Protein AF-A0A1G9J272-F1 (afdb_monomer)

Nearest PDB structures (foldseek):
  3wz3-assembly1_A  TM=6.194E-01  e=6.219E-02  Plasmid R64
  4l8p-assembly1_A  TM=5.052E-01  e=2.012E-02  Peptacetobacter hiranonis DSM 13275
  6baq-assembly4_D  TM=4.764E-01  e=3.633E-02  Mus musculus
  5i7l-assembly3_B  TM=3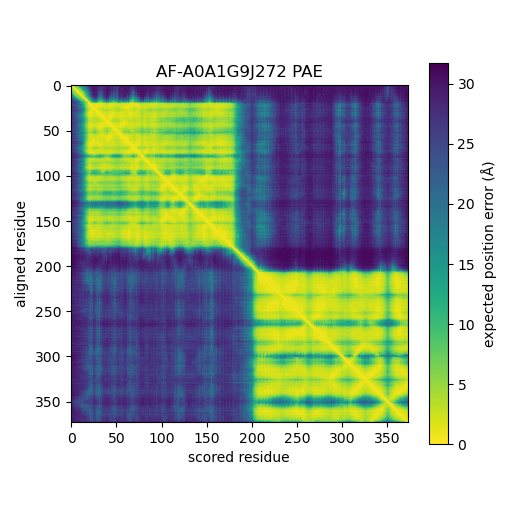.302E-01  e=2.494E-02  Homo sapiens
  4uv3-assembly1_A  TM=1.956E-01  e=2.405E+00  Escherichia coli str. K-12 substr. MC4100

Secondary structure (DSSP, 8-state):
--------------------EEEEETTS-EEEEEEEEE-SSEEEEEEGGGTTSPPEEEEGGGEEEEE-TTS-EEEE-TTS-EEESSSSHHHHHTT----SSEEEEETTS-EEEEEEEEE-SSEEEEEEE-TTS-EEEEEEEEGGGEEEEE-TTS-EEESS-HHHHHHHHHHHHHHHHHHSBTB--SS--------------------HHHHHHHHHHHHHHHHHHHHHHH-TTS-HHHHHHHHHHHHHTBS-TT-EEEEEETTEEEEEEEEEHHHHHHHHHHHHHHSSEEEEEEEEEEE-SPPEEPTTS-EEEEEEEEEEEEEEETTEEEEEEEEEEEEEEEEEEEEEEETTEEEEEEEEEEEEEEEEEEEE-

pLDDT: mean 75.76, std 19.32, range [20.94, 97.94]

Solvent-accessible surface area (backbone atoms only — not comparable to full-atom values): 20679 Å² total; per-residue (Å²): 141,82,84,86,75,85,83,81,83,79,82,78,79,83,73,80,84,70,45,63,19,36,39,30,33,70,88,60,49,77,44,60,26,46,61,76,41,78,55,99,63,31,39,32,28,22,46,63,97,37,70,89,54,69,79,43,75,46,51,42,87,50,30,34,32,36,36,24,30,16,31,16,40,39,28,44,40,92,88,76,51,76,42,54,49,25,66,38,73,67,41,36,59,68,45,47,66,30,32,96,38,22,38,37,32,30,72,87,56,43,78,48,42,20,45,76,76,48,72,56,98,56,31,39,31,23,40,30,40,39,77,80,70,46,78,68,46,80,47,75,45,51,48,90,46,33,26,33,37,39,31,34,56,18,47,69,49,68,72,47,56,62,67,62,39,35,56,38,50,60,73,31,43,68,58,50,33,61,59,28,94,65,21,55,60,92,77,89,85,92,87,87,88,85,86,88,85,90,83,87,86,80,100,78,72,85,49,66,63,61,53,48,48,48,46,50,51,53,52,51,51,39,52,52,27,54,40,48,30,20,36,80,91,51,52,75,65,58,26,50,50,29,48,55,55,44,45,66,45,32,74,43,72,78,26,34,34,46,45,65,42,64,92,42,77,84,55,70,46,78,33,38,44,60,60,45,50,54,51,46,30,52,48,24,73,74,26,80,40,49,48,65,48,78,43,76,77,38,80,75,50,74,75,44,75,47,98,86,73,36,35,34,34,35,36,34,33,37,37,36,43,37,34,19,49,94,88,37,84,75,44,40,36,41,33,35,33,40,33,32,30,36,43,44,76,47,78,46,74,57,95,91,42,80,40,86,44,71,50,65,21,36,48,42,30,42,64,77,50,63,40,64,108

Organism: NCBI:txid1075417

Radius of gyration: 24.6 Å; Cα contacts (8 Å, |Δi|>4): 749; chains: 1; bounding box: 69×80×48 Å

Mean predicted aligned error: 17.11 Å

Structure (mmCIF, N/CA/C/O backbone):
data_AF-A0A1G9J272-F1
#
_entry.id   AF-A0A1G9J272-F1
#
loop_
_atom_site.group_PDB
_atom_site.id
_atom_site.type_symbol
_atom_site.label_atom_id
_atom_site.label_alt_id
_atom_site.label_comp_id
_atom_site.label_asym_id
_atom_site.label_entity_id
_atom_site.label_seq_id
_atom_site.pdbx_PDB_ins_code
_atom_site.Cartn_x
_atom_site.Cartn_y
_atom_site.Cartn_z
_atom_site.occupancy
_atom_site.B_iso_or_equiv
_atom_site.auth_seq_id
_atom_site.auth_comp_id
_atom_site.auth_asym_id
_atom_site.auth_atom_id
_atom_site.pdbx_PDB_model_num
ATOM 1 N N . MET A 1 1 ? 11.160 59.708 -10.897 1.00 42.25 1 MET A N 1
ATOM 2 C CA . MET A 1 1 ? 10.625 58.518 -10.199 1.00 42.25 1 MET A CA 1
ATOM 3 C C . MET A 1 1 ? 11.067 57.266 -10.939 1.00 42.25 1 MET A C 1
ATOM 5 O O . MET A 1 1 ? 10.558 57.008 -12.018 1.00 42.25 1 MET A O 1
ATOM 9 N N . ARG A 1 2 ? 12.029 56.512 -10.404 1.00 34.97 2 ARG A N 1
ATOM 10 C CA . ARG A 1 2 ? 12.344 55.145 -10.849 1.00 34.97 2 ARG A CA 1
ATOM 11 C C . ARG A 1 2 ? 12.742 54.366 -9.599 1.00 34.97 2 ARG A C 1
ATOM 13 O O . ARG A 1 2 ? 13.794 54.623 -9.028 1.00 34.97 2 ARG A O 1
ATOM 20 N N . ARG A 1 3 ? 11.830 53.526 -9.107 1.00 42.97 3 ARG A N 1
ATOM 21 C CA . ARG A 1 3 ? 12.058 52.658 -7.948 1.00 42.97 3 ARG A CA 1
ATOM 22 C C . ARG A 1 3 ? 12.789 51.407 -8.433 1.00 42.97 3 ARG A C 1
ATOM 24 O O . ARG A 1 3 ? 12.273 50.706 -9.295 1.00 42.97 3 ARG A O 1
ATOM 31 N N . PHE A 1 4 ? 13.980 51.170 -7.894 1.00 41.66 4 PHE A N 1
ATOM 32 C CA . PHE A 1 4 ? 14.655 49.876 -7.949 1.00 41.66 4 PHE A CA 1
ATOM 33 C C . PHE A 1 4 ? 13.932 48.915 -6.998 1.00 41.66 4 PHE A C 1
ATOM 35 O O . PHE A 1 4 ? 13.705 49.260 -5.839 1.00 41.66 4 PHE A O 1
ATOM 42 N N . LEU A 1 5 ? 13.567 47.731 -7.488 1.00 37.28 5 LEU A N 1
ATOM 43 C CA . LEU A 1 5 ? 13.100 46.606 -6.680 1.00 37.28 5 LEU A CA 1
ATOM 44 C C . LEU A 1 5 ? 14.186 45.518 -6.754 1.00 37.28 5 LEU A C 1
ATOM 46 O O . LEU A 1 5 ? 14.571 45.163 -7.870 1.00 37.28 5 LEU A O 1
ATOM 50 N N . PRO A 1 6 ? 14.721 45.008 -5.632 1.00 44.25 6 PRO A N 1
ATOM 51 C CA . PRO A 1 6 ? 15.686 43.923 -5.674 1.00 44.25 6 PRO A CA 1
ATOM 52 C C . PRO A 1 6 ? 14.948 42.599 -5.909 1.00 44.25 6 PRO A C 1
ATOM 54 O O . PRO A 1 6 ? 13.992 42.262 -5.213 1.00 44.25 6 PRO A O 1
ATOM 57 N N . LEU A 1 7 ? 15.398 41.864 -6.922 1.00 38.25 7 LEU A N 1
ATOM 58 C CA . LEU A 1 7 ? 14.963 40.510 -7.237 1.00 38.25 7 LEU A CA 1
ATOM 59 C C . LEU A 1 7 ? 15.580 39.558 -6.198 1.00 38.25 7 LEU A C 1
ATOM 61 O O . LEU A 1 7 ? 16.771 39.257 -6.260 1.00 38.25 7 LEU A O 1
ATOM 65 N N . CYS A 1 8 ? 14.790 39.112 -5.220 1.00 34.69 8 CYS A N 1
ATOM 66 C CA . CYS A 1 8 ? 15.175 38.011 -4.339 1.00 34.69 8 CYS A CA 1
ATOM 67 C C . CYS A 1 8 ? 15.228 36.714 -5.154 1.00 34.69 8 CYS A C 1
ATOM 69 O O . CYS A 1 8 ? 14.200 36.161 -5.542 1.00 34.69 8 CYS A O 1
ATOM 71 N N . LEU A 1 9 ? 16.449 36.252 -5.409 1.00 37.66 9 LEU A N 1
ATOM 72 C CA . LEU A 1 9 ? 16.767 34.947 -5.969 1.00 37.66 9 LEU A CA 1
ATOM 73 C C . LEU A 1 9 ? 16.390 33.869 -4.935 1.00 37.66 9 LEU A C 1
ATOM 75 O O . LEU A 1 9 ? 17.129 33.627 -3.983 1.00 37.66 9 LEU A O 1
ATOM 79 N N . LEU A 1 10 ? 15.212 33.261 -5.080 1.00 32.44 10 LEU A N 1
ATOM 80 C CA . LEU A 1 10 ? 14.801 32.116 -4.269 1.00 32.44 10 LEU A CA 1
ATOM 81 C C . LEU A 1 10 ? 15.402 30.847 -4.896 1.00 32.44 10 LEU A C 1
ATOM 83 O O . LEU A 1 10 ? 14.823 30.256 -5.805 1.00 32.44 10 LEU A O 1
ATOM 87 N N . CYS A 1 11 ? 16.594 30.458 -4.444 1.00 34.94 11 CYS A N 1
ATOM 88 C CA . CYS A 1 11 ? 17.177 29.153 -4.752 1.00 34.94 11 CYS A CA 1
ATOM 89 C C . CYS A 1 11 ? 16.336 28.057 -4.081 1.00 34.94 11 CYS A C 1
ATOM 91 O O . CYS A 1 11 ? 16.507 27.777 -2.896 1.00 34.94 11 CYS A O 1
ATOM 93 N N . LEU A 1 12 ? 15.419 27.441 -4.828 1.00 33.41 12 LEU A N 1
ATOM 94 C CA . LEU A 1 12 ? 14.767 26.201 -4.415 1.00 33.41 12 LEU A CA 1
ATOM 95 C C . LEU A 1 12 ? 15.732 25.041 -4.676 1.00 33.41 12 LEU A C 1
ATOM 97 O O . LEU A 1 12 ? 15.893 24.586 -5.807 1.00 33.41 12 LEU A O 1
ATOM 101 N N . PHE A 1 13 ? 16.396 24.599 -3.609 1.00 30.41 13 PHE A N 1
ATOM 102 C CA . PHE A 1 13 ? 17.074 23.311 -3.543 1.00 30.41 13 PHE A CA 1
ATOM 103 C C . PHE A 1 13 ? 16.044 22.201 -3.804 1.00 30.41 13 PHE A C 1
ATOM 105 O O . PHE A 1 13 ? 15.184 21.942 -2.965 1.00 30.41 13 PHE A O 1
ATOM 112 N N . TYR A 1 14 ? 16.120 21.552 -4.965 1.00 34.06 14 TYR A N 1
ATOM 113 C CA . TYR A 1 14 ? 15.486 20.253 -5.179 1.00 34.06 14 TYR A CA 1
ATOM 114 C C . TYR A 1 14 ? 16.322 19.212 -4.429 1.00 34.06 14 TYR A C 1
ATOM 116 O O . TYR A 1 14 ? 17.398 18.830 -4.882 1.00 34.06 14 TYR A O 1
ATOM 124 N N . GLY A 1 15 ? 15.868 18.815 -3.241 1.00 28.39 15 GLY A N 1
ATOM 125 C CA . GLY A 1 15 ? 16.433 17.672 -2.530 1.00 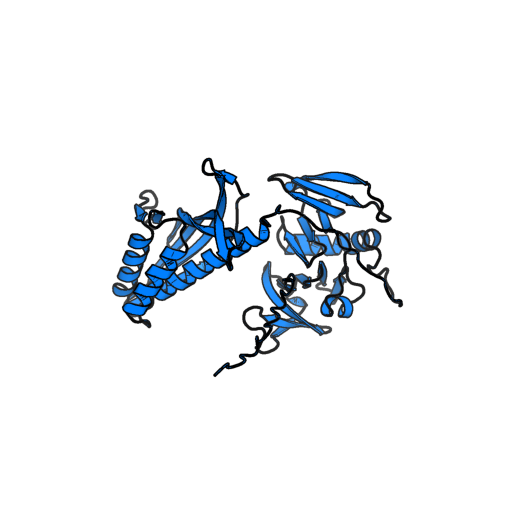28.39 15 GLY A CA 1
ATOM 126 C C . GLY A 1 15 ? 16.071 16.381 -3.261 1.00 28.39 15 GLY A C 1
ATOM 127 O O . GLY A 1 15 ? 14.913 16.185 -3.627 1.00 28.39 15 GLY A O 1
ATOM 128 N N . ALA A 1 16 ? 17.059 15.515 -3.483 1.00 33.53 16 ALA A N 1
ATOM 129 C CA . ALA A 1 16 ? 16.817 14.135 -3.875 1.00 33.53 16 ALA A CA 1
ATOM 130 C C . ALA A 1 16 ? 15.977 13.462 -2.778 1.00 33.53 16 ALA A C 1
ATOM 132 O O . ALA A 1 16 ? 16.314 13.550 -1.597 1.00 33.53 16 ALA A O 1
ATOM 133 N N . VAL A 1 17 ? 14.862 12.841 -3.157 1.00 36.00 17 VAL A N 1
ATOM 134 C CA . VAL A 1 17 ? 14.052 12.042 -2.236 1.00 36.00 17 VAL A CA 1
ATOM 135 C C . VAL A 1 17 ? 14.762 10.696 -2.085 1.00 36.00 17 VAL A C 1
ATOM 137 O O . VAL A 1 17 ? 14.632 9.831 -2.949 1.00 36.00 17 VAL A O 1
ATOM 140 N N . SER A 1 18 ? 15.579 10.557 -1.041 1.00 40.75 18 SER A N 1
ATOM 141 C CA . SER A 1 18 ? 16.167 9.275 -0.634 1.00 40.75 18 SER A CA 1
ATOM 142 C C . SER A 1 18 ? 15.067 8.276 -0.248 1.00 40.75 18 SER A C 1
ATOM 144 O O . SER A 1 18 ? 13.944 8.672 0.080 1.00 40.75 18 SER A O 1
ATOM 146 N N . ALA A 1 19 ? 15.372 6.972 -0.288 1.00 51.91 19 ALA A N 1
ATOM 147 C CA . ALA A 1 19 ? 14.542 5.971 0.383 1.00 51.91 19 ALA A CA 1
ATOM 148 C C . ALA A 1 19 ? 14.458 6.281 1.894 1.00 51.91 19 ALA A C 1
ATOM 150 O O . ALA A 1 19 ? 15.149 7.157 2.389 1.00 51.91 19 ALA A O 1
ATOM 151 N N . GLN A 1 20 ? 13.587 5.605 2.636 1.00 78.56 20 GLN A N 1
ATOM 152 C CA . GLN A 1 20 ? 13.444 5.810 4.080 1.00 78.56 20 GLN A CA 1
ATOM 153 C C . GLN A 1 20 ? 13.729 4.492 4.794 1.00 78.56 20 GLN A C 1
ATOM 155 O O . GLN A 1 20 ? 13.367 3.438 4.265 1.00 78.56 20 GLN A O 1
ATOM 160 N N . ASP A 1 21 ? 14.330 4.537 5.985 1.00 87.75 21 ASP A N 1
ATOM 161 C CA . ASP A 1 21 ? 14.604 3.320 6.750 1.00 87.75 21 ASP A CA 1
ATOM 162 C C . ASP A 1 21 ? 13.315 2.551 7.075 1.00 87.75 21 ASP A C 1
ATOM 164 O O . ASP A 1 21 ? 12.233 3.113 7.301 1.00 87.75 21 ASP A O 1
ATOM 168 N N . VAL A 1 22 ? 13.441 1.229 7.126 1.00 89.19 22 VAL A N 1
ATOM 169 C CA . VAL A 1 22 ? 12.327 0.315 7.366 1.00 89.19 22 VAL A CA 1
ATOM 170 C C . VAL A 1 22 ? 12.724 -0.724 8.397 1.00 89.19 22 VAL A C 1
ATOM 172 O O . VAL A 1 22 ? 13.762 -1.365 8.264 1.00 89.19 22 VAL A O 1
ATOM 175 N N . ILE A 1 23 ? 11.854 -0.960 9.373 1.00 91.88 23 ILE A N 1
ATOM 176 C CA . ILE A 1 23 ? 11.973 -2.055 10.340 1.00 91.88 23 ILE A CA 1
ATOM 177 C C . ILE A 1 23 ? 10.868 -3.085 10.076 1.00 91.88 23 ILE A C 1
ATOM 179 O O . ILE A 1 23 ? 9.723 -2.714 9.812 1.00 91.88 23 ILE A O 1
ATOM 183 N N . TYR A 1 24 ? 11.211 -4.371 10.163 1.00 89.12 24 TYR A N 1
ATOM 184 C CA . TYR A 1 24 ? 10.270 -5.491 10.167 1.00 89.12 24 TYR A CA 1
ATOM 185 C C . TYR A 1 24 ? 10.299 -6.194 11.527 1.00 89.12 24 TYR A C 1
ATOM 187 O O . TYR A 1 24 ? 11.361 -6.649 11.957 1.00 89.12 24 TYR A O 1
ATOM 195 N N . GLU A 1 25 ? 9.146 -6.303 12.188 1.00 88.81 25 GLU A N 1
ATOM 196 C CA . GLU A 1 25 ? 9.000 -7.012 13.468 1.00 88.81 25 GLU A CA 1
ATOM 197 C C . GLU A 1 25 ? 8.721 -8.514 13.266 1.00 88.81 25 GLU A C 1
ATOM 199 O O . GLU A 1 25 ? 8.384 -8.963 12.168 1.00 88.81 25 GLU A O 1
ATOM 204 N N . THR A 1 26 ? 8.864 -9.313 14.327 1.00 86.25 26 THR A N 1
ATOM 205 C CA . THR A 1 26 ? 8.652 -10.777 14.318 1.00 86.25 26 THR A CA 1
ATOM 206 C C . THR A 1 26 ? 7.222 -11.200 13.997 1.00 86.25 26 THR A C 1
ATOM 208 O O . THR A 1 26 ? 7.013 -12.321 13.536 1.00 86.25 26 THR A O 1
ATOM 211 N N . ASP A 1 27 ? 6.248 -10.308 14.170 1.00 78.25 27 ASP A N 1
ATOM 212 C CA . ASP A 1 27 ? 4.862 -10.505 13.733 1.00 78.25 27 ASP A CA 1
ATOM 213 C C . ASP A 1 27 ? 4.650 -10.219 12.230 1.00 78.25 27 ASP A C 1
ATOM 215 O O . ASP A 1 27 ? 3.547 -10.388 11.711 1.00 78.25 27 ASP A O 1
ATOM 219 N N . GLY A 1 28 ? 5.708 -9.814 11.519 1.00 73.25 28 GLY A N 1
ATOM 220 C CA . GLY A 1 28 ? 5.686 -9.460 10.102 1.00 73.25 28 GLY A CA 1
ATOM 221 C C . GLY A 1 28 ? 5.252 -8.020 9.822 1.00 73.25 28 GLY A C 1
ATOM 222 O O . GLY A 1 28 ? 5.224 -7.624 8.652 1.00 73.25 28 GLY A O 1
ATOM 223 N N . SER A 1 29 ? 4.932 -7.231 10.852 1.00 74.44 29 SER A N 1
ATOM 224 C CA . SER A 1 29 ? 4.589 -5.820 10.693 1.00 74.44 29 SER A CA 1
ATOM 225 C C . SER A 1 29 ? 5.784 -5.005 10.193 1.00 74.44 29 SER A C 1
ATOM 227 O O . SER A 1 29 ? 6.950 -5.347 10.402 1.00 74.44 29 SER A O 1
ATOM 229 N N . LYS A 1 30 ? 5.471 -3.924 9.476 1.00 84.38 30 LYS A N 1
ATOM 230 C CA . LYS A 1 30 ? 6.438 -3.027 8.843 1.00 84.38 30 LYS A CA 1
ATOM 231 C C . LYS A 1 30 ? 6.306 -1.635 9.446 1.00 84.38 30 LYS A C 1
ATOM 233 O O . LYS A 1 30 ? 5.214 -1.069 9.453 1.00 84.38 30 LYS A O 1
ATOM 238 N N . VAL A 1 31 ? 7.424 -1.055 9.863 1.00 82.06 31 VAL A N 1
ATOM 239 C CA . VAL A 1 31 ? 7.498 0.306 10.401 1.00 82.06 31 VAL A CA 1
ATOM 240 C C . VAL A 1 31 ? 8.385 1.151 9.495 1.00 82.06 31 VAL A C 1
ATOM 242 O O . VAL A 1 31 ? 9.544 0.815 9.269 1.00 82.06 31 VAL A O 1
ATOM 245 N N . LEU A 1 32 ? 7.835 2.249 8.969 1.00 81.38 32 LEU A N 1
ATOM 246 C CA . LEU A 1 32 ? 8.606 3.273 8.262 1.00 81.38 32 LEU A CA 1
ATOM 247 C C . LEU A 1 32 ? 9.176 4.263 9.277 1.00 81.38 32 LEU A C 1
ATOM 249 O O . LEU A 1 32 ? 8.436 4.829 10.093 1.00 81.38 32 LEU A O 1
ATOM 253 N N . CYS A 1 33 ? 10.485 4.473 9.243 1.00 83.94 33 CYS A N 1
ATOM 254 C CA . CYS A 1 33 ? 11.169 5.218 10.287 1.00 83.94 33 CYS A CA 1
ATOM 255 C C . CYS A 1 33 ? 12.465 5.875 9.815 1.00 83.94 33 CYS A C 1
ATOM 257 O O . CYS A 1 33 ? 12.941 5.654 8.713 1.00 83.94 33 CYS A O 1
ATOM 259 N N . GLN A 1 34 ? 13.056 6.676 10.689 1.00 86.62 34 GLN A N 1
ATOM 260 C CA . GLN A 1 34 ? 14.462 7.044 10.636 1.00 86.62 34 GLN A CA 1
ATOM 261 C C . GLN A 1 34 ? 15.167 6.350 11.800 1.00 86.62 34 GLN A C 1
ATOM 263 O O . GLN A 1 34 ? 14.854 6.632 12.961 1.00 86.62 34 GLN A O 1
ATOM 268 N N . ILE A 1 35 ? 16.086 5.437 11.515 1.00 88.50 35 ILE A N 1
ATOM 269 C CA . ILE A 1 35 ? 16.909 4.774 12.521 1.00 88.50 35 ILE A CA 1
ATOM 270 C C . ILE A 1 35 ? 17.969 5.777 12.973 1.00 88.50 35 ILE A C 1
ATOM 272 O O . ILE A 1 35 ? 18.717 6.329 12.178 1.00 88.50 35 ILE A O 1
ATOM 276 N N . VAL A 1 36 ? 18.008 6.051 14.275 1.00 86.44 36 VAL A N 1
ATOM 277 C CA . VAL A 1 36 ? 18.912 7.055 14.864 1.00 86.44 36 VAL A CA 1
ATOM 278 C C . VAL A 1 36 ? 20.006 6.426 15.723 1.00 86.44 36 VAL A C 1
ATOM 280 O O . VAL A 1 36 ? 20.920 7.122 16.160 1.00 86.44 36 VAL A O 1
ATOM 283 N N . GLY A 1 37 ? 19.920 5.122 15.993 1.00 82.38 37 GLY A N 1
ATOM 284 C CA . GLY A 1 37 ? 20.946 4.394 16.728 1.00 82.38 37 GLY A CA 1
ATOM 285 C C . GLY A 1 37 ? 20.651 2.905 16.855 1.00 82.38 37 GLY A C 1
ATOM 286 O O . GLY A 1 37 ? 19.494 2.493 16.929 1.00 82.38 37 GLY A O 1
ATOM 287 N N . MET A 1 38 ? 21.714 2.111 16.934 1.00 84.50 38 MET A N 1
ATOM 288 C CA . MET A 1 38 ? 21.669 0.703 17.320 1.00 84.50 38 MET A CA 1
ATOM 289 C C . MET A 1 38 ? 22.478 0.518 18.597 1.00 84.50 38 MET A C 1
ATOM 291 O O . MET A 1 38 ? 23.657 0.855 18.646 1.00 84.50 38 MET A O 1
ATOM 295 N N . GLU A 1 39 ? 21.834 -0.010 19.627 1.00 81.62 39 GLU A N 1
ATOM 296 C CA . GLU A 1 39 ? 22.464 -0.429 20.878 1.00 81.62 39 GLU A CA 1
ATOM 297 C C . GLU A 1 39 ? 22.489 -1.967 20.939 1.00 81.62 39 GLU A C 1
ATOM 299 O O . GLU A 1 39 ? 21.906 -2.611 20.060 1.00 81.62 39 GLU A O 1
ATOM 304 N N . PRO A 1 40 ? 23.175 -2.592 21.917 1.00 79.88 40 PRO A N 1
ATOM 305 C CA . PRO A 1 40 ? 23.304 -4.049 21.962 1.00 79.88 40 PRO A CA 1
ATOM 306 C C . PRO A 1 40 ? 21.958 -4.775 21.890 1.00 79.88 40 PRO A C 1
ATOM 308 O O . PRO A 1 40 ? 21.803 -5.657 21.050 1.00 79.88 40 PRO A O 1
ATOM 311 N N . ASP A 1 41 ? 20.973 -4.316 22.669 1.00 80.94 41 ASP A N 1
ATOM 312 C CA . ASP A 1 41 ? 19.687 -5.006 22.833 1.00 80.94 41 ASP A CA 1
ATOM 313 C C . ASP A 1 41 ? 18.514 -4.324 22.113 1.00 80.94 41 ASP A C 1
ATOM 315 O O . ASP A 1 41 ? 17.433 -4.903 22.005 1.00 80.94 41 ASP A O 1
ATOM 319 N N . PHE A 1 42 ? 18.683 -3.096 21.613 1.00 85.25 42 PHE A N 1
ATOM 320 C CA . PHE A 1 42 ? 17.583 -2.325 21.027 1.00 85.25 42 PHE A CA 1
ATOM 321 C C . PHE A 1 42 ? 18.004 -1.409 19.879 1.00 85.25 42 PHE A C 1
ATOM 323 O O . PHE A 1 42 ? 19.147 -0.966 19.776 1.00 85.25 42 PHE A O 1
ATOM 330 N N . ILE A 1 43 ? 17.031 -1.073 19.035 1.00 87.94 43 ILE A N 1
ATOM 331 C CA . ILE A 1 43 ? 17.149 -0.038 18.007 1.00 87.94 43 ILE A CA 1
ATOM 332 C C . ILE A 1 43 ? 16.393 1.195 18.464 1.00 87.94 43 ILE A C 1
ATOM 334 O O . ILE A 1 43 ? 15.246 1.103 18.906 1.00 87.94 43 ILE A O 1
ATOM 338 N N . LYS A 1 44 ? 17.025 2.357 18.308 1.00 86.56 44 LYS A N 1
ATOM 339 C CA . LYS A 1 44 ? 16.389 3.661 18.459 1.00 86.56 44 LYS A CA 1
ATOM 340 C C . LYS A 1 44 ? 15.996 4.204 17.094 1.00 86.56 44 LYS A C 1
ATOM 342 O O . LYS A 1 44 ? 16.823 4.270 16.185 1.00 86.56 44 LYS A O 1
ATOM 347 N N . PHE A 1 45 ? 14.753 4.646 16.964 1.00 87.62 45 PHE A N 1
ATOM 348 C CA . PHE A 1 45 ? 14.234 5.198 15.717 1.00 87.62 45 PHE A CA 1
ATOM 349 C C . PHE A 1 45 ? 13.205 6.303 15.961 1.00 87.62 45 PHE A C 1
ATOM 351 O O . PHE A 1 45 ? 12.650 6.443 17.050 1.00 87.62 45 PHE A O 1
ATOM 358 N N . LYS A 1 46 ? 12.919 7.081 14.923 1.00 78.12 46 LYS A N 1
ATOM 359 C CA . LYS A 1 46 ? 11.803 8.024 14.863 1.00 78.12 46 LYS A CA 1
ATOM 360 C C . LYS A 1 46 ? 10.806 7.558 13.821 1.00 78.12 46 LYS A C 1
ATOM 362 O O . LYS A 1 46 ? 11.211 7.107 12.756 1.00 78.12 46 LYS A O 1
ATOM 367 N N . LYS A 1 47 ? 9.511 7.652 14.105 1.00 72.75 47 LYS A N 1
ATOM 368 C CA . LYS A 1 47 ? 8.493 7.289 13.113 1.00 72.75 47 LYS A CA 1
ATOM 369 C C . LYS A 1 47 ? 8.476 8.311 11.982 1.00 72.75 47 LYS A C 1
ATOM 371 O O . LYS A 1 47 ? 8.627 9.504 12.240 1.00 72.75 47 LYS A O 1
ATOM 376 N N . LEU A 1 48 ? 8.279 7.846 10.750 1.00 74.69 48 LEU A N 1
ATOM 377 C CA . LEU A 1 48 ? 8.258 8.718 9.574 1.00 74.69 48 LEU A CA 1
ATOM 378 C C . LEU A 1 48 ? 7.164 9.796 9.662 1.00 74.69 48 LEU A C 1
ATOM 380 O O . LEU A 1 48 ? 7.389 10.943 9.289 1.00 74.69 48 LEU A O 1
ATOM 384 N N . ASP A 1 49 ? 6.005 9.445 10.216 1.00 62.47 49 ASP A N 1
ATOM 385 C CA . ASP A 1 49 ? 4.882 10.361 10.443 1.00 62.47 49 ASP A CA 1
ATOM 386 C C . ASP A 1 49 ? 5.125 11.365 11.590 1.00 62.47 49 ASP A C 1
ATOM 388 O O . ASP A 1 49 ? 4.320 12.273 11.800 1.00 62.47 49 ASP A O 1
ATOM 392 N N . ASN A 1 50 ? 6.235 11.233 12.329 1.00 76.06 50 ASN A N 1
ATOM 393 C CA . ASN A 1 50 ? 6.560 12.058 13.489 1.00 76.06 50 ASN A CA 1
ATOM 394 C C . ASN A 1 50 ? 8.082 12.215 13.710 1.00 76.06 50 ASN A C 1
ATOM 396 O O . ASN A 1 50 ? 8.605 11.949 14.796 1.00 76.06 50 ASN A O 1
ATOM 400 N N . LEU A 1 51 ? 8.814 12.677 12.689 1.00 72.06 51 LEU A N 1
ATOM 401 C CA . LEU A 1 51 ? 10.276 12.868 12.757 1.00 72.06 51 LEU A CA 1
ATOM 402 C C . LEU A 1 51 ? 10.726 13.956 13.759 1.00 72.06 51 LEU A C 1
ATOM 404 O O . LEU A 1 51 ? 11.873 13.966 14.216 1.00 72.06 51 LEU A O 1
ATOM 408 N N . SER A 1 52 ? 9.846 14.880 14.143 1.00 76.38 52 SER A N 1
ATOM 409 C CA . SER A 1 52 ? 10.110 15.860 15.210 1.00 76.38 52 SER A CA 1
ATOM 410 C C . SER A 1 52 ? 9.794 15.327 16.615 1.00 76.38 52 SER A C 1
ATOM 412 O O . SER A 1 52 ? 10.111 15.990 17.603 1.00 76.38 52 SER A O 1
ATOM 414 N N . GLY A 1 53 ? 9.200 14.136 16.709 1.00 68.81 53 GLY A N 1
ATOM 415 C CA . GLY A 1 53 ? 8.791 13.490 17.948 1.00 68.81 53 GLY A CA 1
ATOM 416 C C . GLY A 1 53 ? 9.926 12.830 18.743 1.00 68.81 53 GLY A C 1
ATOM 417 O O . GLY A 1 53 ? 11.110 12.969 18.409 1.00 68.81 53 GLY A O 1
ATOM 418 N N . PRO A 1 54 ? 9.572 12.112 19.828 1.00 70.19 54 PRO A N 1
ATOM 419 C CA . PRO A 1 54 ? 10.542 11.417 20.664 1.00 70.19 54 PRO A CA 1
ATOM 420 C C . PRO A 1 54 ? 11.214 10.268 19.904 1.00 70.19 54 PRO A C 1
ATOM 422 O O . PRO A 1 54 ? 10.658 9.711 18.958 1.00 70.19 54 PRO A O 1
ATOM 425 N N . ASN A 1 55 ? 12.397 9.869 20.371 1.00 77.00 55 ASN A N 1
ATOM 426 C CA . ASN A 1 55 ? 13.006 8.621 19.927 1.00 77.00 55 ASN A CA 1
ATOM 427 C C . ASN A 1 55 ? 12.232 7.449 20.538 1.00 77.00 55 ASN A C 1
ATOM 429 O O . ASN A 1 55 ? 12.086 7.359 21.758 1.00 77.00 55 ASN A O 1
ATOM 433 N N . TYR A 1 56 ? 11.765 6.550 19.685 1.00 80.69 56 TYR A N 1
ATOM 434 C CA . TYR A 1 56 ? 11.223 5.257 20.067 1.00 80.69 56 TYR A CA 1
ATOM 435 C C . TYR A 1 56 ? 12.368 4.255 20.198 1.00 80.69 56 TYR A C 1
ATOM 437 O O . TYR A 1 56 ? 13.397 4.393 19.536 1.00 80.69 56 TYR A O 1
ATOM 445 N N . ALA A 1 57 ? 12.187 3.254 21.054 1.00 85.44 57 ALA A N 1
ATOM 446 C CA . ALA A 1 57 ? 13.106 2.136 21.199 1.00 85.44 57 ALA A CA 1
ATOM 447 C C . ALA A 1 57 ? 12.330 0.824 21.061 1.00 85.44 57 ALA A C 1
ATOM 449 O O . ALA A 1 57 ? 11.231 0.696 21.605 1.00 85.44 57 ALA A O 1
ATOM 450 N N . VAL A 1 58 ? 12.901 -0.131 20.334 1.00 84.19 58 VAL A N 1
ATOM 451 C CA . VAL A 1 58 ? 12.359 -1.484 20.178 1.00 84.19 58 VAL A CA 1
ATOM 452 C C . VAL A 1 58 ? 13.474 -2.498 20.401 1.00 84.19 58 VAL A C 1
ATOM 454 O O . VAL A 1 58 ? 14.592 -2.310 19.924 1.00 84.19 58 VAL A O 1
ATOM 457 N N . GLU A 1 59 ? 13.182 -3.550 21.161 1.00 84.75 59 GLU A N 1
ATOM 458 C CA . GLU A 1 59 ? 14.131 -4.630 21.432 1.00 84.75 59 GLU A CA 1
ATOM 459 C C . GLU A 1 59 ? 14.438 -5.412 20.153 1.00 84.75 59 GLU A C 1
ATOM 461 O O . GLU A 1 59 ? 13.518 -5.774 19.420 1.00 84.75 59 GLU A O 1
ATOM 466 N N . LYS A 1 60 ? 15.713 -5.733 19.909 1.00 88.00 60 LYS A N 1
ATOM 467 C CA . LYS A 1 60 ? 16.134 -6.520 18.738 1.00 88.00 60 LYS A CA 1
ATOM 468 C C . LYS A 1 60 ? 15.490 -7.907 18.695 1.00 88.00 60 LYS A C 1
ATOM 470 O O . LYS A 1 60 ? 15.205 -8.403 17.615 1.00 88.00 60 LYS A O 1
ATOM 475 N N . SER A 1 61 ? 15.180 -8.491 19.855 1.00 85.44 61 SER A N 1
ATOM 476 C CA . SER A 1 61 ? 14.450 -9.765 19.992 1.00 85.44 61 SER A CA 1
ATOM 477 C C . SER A 1 61 ? 13.061 -9.752 19.336 1.00 85.44 61 SER A C 1
ATOM 479 O O . SER A 1 61 ? 12.518 -10.804 18.995 1.00 85.44 61 SER A O 1
ATOM 481 N N . ARG A 1 62 ? 12.475 -8.562 19.157 1.00 87.94 62 ARG A N 1
ATOM 482 C CA . ARG A 1 62 ? 11.182 -8.351 18.498 1.00 87.94 62 ARG A CA 1
ATOM 483 C C . ARG A 1 62 ? 11.307 -8.061 17.008 1.00 87.94 62 ARG A C 1
ATOM 485 O O . ARG A 1 62 ? 10.291 -7.866 16.347 1.00 87.94 62 ARG A O 1
ATOM 492 N N . LEU A 1 63 ? 12.522 -8.009 16.476 1.00 91.88 63 LEU A N 1
ATOM 493 C CA . LEU A 1 63 ? 12.783 -7.629 15.098 1.00 91.88 63 LEU A CA 1
ATOM 494 C C . LEU A 1 63 ? 13.216 -8.833 14.271 1.00 91.88 63 LEU A C 1
ATOM 496 O O . LEU A 1 63 ? 13.929 -9.707 14.748 1.00 91.88 63 LEU A O 1
ATOM 500 N N . LEU A 1 64 ? 12.801 -8.850 13.007 1.00 92.94 64 LEU A N 1
ATOM 501 C CA . LEU A 1 64 ? 13.353 -9.753 11.999 1.00 92.94 64 LEU A CA 1
ATOM 502 C C . LEU A 1 64 ? 14.558 -9.105 11.333 1.00 92.94 64 LEU A C 1
ATOM 504 O O . LEU A 1 64 ? 15.629 -9.697 11.252 1.00 92.94 64 LEU A O 1
ATOM 508 N N . MET A 1 65 ? 14.365 -7.888 10.826 1.00 94.31 65 MET A N 1
ATOM 509 C CA . MET A 1 65 ? 15.360 -7.189 10.025 1.00 94.31 65 MET A CA 1
ATOM 510 C C . MET A 1 65 ? 15.053 -5.698 9.910 1.00 94.31 65 MET A C 1
ATOM 512 O O . MET A 1 65 ? 13.919 -5.262 10.118 1.00 94.31 65 MET A O 1
ATOM 516 N N . ALA A 1 66 ? 16.063 -4.923 9.537 1.00 92.62 66 ALA A N 1
ATOM 517 C CA . ALA A 1 66 ? 15.959 -3.512 9.211 1.00 92.62 66 ALA A CA 1
ATOM 518 C C . ALA A 1 66 ? 16.689 -3.214 7.898 1.00 92.62 66 ALA A C 1
ATOM 520 O O . ALA A 1 66 ? 17.691 -3.855 7.593 1.00 92.62 66 ALA A O 1
ATOM 521 N N . PHE A 1 67 ? 16.198 -2.231 7.151 1.00 90.62 67 PHE A N 1
ATOM 522 C CA . PHE A 1 67 ? 16.813 -1.691 5.941 1.00 90.62 67 PHE A CA 1
ATOM 523 C C . PHE A 1 67 ? 17.056 -0.202 6.140 1.00 90.62 67 PHE A C 1
ATOM 525 O O . PHE A 1 67 ? 16.185 0.486 6.675 1.00 90.62 67 PHE A O 1
ATOM 532 N N . SER A 1 68 ? 18.219 0.283 5.723 1.00 87.25 68 SER A N 1
ATOM 533 C CA . SER A 1 68 ? 18.508 1.709 5.659 1.00 87.25 68 SER A CA 1
ATOM 534 C C . SER A 1 68 ? 18.076 2.285 4.313 1.00 87.25 68 SER A C 1
ATOM 536 O O . SER A 1 68 ? 17.993 1.577 3.303 1.00 87.25 68 SER A O 1
ATOM 538 N N . GLU A 1 69 ? 17.922 3.603 4.260 1.00 77.94 69 GLU A N 1
ATOM 539 C CA . GLU A 1 69 ? 17.753 4.354 3.013 1.00 77.94 69 GLU A CA 1
ATOM 540 C C . GLU A 1 69 ? 18.900 4.181 2.000 1.00 77.94 69 GLU A C 1
ATOM 542 O O . GLU A 1 69 ? 18.777 4.594 0.852 1.00 77.94 69 GLU A O 1
ATOM 547 N N . SER A 1 70 ? 20.022 3.581 2.407 1.00 75.50 70 SER A N 1
ATOM 548 C CA . SER A 1 70 ? 21.225 3.408 1.587 1.00 75.50 70 SER A CA 1
ATOM 549 C C . SER A 1 70 ? 21.391 2.002 0.996 1.00 75.50 70 SER A C 1
ATOM 551 O O . SER A 1 70 ? 22.405 1.709 0.364 1.00 75.50 70 SER A O 1
ATOM 553 N N . GLY A 1 71 ? 20.426 1.108 1.218 1.00 75.00 71 GLY A N 1
ATOM 554 C CA . GLY A 1 71 ? 20.449 -0.271 0.702 1.00 75.00 71 GLY A CA 1
ATOM 555 C C . GLY A 1 71 ? 21.187 -1.239 1.616 1.00 75.00 71 GLY A C 1
ATOM 556 O O . GLY A 1 71 ? 21.372 -2.413 1.277 1.00 75.00 71 GLY A O 1
ATOM 557 N N . SER A 1 72 ? 21.612 -0.761 2.784 1.00 86.44 72 SER A N 1
ATOM 558 C CA . SER A 1 72 ? 22.121 -1.613 3.844 1.00 86.44 72 SER A CA 1
ATOM 559 C C . SER A 1 72 ? 20.956 -2.318 4.526 1.00 86.44 72 SER A C 1
ATOM 561 O O . SER A 1 72 ? 19.871 -1.761 4.671 1.00 86.44 72 SER A O 1
ATOM 563 N N . TYR A 1 73 ? 21.177 -3.543 4.977 1.00 90.31 73 TYR A N 1
ATOM 564 C CA . TYR A 1 73 ? 20.235 -4.287 5.794 1.00 90.31 73 TYR A CA 1
ATOM 565 C C . TYR A 1 73 ? 20.941 -4.896 7.002 1.00 90.31 73 TYR A C 1
ATOM 567 O O . TYR A 1 73 ? 22.144 -5.162 6.975 1.00 90.31 73 TYR A O 1
ATOM 575 N N . VAL A 1 74 ? 20.177 -5.148 8.055 1.00 92.06 74 VAL A N 1
ATOM 576 C CA . VAL A 1 74 ? 20.559 -5.967 9.206 1.00 92.06 74 VAL A CA 1
ATOM 577 C C . VAL A 1 74 ? 19.452 -6.985 9.435 1.00 92.06 74 VAL A C 1
ATOM 579 O O . VAL A 1 74 ? 18.285 -6.616 9.448 1.00 92.06 74 VAL A O 1
ATOM 582 N N . VAL A 1 75 ? 19.807 -8.247 9.643 1.00 93.06 75 VAL A N 1
ATOM 583 C CA . VAL A 1 75 ? 18.930 -9.307 10.150 1.00 93.06 75 VAL A CA 1
ATOM 584 C C . VAL A 1 75 ? 19.296 -9.583 11.605 1.00 93.06 75 VAL A C 1
ATOM 586 O O . VAL A 1 75 ? 20.476 -9.773 11.909 1.00 93.06 75 VAL A O 1
ATOM 589 N N . PHE A 1 76 ? 18.290 -9.618 12.477 1.00 90.31 76 PHE A N 1
ATOM 590 C CA . PHE A 1 76 ? 18.437 -9.865 13.912 1.00 90.31 76 PHE A CA 1
ATOM 591 C C . PHE A 1 76 ? 18.143 -11.334 14.212 1.00 90.31 76 PHE A C 1
ATOM 593 O O . PHE A 1 76 ? 17.071 -11.845 13.889 1.00 90.31 76 PHE A O 1
ATOM 600 N N . ASP A 1 77 ? 19.108 -12.025 14.810 1.00 82.44 77 ASP A N 1
ATOM 601 C CA . ASP A 1 77 ? 18.971 -13.427 15.197 1.00 82.44 77 ASP A CA 1
ATOM 602 C C . ASP A 1 77 ? 18.579 -13.567 16.666 1.00 82.44 77 ASP A C 1
ATOM 604 O O . ASP A 1 77 ? 18.963 -12.754 17.510 1.00 82.44 77 ASP A O 1
ATOM 608 N N . GLN A 1 78 ? 17.879 -14.650 16.998 1.00 70.81 78 GLN A N 1
ATOM 609 C CA . GLN A 1 78 ? 17.460 -14.912 18.380 1.00 70.81 78 GLN A CA 1
ATOM 610 C C . GLN A 1 78 ? 18.637 -15.250 19.305 1.00 70.81 78 GLN A C 1
ATOM 612 O O . GLN A 1 78 ? 18.539 -15.062 20.514 1.00 70.81 78 GLN A O 1
ATOM 617 N N . ASP A 1 79 ? 19.768 -15.663 18.730 1.00 72.81 79 ASP A N 1
ATOM 618 C CA . ASP A 1 79 ? 21.021 -15.916 19.446 1.00 72.81 79 ASP A CA 1
ATOM 619 C C . ASP A 1 79 ? 21.851 -14.634 19.688 1.00 72.81 79 ASP A C 1
ATOM 621 O O . ASP A 1 79 ? 22.996 -14.706 20.137 1.00 72.81 79 ASP A O 1
ATOM 625 N N . GLY A 1 80 ? 21.306 -13.450 19.367 1.00 69.25 80 GLY A N 1
ATOM 626 C CA . GLY A 1 80 ? 21.966 -12.153 19.575 1.00 69.25 80 GLY A CA 1
ATOM 627 C C . GLY A 1 80 ? 23.055 -11.826 18.548 1.00 69.25 80 GLY A C 1
ATOM 628 O O . GLY A 1 80 ? 23.878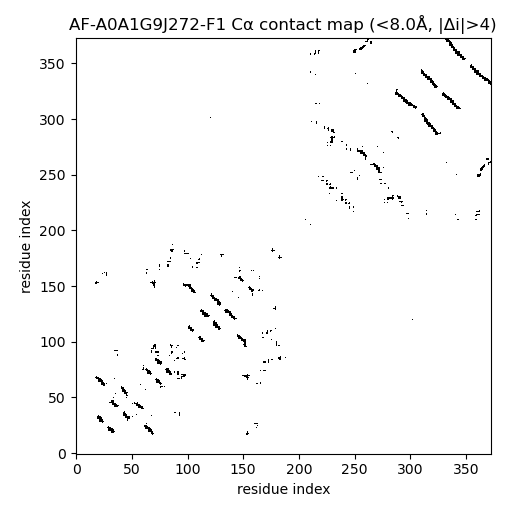 -10.939 18.773 1.00 69.25 80 GLY A O 1
ATOM 629 N N . LYS A 1 81 ? 23.087 -12.554 17.427 1.00 82.81 81 LYS A N 1
ATOM 630 C CA . LYS A 1 81 ? 24.013 -12.313 16.319 1.00 82.81 81 LYS A CA 1
ATOM 631 C C . LYS A 1 81 ? 23.325 -11.538 15.198 1.00 82.81 81 LYS A C 1
ATOM 633 O O . LYS A 1 81 ? 22.367 -12.022 14.607 1.00 82.81 81 LYS A O 1
ATOM 638 N N . ASP A 1 82 ? 23.884 -10.391 14.839 1.00 86.50 82 ASP A N 1
ATOM 639 C CA . ASP A 1 82 ? 23.372 -9.571 13.741 1.00 86.50 82 ASP A CA 1
ATOM 640 C C . ASP A 1 82 ? 24.068 -9.942 12.417 1.00 86.50 82 ASP A C 1
ATOM 642 O O . ASP A 1 82 ? 25.281 -10.178 12.377 1.00 86.50 82 ASP A O 1
ATOM 646 N N . TYR A 1 83 ? 23.310 -9.997 11.319 1.00 88.81 83 TYR A N 1
ATOM 647 C CA . TYR A 1 83 ? 23.822 -10.285 9.973 1.00 88.81 83 TYR A CA 1
ATOM 648 C C . TYR A 1 83 ? 23.566 -9.085 9.069 1.00 88.81 83 TYR A C 1
ATOM 650 O O . TYR A 1 83 ? 22.420 -8.697 8.875 1.00 88.81 83 TYR A O 1
ATOM 658 N N . THR A 1 84 ? 24.613 -8.503 8.490 1.00 88.12 84 THR A N 1
ATOM 659 C CA . THR A 1 84 ? 24.503 -7.273 7.696 1.00 88.12 84 THR A CA 1
ATOM 660 C C . THR A 1 84 ? 25.371 -7.318 6.448 1.00 88.12 84 THR A C 1
ATOM 662 O O . THR A 1 84 ? 26.374 -8.029 6.413 1.00 88.12 84 THR A O 1
ATOM 665 N N . ASN A 1 85 ? 24.978 -6.561 5.423 1.00 83.62 85 ASN A N 1
ATOM 666 C CA . ASN A 1 85 ? 25.824 -6.247 4.270 1.00 83.62 85 ASN A CA 1
ATOM 667 C C . ASN A 1 85 ? 26.624 -4.942 4.443 1.00 83.62 85 ASN A C 1
ATOM 669 O O . ASN A 1 85 ? 27.443 -4.630 3.583 1.00 83.62 85 ASN A O 1
ATOM 673 N N . ALA A 1 86 ? 26.400 -4.177 5.515 1.00 81.75 86 ALA A N 1
ATOM 674 C CA . ALA A 1 86 ? 27.212 -3.011 5.841 1.00 81.75 86 ALA A CA 1
ATOM 675 C C . ALA A 1 86 ? 28.538 -3.423 6.500 1.00 81.75 86 ALA A C 1
ATOM 677 O O . ALA A 1 86 ? 28.628 -4.470 7.134 1.00 81.75 86 ALA A O 1
ATOM 678 N N . GLU A 1 87 ? 29.558 -2.564 6.404 1.00 79.06 87 GLU A N 1
ATOM 679 C CA . GLU A 1 87 ? 30.870 -2.750 7.055 1.00 79.06 87 GLU A CA 1
ATOM 680 C C . GLU A 1 87 ? 30.763 -2.914 8.583 1.00 79.06 87 GLU A C 1
ATOM 682 O O . GLU A 1 87 ? 31.553 -3.635 9.193 1.00 79.06 87 GLU A O 1
ATOM 687 N N . SER A 1 88 ? 29.782 -2.251 9.201 1.00 81.81 88 SER A N 1
ATOM 688 C CA . SER A 1 88 ? 29.449 -2.351 10.622 1.00 81.81 88 SER A CA 1
ATOM 689 C C . SER A 1 88 ? 28.015 -1.861 10.882 1.00 81.81 88 SER A C 1
ATOM 691 O O . SER A 1 88 ? 27.376 -1.287 9.995 1.00 81.81 88 SER A O 1
ATOM 693 N N . LEU A 1 89 ? 27.504 -2.034 12.107 1.00 83.12 89 LEU A N 1
ATOM 694 C CA . LEU A 1 89 ? 26.201 -1.474 12.498 1.00 83.12 89 LEU A CA 1
ATOM 695 C C . LEU A 1 89 ? 26.224 0.063 12.517 1.00 83.12 89 LEU A C 1
ATOM 697 O O . LEU A 1 89 ? 25.233 0.710 12.191 1.00 83.12 89 LEU A O 1
ATOM 701 N N . GLU A 1 90 ? 27.365 0.673 12.830 1.00 82.62 90 GLU A N 1
ATOM 702 C CA . GLU A 1 90 ? 27.555 2.122 12.735 1.00 82.62 90 GLU A CA 1
ATOM 703 C C . GLU A 1 90 ? 27.532 2.595 11.273 1.00 82.62 90 GLU A C 1
ATOM 705 O O . GLU A 1 90 ? 26.961 3.645 10.967 1.00 82.62 90 GLU A O 1
ATOM 710 N N . ALA A 1 91 ? 28.106 1.815 10.348 1.00 81.12 91 ALA A N 1
ATOM 711 C CA . ALA A 1 91 ? 28.027 2.091 8.912 1.00 81.12 91 ALA A CA 1
ATOM 712 C C . ALA A 1 91 ? 26.586 1.973 8.386 1.00 81.12 91 ALA A C 1
ATOM 714 O O . ALA A 1 91 ? 26.170 2.768 7.543 1.00 81.12 91 ALA A O 1
ATOM 715 N N . PHE A 1 92 ? 25.814 1.024 8.927 1.00 86.62 92 PHE A N 1
ATOM 716 C CA . PHE A 1 92 ? 24.382 0.916 8.665 1.00 86.62 92 PHE A CA 1
ATOM 717 C C . PHE A 1 92 ? 23.635 2.178 9.130 1.00 86.62 92 PHE A C 1
ATOM 719 O O . PHE A 1 92 ? 22.943 2.793 8.329 1.00 86.62 92 PHE A O 1
ATOM 726 N N . VAL A 1 93 ? 23.812 2.605 10.389 1.00 84.81 93 VAL A N 1
ATOM 727 C CA . VAL A 1 93 ? 23.096 3.769 10.960 1.00 84.81 93 VAL A CA 1
ATOM 728 C C . VAL A 1 93 ? 23.503 5.090 10.300 1.00 84.81 93 VAL A C 1
ATOM 730 O O . VAL A 1 93 ? 22.708 6.019 10.222 1.00 84.81 93 VAL A O 1
ATOM 733 N N . SER A 1 94 ? 24.741 5.196 9.816 1.00 80.81 94 SER A N 1
ATOM 734 C CA . SER A 1 94 ? 25.214 6.384 9.091 1.00 80.81 94 SER A CA 1
ATOM 735 C C . SER A 1 94 ? 24.774 6.429 7.624 1.00 80.81 94 SER A C 1
ATOM 737 O O . SER A 1 94 ? 25.195 7.333 6.902 1.00 80.81 94 SER A O 1
ATOM 739 N N . ASN A 1 95 ? 23.934 5.484 7.181 1.00 73.12 95 ASN A N 1
ATOM 740 C CA . ASN A 1 95 ? 23.395 5.398 5.824 1.00 73.12 95 ASN A CA 1
ATOM 741 C C . ASN A 1 95 ? 24.485 5.422 4.744 1.00 73.12 95 ASN A C 1
ATOM 743 O O . ASN A 1 95 ? 24.300 5.942 3.641 1.00 73.12 95 ASN A O 1
ATOM 747 N N . LYS A 1 96 ? 25.648 4.826 5.038 1.00 70.38 96 LYS A N 1
ATOM 748 C CA . LYS A 1 96 ? 26.670 4.602 4.014 1.00 70.38 96 LYS A CA 1
ATOM 749 C C . LYS A 1 96 ? 26.117 3.564 3.021 1.00 70.38 96 LYS A C 1
ATOM 751 O O . LYS A 1 96 ? 25.602 2.536 3.470 1.00 70.38 96 LYS A O 1
ATOM 756 N N . PRO A 1 97 ? 26.167 3.804 1.697 1.00 67.31 97 PRO A N 1
ATOM 757 C CA . PRO A 1 97 ? 25.711 2.823 0.717 1.00 67.31 97 PRO A CA 1
ATOM 758 C C . PRO A 1 97 ? 26.504 1.527 0.860 1.00 67.31 97 PRO A C 1
ATOM 760 O O . PRO A 1 97 ? 27.729 1.545 0.737 1.00 67.31 97 PRO A O 1
ATOM 763 N N . ALA A 1 98 ? 25.816 0.420 1.142 1.00 68.12 98 ALA A N 1
ATOM 764 C CA . ALA A 1 98 ? 26.465 -0.883 1.274 1.00 68.12 98 ALA A CA 1
ATOM 765 C C . ALA A 1 98 ? 26.667 -1.567 -0.079 1.00 68.12 98 ALA A C 1
ATOM 767 O O . ALA A 1 98 ? 27.659 -2.263 -0.261 1.00 68.12 98 ALA A O 1
ATOM 768 N N . ASN A 1 99 ? 25.761 -1.356 -1.039 1.00 70.56 99 ASN A N 1
ATOM 769 C CA . ASN A 1 99 ? 25.789 -2.064 -2.315 1.00 70.56 99 ASN A CA 1
ATOM 770 C C . ASN A 1 99 ? 26.006 -1.098 -3.481 1.00 70.56 99 ASN A C 1
ATOM 772 O O . ASN A 1 99 ? 25.331 -0.082 -3.594 1.00 70.56 99 ASN A O 1
ATOM 776 N N . ALA A 1 100 ? 26.898 -1.459 -4.404 1.00 74.56 100 ALA A N 1
ATOM 777 C CA . ALA A 1 100 ? 27.029 -0.770 -5.692 1.00 74.56 100 ALA A CA 1
ATOM 778 C C . ALA A 1 100 ? 26.006 -1.259 -6.740 1.00 74.56 100 ALA A C 1
ATOM 780 O O . ALA A 1 100 ? 25.886 -0.669 -7.813 1.00 74.56 100 ALA A O 1
ATOM 781 N N . PHE A 1 101 ? 25.306 -2.360 -6.450 1.00 81.62 101 PHE A N 1
ATOM 782 C CA . PHE A 1 101 ? 24.399 -3.062 -7.356 1.00 81.62 101 PHE A CA 1
ATOM 783 C C . PHE A 1 101 ? 23.170 -3.564 -6.597 1.00 81.62 101 PHE A C 1
ATOM 785 O O . PHE A 1 101 ? 23.206 -3.697 -5.375 1.00 81.62 101 PHE A O 1
ATOM 792 N N . ASP A 1 102 ? 22.105 -3.880 -7.326 1.00 86.44 102 ASP A N 1
ATOM 793 C CA . ASP A 1 102 ? 20.939 -4.544 -6.758 1.00 86.44 102 ASP A CA 1
ATOM 794 C C . 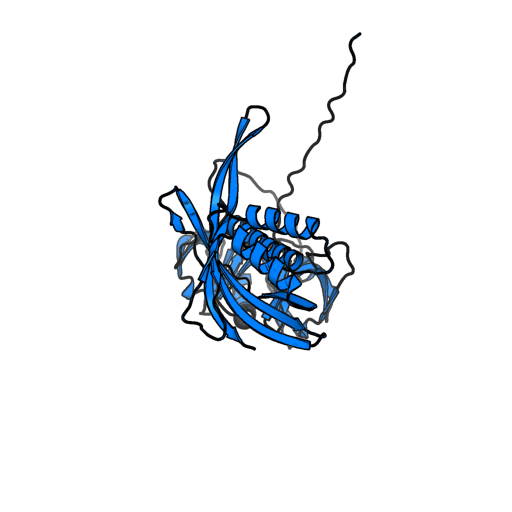ASP A 1 102 ? 21.276 -6.009 -6.458 1.00 86.44 102 ASP A C 1
ATOM 796 O O . ASP A 1 102 ? 22.003 -6.675 -7.205 1.00 86.44 102 ASP A O 1
ATOM 800 N N . LEU A 1 103 ? 20.723 -6.518 -5.363 1.00 88.94 103 LEU A N 1
ATOM 801 C CA . LEU A 1 103 ? 20.850 -7.900 -4.924 1.00 88.94 103 LEU A CA 1
ATOM 802 C C . LEU A 1 103 ? 19.504 -8.596 -5.102 1.00 88.94 103 LEU A C 1
ATOM 804 O O . LEU A 1 103 ? 18.520 -8.231 -4.467 1.00 88.94 103 LEU A O 1
ATOM 808 N N . MET A 1 104 ? 19.458 -9.617 -5.947 1.00 91.25 104 MET A N 1
ATOM 809 C CA . MET A 1 104 ? 18.311 -10.506 -6.117 1.00 91.25 104 MET A CA 1
ATOM 810 C C . MET A 1 104 ? 18.580 -11.797 -5.340 1.00 91.25 104 MET A C 1
ATOM 812 O O . MET A 1 104 ? 19.540 -12.508 -5.635 1.00 91.25 104 MET A O 1
ATOM 816 N N . VAL A 1 105 ? 17.741 -12.097 -4.351 1.00 91.81 105 VAL A N 1
ATOM 817 C CA . VAL A 1 105 ? 17.821 -13.312 -3.530 1.00 91.81 105 VAL A CA 1
ATOM 818 C C . VAL A 1 105 ? 16.787 -14.306 -4.035 1.00 91.81 105 VAL A C 1
ATOM 820 O O . VAL A 1 105 ? 15.591 -14.007 -4.032 1.00 91.81 105 VAL A O 1
ATOM 823 N N . THR A 1 106 ? 17.232 -15.482 -4.470 1.00 89.44 106 THR A N 1
ATOM 824 C CA . THR A 1 106 ? 16.363 -16.511 -5.059 1.00 89.44 106 THR A CA 1
ATOM 825 C C . THR A 1 106 ? 15.749 -17.432 -4.002 1.00 89.44 106 THR A C 1
ATOM 827 O O . THR A 1 106 ? 16.233 -17.525 -2.872 1.00 89.44 106 THR A O 1
ATOM 830 N N . GLN A 1 107 ? 14.704 -18.175 -4.372 1.00 82.88 107 GLN A N 1
ATOM 831 C CA . GLN A 1 107 ? 14.112 -19.239 -3.548 1.00 82.88 107 GLN A CA 1
ATOM 832 C C . GLN A 1 107 ? 15.111 -20.349 -3.210 1.00 82.88 107 GLN A C 1
ATOM 834 O O . GLN A 1 107 ? 15.002 -20.985 -2.163 1.00 82.88 107 GLN A O 1
ATOM 839 N N . GLN A 1 108 ? 16.122 -20.540 -4.058 1.00 82.88 108 GLN A N 1
ATOM 840 C CA . GLN A 1 108 ? 17.231 -21.467 -3.844 1.00 82.88 108 GLN A CA 1
ATOM 841 C C . GLN A 1 108 ? 18.305 -20.903 -2.896 1.00 82.88 108 GLN A C 1
ATOM 843 O O . GLN A 1 108 ? 19.308 -21.570 -2.660 1.00 82.88 108 GLN A O 1
ATOM 848 N N . LYS A 1 109 ? 18.090 -19.710 -2.315 1.00 86.94 109 LYS A N 1
ATOM 849 C CA . LYS A 1 109 ? 19.048 -19.002 -1.450 1.00 86.94 109 LYS A CA 1
ATOM 850 C C . LYS A 1 109 ? 20.376 -18.729 -2.162 1.00 86.94 109 LYS A C 1
ATOM 852 O O . LYS A 1 109 ? 21.456 -18.876 -1.590 1.00 86.94 109 LYS A O 1
ATOM 857 N N . GLU A 1 110 ? 20.277 -18.313 -3.418 1.00 87.69 110 GLU A N 1
ATOM 858 C CA . GLU A 1 110 ? 21.396 -17.779 -4.188 1.00 87.69 110 GLU A CA 1
ATOM 859 C C . GLU A 1 110 ? 21.264 -16.264 -4.313 1.00 87.69 110 GLU A C 1
ATOM 861 O O . GLU A 1 110 ? 20.156 -15.718 -4.315 1.00 87.69 110 GLU A O 1
ATOM 866 N N . VAL A 1 111 ? 22.405 -15.589 -4.442 1.00 89.50 111 VAL A N 1
ATOM 867 C CA . VAL A 1 111 ? 22.463 -14.142 -4.661 1.00 89.50 111 VAL A CA 1
ATOM 868 C C . VAL A 1 111 ? 22.906 -13.866 -6.084 1.00 89.50 111 VAL A C 1
ATOM 870 O O . VAL A 1 111 ? 24.000 -14.242 -6.509 1.00 89.50 111 VAL A O 1
ATOM 873 N N . ILE A 1 112 ? 22.064 -13.147 -6.811 1.00 89.06 112 ILE A N 1
ATOM 874 C CA . ILE A 1 112 ? 22.398 -12.589 -8.112 1.00 89.06 112 ILE A CA 1
ATOM 875 C C . ILE A 1 112 ? 22.606 -11.092 -7.908 1.00 89.06 112 ILE A C 1
ATOM 877 O O . ILE A 1 112 ? 21.676 -10.385 -7.532 1.00 89.06 112 ILE A O 1
ATOM 881 N N . ALA A 1 113 ? 23.814 -10.596 -8.168 1.00 88.06 113 ALA A N 1
ATOM 882 C CA . ALA A 1 113 ? 24.049 -9.158 -8.211 1.00 88.06 113 ALA A CA 1
ATOM 883 C C . ALA A 1 113 ? 23.941 -8.630 -9.638 1.00 88.06 113 ALA A C 1
ATOM 885 O O . ALA A 1 113 ? 24.431 -9.239 -10.599 1.00 88.06 113 ALA A O 1
ATOM 886 N N . GLY A 1 114 ? 23.332 -7.464 -9.777 1.00 83.44 114 GLY A N 1
ATOM 887 C CA . GLY A 1 114 ? 23.203 -6.794 -11.058 1.00 83.44 114 GLY A CA 1
ATOM 888 C C . GLY A 1 114 ? 22.542 -5.437 -10.928 1.00 83.44 114 GLY A C 1
ATOM 889 O O . GLY A 1 114 ? 22.083 -5.060 -9.862 1.00 83.44 114 GLY A O 1
ATOM 890 N N . THR A 1 115 ? 22.495 -4.689 -12.020 1.00 84.19 115 THR A N 1
ATOM 891 C CA . THR A 1 115 ? 21.695 -3.463 -12.084 1.00 84.19 115 THR A CA 1
ATOM 892 C C . THR A 1 115 ? 20.395 -3.790 -12.793 1.00 84.19 115 THR A C 1
ATOM 894 O O . THR A 1 115 ? 20.417 -4.127 -13.982 1.00 84.19 115 THR A O 1
ATOM 897 N N . ILE A 1 116 ? 19.269 -3.709 -12.091 1.00 79.31 116 ILE A N 1
ATOM 898 C CA . ILE A 1 116 ? 17.951 -3.952 -12.672 1.00 79.31 116 ILE A CA 1
ATOM 899 C C . ILE A 1 116 ? 17.677 -2.864 -13.712 1.00 79.31 116 ILE A C 1
ATOM 901 O O . ILE A 1 116 ? 17.721 -1.662 -13.445 1.00 79.31 116 ILE A O 1
ATOM 905 N N . ARG A 1 117 ? 17.437 -3.298 -14.948 1.00 71.38 117 ARG A N 1
ATOM 906 C CA . ARG A 1 117 ? 17.166 -2.425 -16.094 1.00 71.38 117 ARG A CA 1
ATOM 907 C C . ARG A 1 117 ? 15.673 -2.312 -16.343 1.00 71.38 117 ARG A C 1
ATOM 909 O O . ARG A 1 117 ? 15.199 -1.218 -16.645 1.00 71.38 117 ARG A O 1
ATOM 916 N N . ASP A 1 118 ? 14.957 -3.417 -16.175 1.00 52.47 118 ASP A N 1
ATOM 917 C CA . ASP A 1 118 ? 13.528 -3.499 -16.439 1.00 52.47 118 ASP A CA 1
ATOM 918 C C . ASP A 1 118 ? 12.854 -4.603 -15.605 1.00 52.47 118 ASP A C 1
ATOM 920 O O . ASP A 1 118 ? 13.515 -5.423 -14.963 1.00 52.47 118 ASP A O 1
ATOM 924 N N . SER A 1 119 ? 11.526 -4.611 -15.583 1.00 59.94 119 SER A N 1
ATOM 925 C CA . SER A 1 119 ? 10.700 -5.548 -14.819 1.00 59.94 119 SER A CA 1
ATOM 926 C C . SER A 1 119 ? 9.391 -5.789 -15.568 1.00 59.94 119 SER A C 1
ATOM 928 O O . SER A 1 119 ? 8.613 -4.860 -15.764 1.00 59.94 119 SER A O 1
ATOM 930 N N . THR A 1 120 ? 9.138 -7.032 -15.977 1.00 54.72 120 THR A N 1
ATOM 931 C CA . THR A 1 120 ? 7.878 -7.482 -16.600 1.00 54.72 120 THR A CA 1
ATOM 932 C C . THR A 1 120 ? 6.988 -8.160 -15.557 1.00 54.72 120 THR A C 1
ATOM 934 O O . THR A 1 120 ? 7.427 -8.356 -14.429 1.00 54.72 120 THR A O 1
ATOM 937 N N . GLU A 1 121 ? 5.758 -8.572 -15.884 1.00 46.81 121 GLU A N 1
ATOM 938 C CA . GLU A 1 121 ? 4.882 -9.273 -14.919 1.00 46.81 121 GLU A CA 1
ATOM 939 C C . GLU A 1 121 ? 5.537 -10.534 -14.323 1.00 46.81 121 GLU A C 1
ATOM 941 O O . GLU A 1 121 ? 5.367 -10.836 -13.142 1.00 46.81 121 GLU A O 1
ATOM 946 N N . GLN A 1 122 ? 6.343 -11.240 -15.121 1.00 51.72 122 GLN A N 1
ATOM 947 C CA . GLN A 1 122 ? 6.916 -12.536 -14.759 1.00 51.72 122 GLN A CA 1
ATOM 948 C C . GLN A 1 122 ? 8.408 -12.485 -14.448 1.00 51.72 122 GLN A C 1
ATOM 950 O O . GLN A 1 122 ? 8.883 -13.365 -13.743 1.00 51.72 122 GLN A O 1
ATOM 955 N N . GLU A 1 123 ? 9.154 -11.487 -14.924 1.00 58.59 123 GLU A N 1
ATOM 956 C CA . GLU A 1 123 ? 10.619 -11.492 -14.850 1.00 58.59 123 GLU A CA 1
ATOM 957 C C . GLU A 1 123 ? 11.202 -10.130 -14.458 1.00 58.59 123 GLU A C 1
ATOM 959 O O . GLU A 1 123 ? 10.619 -9.075 -14.705 1.00 58.59 123 GLU A O 1
ATOM 964 N N . LEU A 1 124 ? 12.392 -10.143 -13.863 1.00 62.66 124 LEU A N 1
ATOM 965 C CA . LEU A 1 124 ? 13.268 -8.978 -13.777 1.00 62.66 124 LEU A CA 1
ATOM 966 C C . LEU A 1 124 ? 14.337 -9.086 -14.852 1.00 62.66 124 LEU A C 1
ATOM 968 O O . LEU A 1 124 ? 14.959 -10.135 -14.979 1.00 62.66 124 LEU A O 1
ATOM 972 N N . ILE A 1 125 ? 14.581 -7.997 -15.575 1.00 64.94 125 ILE A N 1
ATOM 973 C CA . ILE A 1 125 ? 15.658 -7.885 -16.558 1.00 64.94 125 ILE A CA 1
ATOM 974 C C . ILE A 1 125 ? 16.755 -7.028 -15.942 1.00 64.94 125 ILE A C 1
ATOM 976 O O . ILE A 1 125 ? 16.522 -5.892 -15.521 1.00 64.94 125 ILE A O 1
ATOM 980 N N . PHE A 1 126 ? 17.970 -7.551 -15.895 1.00 79.19 126 PHE A N 1
ATOM 981 C CA . PHE A 1 126 ? 19.077 -6.914 -15.198 1.00 79.19 126 PHE A CA 1
ATOM 982 C C . PHE A 1 126 ? 20.390 -7.112 -15.942 1.00 79.19 126 PHE A C 1
ATOM 984 O O . PHE A 1 126 ? 20.605 -8.090 -16.652 1.00 79.19 126 PHE A O 1
ATOM 991 N N . GLU A 1 127 ? 21.299 -6.166 -15.763 1.00 82.75 127 GLU A N 1
ATOM 992 C CA . GLU A 1 127 ? 22.682 -6.313 -16.189 1.00 82.75 127 GLU A CA 1
ATOM 993 C C . GLU A 1 127 ? 23.453 -7.038 -15.087 1.00 82.75 127 GLU A C 1
ATOM 995 O O . GLU A 1 127 ? 23.702 -6.472 -14.018 1.00 82.75 127 GLU A O 1
ATOM 1000 N N . ARG A 1 128 ? 23.795 -8.308 -15.321 1.00 83.62 128 ARG A N 1
ATOM 1001 C CA . ARG A 1 128 ? 24.441 -9.147 -14.312 1.00 83.62 128 ARG A CA 1
ATOM 1002 C C . ARG A 1 128 ? 25.861 -8.674 -14.043 1.00 83.62 128 ARG A C 1
ATOM 1004 O O . ARG A 1 128 ? 26.635 -8.398 -14.963 1.00 83.62 128 ARG A O 1
ATOM 1011 N N . ARG A 1 129 ? 26.238 -8.679 -12.769 1.00 80.44 129 ARG A N 1
ATOM 1012 C CA . ARG A 1 129 ? 27.616 -8.481 -12.328 1.00 80.44 129 ARG A CA 1
ATOM 1013 C C . ARG A 1 129 ? 28.209 -9.820 -11.918 1.00 80.44 129 ARG A C 1
ATOM 1015 O O . ARG A 1 129 ? 27.642 -10.558 -11.118 1.00 80.44 129 ARG A O 1
ATOM 1022 N N . GLY A 1 130 ? 29.338 -10.163 -12.531 1.00 65.69 130 GLY A N 1
ATOM 1023 C CA . GLY A 1 130 ? 30.149 -11.301 -12.115 1.00 65.69 130 GLY A CA 1
ATOM 1024 C C . GLY A 1 130 ? 30.922 -11.001 -10.828 1.00 65.69 130 GLY A C 1
ATOM 1025 O O . GLY A 1 130 ? 30.970 -9.861 -10.372 1.00 65.69 130 GLY A O 1
ATOM 1026 N N . ARG A 1 131 ? 31.605 -12.022 -10.298 1.00 58.78 131 ARG A N 1
ATOM 1027 C CA . ARG A 1 131 ? 32.336 -12.032 -9.009 1.00 58.78 131 ARG A CA 1
ATOM 1028 C C . ARG A 1 131 ? 33.372 -10.909 -8.797 1.00 58.78 131 ARG A C 1
ATOM 1030 O O . ARG A 1 131 ? 33.810 -10.707 -7.681 1.00 58.78 131 ARG A O 1
ATOM 1037 N N . ASN A 1 132 ? 33.743 -10.174 -9.849 1.00 56.12 132 ASN A N 1
ATOM 1038 C CA . ASN A 1 132 ? 34.723 -9.078 -9.820 1.00 56.12 132 ASN A CA 1
ATOM 1039 C C . ASN A 1 132 ? 34.146 -7.747 -10.353 1.00 56.12 132 ASN A C 1
ATOM 1041 O O . ASN A 1 132 ? 34.884 -6.919 -10.883 1.00 56.12 132 ASN A O 1
ATOM 1045 N N . GLY A 1 133 ? 32.819 -7.573 -10.351 1.00 54.28 133 GLY A N 1
ATOM 1046 C CA . GLY A 1 133 ? 32.154 -6.385 -10.913 1.00 54.28 133 GLY A CA 1
ATOM 1047 C C . GLY A 1 133 ? 32.148 -6.312 -12.448 1.00 54.28 133 GLY A C 1
ATOM 1048 O O . GLY A 1 133 ? 31.583 -5.379 -13.029 1.00 54.28 133 GLY A O 1
ATOM 1049 N N . VAL A 1 134 ? 32.733 -7.310 -13.122 1.00 60.00 134 VAL A N 1
ATOM 1050 C CA . VAL A 1 134 ? 32.724 -7.433 -14.583 1.00 60.00 134 VAL A CA 1
ATOM 1051 C C . VAL A 1 134 ? 31.295 -7.663 -15.061 1.00 60.00 134 VAL A C 1
ATOM 1053 O O . VAL A 1 134 ? 30.564 -8.491 -14.516 1.00 60.00 134 VAL A O 1
ATOM 1056 N N . ASN A 1 135 ? 30.906 -6.910 -16.082 1.00 69.00 135 ASN A N 1
ATOM 1057 C CA . ASN A 1 135 ? 29.612 -7.041 -16.725 1.00 69.00 135 ASN A CA 1
ATOM 1058 C C . ASN A 1 135 ? 29.496 -8.415 -17.404 1.00 69.00 135 ASN A C 1
ATOM 1060 O O . ASN A 1 135 ? 30.308 -8.748 -18.268 1.00 69.00 135 ASN A O 1
ATOM 1064 N N . ALA A 1 136 ? 28.502 -9.202 -16.998 1.00 73.00 136 ALA A N 1
ATOM 1065 C CA . ALA A 1 136 ? 28.209 -10.526 -17.545 1.00 73.00 136 ALA A CA 1
ATOM 1066 C C . ALA A 1 136 ? 27.030 -10.506 -18.542 1.00 73.00 136 ALA A C 1
ATOM 1068 O O . ALA A 1 136 ? 26.507 -11.562 -18.903 1.00 73.00 136 ALA A O 1
ATOM 1069 N N . GLY A 1 137 ? 26.627 -9.313 -18.991 1.00 75.56 137 GLY A N 1
ATOM 1070 C CA . GLY A 1 137 ? 25.555 -9.092 -19.955 1.00 75.56 137 GLY A CA 1
ATOM 1071 C C . GLY A 1 137 ? 24.174 -8.941 -19.319 1.00 75.56 137 GLY A C 1
ATOM 1072 O O . GLY A 1 137 ? 23.995 -9.051 -18.104 1.00 75.56 137 GLY A O 1
ATOM 1073 N N . ILE A 1 138 ? 23.187 -8.674 -20.174 1.00 75.56 138 ILE A N 1
ATOM 1074 C CA . ILE A 1 138 ? 21.775 -8.603 -19.791 1.00 75.56 138 ILE A CA 1
ATOM 1075 C C . ILE A 1 138 ? 21.247 -10.026 -19.592 1.00 75.56 138 ILE A C 1
ATOM 1077 O O . ILE A 1 138 ? 21.433 -10.886 -20.452 1.00 75.56 138 ILE A O 1
ATOM 1081 N N . GLN A 1 139 ? 20.594 -10.264 -18.461 1.00 79.88 139 GLN A N 1
ATOM 1082 C CA . GLN A 1 139 ? 19.927 -11.516 -18.113 1.00 79.88 139 GLN A CA 1
ATOM 1083 C C . GLN A 1 139 ? 18.521 -11.223 -17.589 1.00 79.88 139 GLN A C 1
ATOM 1085 O O . GLN A 1 139 ? 18.197 -10.076 -17.269 1.00 79.88 139 GLN A O 1
ATOM 1090 N N . SER A 1 140 ? 17.700 -12.266 -17.493 1.00 73.81 140 SER A N 1
ATOM 1091 C CA . SER A 1 140 ? 16.434 -12.205 -16.777 1.00 73.81 140 SER A CA 1
ATOM 1092 C C . SER A 1 140 ? 16.331 -13.294 -15.715 1.00 73.81 140 SER A C 1
ATOM 1094 O O . SER A 1 140 ? 17.022 -14.314 -15.770 1.00 73.81 140 SER A O 1
ATOM 1096 N N . VAL A 1 141 ? 15.513 -13.033 -14.698 1.00 77.88 141 VAL A N 1
ATOM 1097 C CA . VAL A 1 141 ? 15.164 -13.985 -13.640 1.00 77.88 141 VAL A CA 1
ATOM 1098 C C . VAL A 1 141 ? 13.667 -13.908 -13.396 1.00 77.88 141 VAL A C 1
ATOM 1100 O O . VAL A 1 141 ? 13.112 -12.810 -13.303 1.00 77.88 141 VAL A O 1
ATOM 1103 N N . ALA A 1 142 ? 13.008 -15.059 -13.295 1.00 66.44 142 ALA A N 1
ATOM 1104 C CA . ALA A 1 142 ? 11.580 -15.097 -13.034 1.00 66.44 142 ALA A CA 1
ATOM 1105 C C . ALA A 1 142 ? 11.282 -14.644 -11.595 1.00 66.44 142 ALA A C 1
ATOM 1107 O O . ALA A 1 142 ? 11.960 -15.029 -10.644 1.00 66.44 142 ALA A O 1
ATOM 1108 N N . LYS A 1 143 ? 10.270 -13.793 -11.421 1.00 75.75 143 LYS A N 1
ATOM 1109 C CA . LYS A 1 143 ? 9.865 -13.232 -10.125 1.00 75.75 143 LYS A CA 1
ATOM 1110 C C . LYS A 1 143 ? 9.373 -14.309 -9.164 1.00 75.75 143 LYS A C 1
ATOM 1112 O O . LYS A 1 143 ? 9.571 -14.178 -7.962 1.00 75.75 143 LYS A O 1
ATOM 1117 N N . ASP A 1 144 ? 8.778 -15.378 -9.683 1.00 73.75 144 ASP A N 1
ATOM 1118 C CA . ASP A 1 144 ? 8.381 -16.548 -8.898 1.00 73.75 144 ASP A CA 1
ATOM 1119 C C . ASP A 1 144 ? 9.578 -17.375 -8.402 1.00 73.75 144 ASP A C 1
ATOM 1121 O O . ASP A 1 144 ? 9.399 -18.211 -7.526 1.00 73.75 144 ASP A O 1
ATOM 1125 N N . GLN A 1 145 ? 10.794 -17.121 -8.898 1.00 84.12 145 GLN A N 1
ATOM 1126 C CA . GLN A 1 145 ? 12.043 -17.686 -8.382 1.00 84.12 145 GLN A CA 1
ATOM 1127 C C . GLN A 1 145 ? 12.710 -16.775 -7.347 1.00 84.12 145 GLN A C 1
ATOM 1129 O O . GLN A 1 145 ? 13.725 -17.161 -6.768 1.00 84.12 145 GLN A O 1
ATOM 1134 N N . LEU A 1 146 ? 12.172 -15.581 -7.086 1.00 81.50 146 LEU A N 1
ATOM 1135 C CA . LEU A 1 146 ? 12.741 -14.623 -6.140 1.00 81.50 146 LEU A CA 1
ATOM 1136 C C . LEU A 1 146 ? 12.069 -14.717 -4.769 1.00 81.50 146 LEU A C 1
ATOM 1138 O O . LEU A 1 146 ? 10.864 -14.920 -4.644 1.00 81.50 146 LEU A O 1
ATOM 1142 N N . LEU A 1 147 ? 12.869 -14.521 -3.723 1.00 78.81 147 LEU A N 1
ATOM 1143 C CA . LEU A 1 147 ? 12.400 -14.211 -2.373 1.00 78.81 147 LEU A CA 1
ATOM 1144 C C . LEU A 1 147 ? 12.388 -12.704 -2.153 1.00 78.81 147 LEU A C 1
ATOM 1146 O O . LEU A 1 147 ? 11.419 -12.163 -1.617 1.00 78.81 147 LEU A O 1
ATOM 1150 N N . ALA A 1 148 ? 13.460 -12.029 -2.570 1.00 85.56 148 ALA A N 1
ATOM 1151 C CA . ALA A 1 148 ? 13.629 -10.605 -2.359 1.00 85.56 148 ALA A CA 1
ATOM 1152 C C . ALA A 1 148 ? 14.525 -9.949 -3.411 1.00 85.56 148 ALA A C 1
ATOM 1154 O O . ALA A 1 148 ? 15.379 -10.590 -4.020 1.00 85.56 148 ALA A O 1
ATOM 1155 N N . VAL A 1 149 ? 14.353 -8.641 -3.560 1.00 86.25 149 VAL A N 1
ATOM 1156 C CA . VAL A 1 149 ? 15.313 -7.736 -4.184 1.00 86.25 149 VAL A CA 1
ATOM 1157 C C . VAL A 1 149 ? 15.666 -6.651 -3.183 1.00 86.25 149 VAL A C 1
ATOM 1159 O O . VAL A 1 149 ? 14.769 -6.066 -2.580 1.00 86.25 149 VAL A O 1
ATOM 1162 N N . ILE A 1 150 ? 16.956 -6.374 -3.039 1.00 87.62 150 ILE A N 1
ATOM 1163 C CA . ILE A 1 150 ? 17.496 -5.243 -2.288 1.00 87.62 150 ILE A CA 1
ATOM 1164 C C . ILE A 1 150 ? 18.167 -4.343 -3.309 1.00 87.62 150 ILE A C 1
ATOM 1166 O O . ILE A 1 150 ? 19.174 -4.719 -3.904 1.00 87.62 150 ILE A O 1
ATOM 1170 N N . TYR A 1 151 ? 17.579 -3.185 -3.552 1.00 78.81 151 TYR A N 1
ATOM 1171 C CA . TYR A 1 151 ? 18.120 -2.228 -4.495 1.00 78.81 151 TYR A CA 1
ATOM 1172 C C . TYR A 1 151 ? 19.309 -1.501 -3.870 1.00 78.81 151 TYR A C 1
ATOM 1174 O O . TYR A 1 151 ? 19.397 -1.324 -2.651 1.00 78.81 151 TYR A O 1
ATOM 1182 N N . HIS A 1 152 ? 20.229 -1.053 -4.715 1.00 74.19 152 HIS A N 1
ATOM 1183 C CA . HIS A 1 152 ? 21.397 -0.298 -4.261 1.00 74.19 152 HIS A CA 1
ATOM 1184 C C . HIS A 1 152 ? 21.045 1.082 -3.664 1.00 74.19 152 HIS A C 1
ATOM 1186 O O . HIS A 1 152 ? 21.914 1.750 -3.112 1.00 74.19 152 HIS A O 1
ATOM 1192 N N . ASP A 1 153 ? 19.796 1.535 -3.808 1.00 63.81 153 ASP A N 1
ATOM 1193 C CA . ASP A 1 153 ? 19.290 2.846 -3.388 1.00 63.81 153 ASP A CA 1
ATOM 1194 C C . ASP A 1 153 ? 18.403 2.794 -2.128 1.00 63.81 153 ASP A C 1
ATOM 1196 O O . ASP A 1 153 ? 17.612 3.707 -1.898 1.00 63.81 153 ASP A O 1
ATOM 1200 N N . GLY A 1 154 ? 18.478 1.717 -1.335 1.00 64.62 154 GLY A N 1
ATOM 1201 C CA . GLY A 1 154 ? 17.675 1.576 -0.109 1.00 64.62 154 GLY A CA 1
ATOM 1202 C C . GLY A 1 154 ? 16.292 1.002 -0.295 1.00 64.62 154 GLY A C 1
ATOM 1203 O O . GLY A 1 154 ? 15.662 0.601 0.683 1.00 64.62 154 GLY A O 1
ATOM 1204 N N . LYS A 1 155 ? 15.807 0.899 -1.531 1.00 68.94 155 LYS A N 1
ATOM 1205 C CA . LYS A 1 155 ? 14.543 0.214 -1.786 1.00 68.94 155 LYS A CA 1
ATOM 1206 C C . LYS A 1 155 ? 14.739 -1.290 -1.615 1.00 68.94 155 LYS A C 1
ATOM 1208 O O . LYS A 1 155 ? 15.802 -1.848 -1.876 1.00 68.94 155 LYS A O 1
ATOM 1213 N N . HIS A 1 156 ? 13.666 -1.989 -1.278 1.00 82.38 156 HIS A N 1
ATOM 1214 C CA . HIS A 1 156 ? 13.628 -3.448 -1.305 1.00 82.38 156 HIS A CA 1
ATOM 1215 C C . HIS A 1 156 ? 12.215 -3.943 -1.596 1.00 82.38 156 HIS A C 1
ATOM 1217 O O . HIS A 1 156 ? 11.218 -3.249 -1.376 1.00 82.38 156 HIS A O 1
ATOM 1223 N N . ARG A 1 157 ? 12.122 -5.164 -2.116 1.00 78.56 157 ARG A N 1
ATOM 1224 C CA . ARG A 1 157 ? 10.862 -5.827 -2.458 1.00 78.56 157 ARG A CA 1
ATOM 1225 C C . ARG A 1 157 ? 10.929 -7.288 -2.062 1.00 78.56 157 ARG A C 1
ATOM 1227 O O . ARG A 1 157 ? 11.925 -7.941 -2.344 1.00 78.56 157 ARG A O 1
ATOM 1234 N N . PHE A 1 158 ? 9.856 -7.801 -1.469 1.00 82.38 158 PHE A N 1
ATOM 1235 C CA . PHE A 1 158 ? 9.727 -9.210 -1.107 1.00 82.38 158 PHE A CA 1
ATOM 1236 C C . PHE A 1 158 ? 8.629 -9.874 -1.937 1.00 82.38 158 PHE A C 1
ATOM 1238 O O . PHE A 1 158 ? 7.568 -9.287 -2.146 1.00 82.38 158 PHE A O 1
ATOM 1245 N N . TRP A 1 159 ? 8.890 -11.101 -2.375 1.00 77.88 159 TRP A N 1
ATOM 1246 C CA . TRP A 1 159 ? 7.906 -12.021 -2.958 1.00 77.88 159 TRP A CA 1
ATOM 1247 C C . TRP A 1 159 ? 7.566 -13.175 -2.004 1.00 77.88 159 TRP A C 1
ATOM 1249 O O . TRP A 1 159 ? 6.679 -13.974 -2.286 1.00 77.88 159 TRP A O 1
ATOM 1259 N N . ALA A 1 160 ? 8.237 -13.233 -0.851 1.00 78.25 160 ALA A N 1
ATOM 1260 C CA . ALA A 1 160 ? 7.938 -14.132 0.255 1.00 78.25 160 ALA A CA 1
ATOM 1261 C C . ALA A 1 160 ? 7.634 -13.344 1.541 1.00 78.25 160 ALA A C 1
ATOM 1263 O O . ALA A 1 160 ? 7.861 -12.136 1.619 1.00 78.25 160 ALA A O 1
ATOM 1264 N N . ALA A 1 161 ? 7.120 -14.033 2.563 1.00 79.12 161 ALA A N 1
ATOM 1265 C CA . ALA A 1 161 ? 6.883 -13.426 3.870 1.00 79.12 161 ALA A CA 1
ATOM 1266 C C . ALA A 1 161 ? 8.196 -12.876 4.476 1.00 79.12 161 ALA A C 1
ATOM 1268 O O . ALA A 1 161 ? 9.248 -13.494 4.281 1.00 79.12 161 ALA A O 1
ATOM 1269 N N . PRO A 1 162 ? 8.161 -11.770 5.251 1.00 87.06 162 PRO A N 1
ATOM 1270 C CA . PRO A 1 162 ? 9.357 -11.186 5.864 1.00 87.06 162 PRO A CA 1
ATOM 1271 C C . PRO A 1 162 ? 10.197 -12.180 6.677 1.00 87.06 162 PRO A C 1
ATOM 1273 O O . PRO A 1 162 ? 11.419 -12.104 6.649 1.00 87.06 162 PRO A O 1
ATOM 1276 N N . THR A 1 163 ? 9.565 -13.148 7.343 1.00 88.75 163 THR A N 1
ATOM 1277 C CA . THR A 1 163 ? 10.253 -14.225 8.075 1.00 88.75 163 THR A CA 1
ATOM 1278 C C . THR A 1 163 ? 11.118 -15.084 7.151 1.00 88.75 163 THR A C 1
ATOM 1280 O O . THR A 1 163 ? 12.305 -15.261 7.402 1.00 88.75 163 THR A O 1
ATOM 1283 N N . VAL A 1 164 ? 10.556 -15.532 6.024 1.00 88.31 164 VAL A N 1
ATOM 1284 C CA . VAL A 1 164 ? 11.264 -16.330 5.009 1.00 88.31 164 VAL A CA 1
ATOM 1285 C C . VAL A 1 164 ? 12.412 -15.538 4.384 1.00 88.31 164 VAL A C 1
ATOM 1287 O O . VAL A 1 164 ? 13.489 -16.085 4.145 1.00 88.31 164 VAL A O 1
ATOM 1290 N N . VAL A 1 165 ? 12.196 -14.246 4.119 1.00 89.25 165 VAL A N 1
ATOM 1291 C CA . VAL A 1 165 ? 13.237 -13.372 3.564 1.00 89.25 165 VAL A CA 1
ATOM 1292 C C . VAL A 1 165 ? 14.365 -13.147 4.568 1.00 89.25 165 VAL A C 1
ATOM 1294 O O . VAL A 1 165 ? 15.527 -13.262 4.188 1.00 89.25 165 VAL A O 1
ATOM 1297 N N . SER A 1 166 ? 14.043 -12.882 5.835 1.00 91.81 166 SER A N 1
ATOM 1298 C CA . SER A 1 166 ? 15.032 -12.712 6.904 1.00 91.81 166 SER A CA 1
ATOM 1299 C C . SER A 1 166 ? 15.929 -13.951 7.038 1.00 91.81 166 SER A C 1
ATOM 1301 O O . SER A 1 166 ? 17.157 -13.849 6.977 1.00 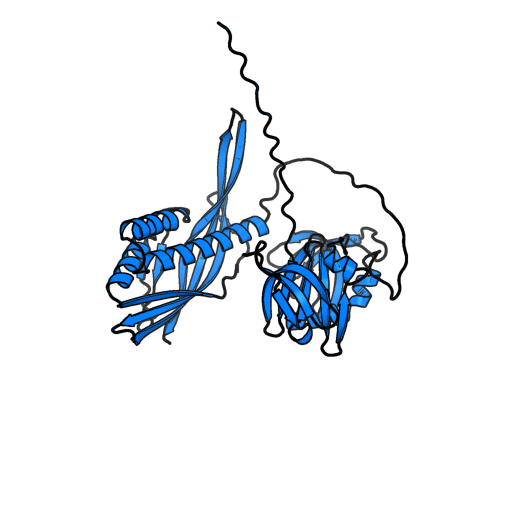91.81 166 SER A O 1
ATOM 1303 N N . ASP A 1 167 ? 15.325 -15.144 7.072 1.00 90.38 167 ASP A N 1
ATOM 1304 C CA . ASP A 1 167 ? 16.050 -16.420 7.121 1.00 90.38 167 ASP A CA 1
ATOM 1305 C C . ASP A 1 167 ? 16.941 -16.645 5.890 1.00 90.38 167 ASP A C 1
ATOM 1307 O O . ASP A 1 167 ? 18.041 -17.201 5.987 1.00 90.38 167 ASP A O 1
ATOM 1311 N N . ALA A 1 168 ? 16.473 -16.238 4.708 1.00 91.19 168 ALA A N 1
ATOM 1312 C CA . ALA A 1 168 ? 17.258 -16.325 3.486 1.00 91.19 168 ALA A CA 1
ATOM 1313 C C . ALA A 1 168 ? 18.454 -15.368 3.527 1.00 91.19 168 ALA A C 1
ATOM 1315 O O . ALA A 1 168 ? 19.573 -15.810 3.281 1.00 91.19 168 ALA A O 1
ATOM 1316 N N . LEU A 1 169 ? 18.246 -14.104 3.905 1.00 90.56 169 LEU A N 1
ATOM 1317 C CA . LEU A 1 169 ? 19.297 -13.088 4.027 1.00 90.56 169 LEU A CA 1
ATOM 1318 C C . LEU A 1 169 ? 20.368 -13.468 5.052 1.00 90.56 169 LEU A C 1
ATOM 1320 O O . LEU A 1 169 ? 21.556 -13.268 4.792 1.00 90.56 169 LEU A O 1
ATOM 1324 N N . LYS A 1 170 ? 19.968 -14.090 6.167 1.00 90.12 170 LYS A N 1
ATOM 1325 C CA . LYS A 1 170 ? 20.888 -14.714 7.129 1.00 90.12 170 LYS A CA 1
ATOM 1326 C C . LYS A 1 170 ? 21.745 -15.794 6.464 1.00 90.12 170 LYS A C 1
ATOM 1328 O O . LYS A 1 170 ? 22.958 -15.826 6.649 1.00 90.12 170 LYS A O 1
ATOM 1333 N N . GLY A 1 171 ? 21.124 -16.672 5.676 1.00 85.56 171 GLY A N 1
ATOM 1334 C CA . GLY A 1 171 ? 21.810 -17.769 4.989 1.00 85.56 171 GLY A CA 1
ATOM 1335 C C . GLY A 1 171 ? 22.738 -17.326 3.855 1.00 85.56 171 GLY A C 1
ATOM 1336 O O . GLY A 1 171 ? 23.726 -18.007 3.581 1.00 85.56 171 GLY A O 1
ATOM 1337 N N . VAL A 1 172 ? 22.448 -16.194 3.206 1.00 86.50 172 VAL A N 1
ATOM 1338 C CA . VAL A 1 172 ? 23.217 -15.701 2.052 1.00 86.50 172 VAL A CA 1
ATOM 1339 C C . VAL A 1 172 ? 24.184 -14.562 2.370 1.00 86.50 172 VAL A C 1
ATOM 1341 O O . VAL A 1 172 ? 24.864 -14.086 1.463 1.00 86.50 172 VAL A O 1
ATOM 1344 N N . SER A 1 173 ? 24.307 -14.137 3.631 1.00 83.75 173 SER A N 1
ATOM 1345 C CA . SER A 1 173 ? 25.143 -12.986 4.010 1.00 83.75 173 SER A CA 1
ATOM 1346 C C . SER A 1 173 ? 26.603 -13.126 3.551 1.00 83.75 173 SER A C 1
ATOM 1348 O O . SER A 1 173 ? 27.202 -12.160 3.089 1.00 83.75 173 SER A O 1
ATOM 1350 N N . ALA A 1 174 ? 27.161 -14.341 3.597 1.00 78.50 174 ALA A N 1
ATOM 1351 C CA . ALA A 1 174 ? 28.507 -14.624 3.096 1.00 78.50 174 ALA A CA 1
ATOM 1352 C C . ALA A 1 174 ? 28.613 -14.497 1.564 1.00 78.50 174 ALA A C 1
ATOM 1354 O O . ALA A 1 174 ? 29.598 -13.968 1.061 1.00 78.50 174 ALA A O 1
ATOM 1355 N N . GLN A 1 175 ? 27.586 -14.924 0.818 1.00 79.62 175 GLN A N 1
ATOM 1356 C CA . GLN A 1 175 ? 27.552 -14.770 -0.643 1.00 79.62 175 GLN A CA 1
ATOM 1357 C C . GLN A 1 175 ? 27.453 -13.293 -1.037 1.00 79.62 175 GLN A C 1
ATOM 1359 O O . GLN A 1 175 ? 28.119 -12.860 -1.970 1.00 79.62 175 GLN A O 1
ATOM 1364 N N . ILE A 1 176 ? 26.655 -12.506 -0.308 1.00 77.12 176 ILE A N 1
ATOM 1365 C CA . ILE A 1 176 ? 26.548 -11.055 -0.521 1.00 77.12 176 ILE A CA 1
ATOM 1366 C C . ILE A 1 176 ? 27.913 -10.398 -0.315 1.00 77.12 176 ILE A C 1
ATOM 1368 O O . ILE A 1 176 ? 28.305 -9.553 -1.121 1.00 77.12 176 ILE A O 1
ATOM 1372 N N . ALA A 1 177 ? 28.669 -10.852 0.690 1.00 73.06 177 ALA A N 1
ATOM 1373 C CA . ALA A 1 177 ? 29.992 -10.315 0.949 1.00 73.06 177 ALA A CA 1
ATOM 1374 C C . ALA A 1 177 ? 31.016 -10.595 -0.162 1.00 73.06 177 ALA A C 1
ATOM 1376 O O . ALA A 1 177 ? 31.880 -9.765 -0.433 1.00 73.06 177 ALA A O 1
ATOM 1377 N N . GLU A 1 178 ? 30.893 -11.728 -0.855 1.00 72.00 178 GLU A N 1
ATOM 1378 C CA . GLU A 1 178 ? 31.756 -12.052 -1.997 1.00 72.00 178 GLU A CA 1
ATOM 1379 C C . GLU A 1 178 ? 31.441 -11.233 -3.257 1.00 72.00 178 GLU A C 1
ATOM 1381 O O . GLU A 1 178 ? 32.313 -11.057 -4.108 1.00 72.00 178 GLU A O 1
ATOM 1386 N N . VAL A 1 179 ? 30.196 -10.781 -3.423 1.00 66.94 179 VAL A N 1
ATOM 1387 C CA . VAL A 1 179 ? 29.725 -10.164 -4.675 1.00 66.94 179 VAL A CA 1
ATOM 1388 C C . VAL A 1 179 ? 29.726 -8.630 -4.607 1.00 66.94 179 VAL A C 1
ATOM 1390 O O . VAL A 1 179 ? 29.753 -7.962 -5.645 1.00 66.94 179 VAL A O 1
ATOM 1393 N N . VAL A 1 180 ? 29.763 -8.058 -3.402 1.00 62.22 180 VAL A N 1
ATOM 1394 C CA . VAL A 1 180 ? 29.825 -6.614 -3.156 1.00 62.22 180 VAL A CA 1
ATOM 1395 C C . VAL A 1 180 ? 31.200 -6.255 -2.573 1.00 62.22 180 VAL A C 1
ATOM 1397 O O . VAL A 1 180 ? 31.452 -6.537 -1.401 1.00 62.22 180 VAL A O 1
ATOM 1400 N N . PRO A 1 181 ? 32.112 -5.623 -3.344 1.00 47.78 181 PRO A N 1
ATOM 1401 C CA . PRO A 1 181 ? 33.393 -5.175 -2.805 1.00 47.78 181 PRO A CA 1
ATOM 1402 C C . PRO A 1 181 ? 33.141 -4.087 -1.750 1.00 47.78 181 PRO A C 1
ATOM 1404 O O . PRO A 1 181 ? 32.741 -2.980 -2.103 1.00 47.78 181 PRO A O 1
ATOM 1407 N N . GLY A 1 182 ? 33.339 -4.411 -0.468 1.00 46.47 182 GLY A N 1
ATOM 1408 C CA . GLY A 1 182 ? 33.080 -3.506 0.662 1.00 46.47 182 GLY A CA 1
ATOM 1409 C C . GLY A 1 182 ? 32.191 -4.084 1.767 1.00 46.47 182 GLY A C 1
ATOM 1410 O O . GLY A 1 182 ? 32.110 -3.498 2.840 1.00 46.47 182 GLY A O 1
ATOM 1411 N N . ALA A 1 183 ? 31.572 -5.246 1.566 1.00 40.25 183 ALA A N 1
ATOM 1412 C CA . ALA A 1 183 ? 31.006 -5.999 2.680 1.00 40.25 183 ALA A CA 1
ATOM 1413 C C . ALA A 1 183 ? 32.144 -6.549 3.561 1.00 40.25 183 ALA A C 1
ATOM 1415 O O . ALA A 1 183 ? 33.179 -6.973 3.030 1.00 40.25 183 ALA A O 1
ATOM 1416 N N . PRO A 1 184 ? 31.996 -6.564 4.893 1.00 34.62 184 PRO A N 1
ATOM 1417 C CA . PRO A 1 184 ? 33.053 -7.046 5.754 1.00 34.62 184 PRO A CA 1
ATOM 1418 C C . PRO A 1 184 ? 33.226 -8.551 5.519 1.00 34.62 184 PRO A C 1
ATOM 1420 O O . PRO A 1 184 ? 32.404 -9.368 5.936 1.00 34.62 184 PRO A O 1
ATOM 1423 N N . ASN A 1 185 ? 34.362 -8.940 4.930 1.00 39.38 185 ASN A N 1
ATOM 1424 C CA . ASN A 1 185 ? 35.055 -10.102 5.474 1.00 39.38 185 ASN A CA 1
ATOM 1425 C C . ASN A 1 185 ? 35.198 -9.810 6.964 1.00 39.38 185 ASN A C 1
ATOM 1427 O O . ASN A 1 185 ? 35.581 -8.695 7.312 1.00 39.38 185 ASN A O 1
ATOM 1431 N N . GLY A 1 186 ? 34.830 -10.748 7.836 1.00 42.88 186 GLY A N 1
ATOM 1432 C CA . GLY A 1 186 ? 34.984 -10.536 9.271 1.00 42.88 186 GLY A CA 1
ATOM 1433 C C . GLY A 1 186 ? 36.335 -9.871 9.583 1.00 42.88 186 GLY A C 1
ATOM 1434 O O . GLY A 1 186 ? 37.370 -10.422 9.219 1.00 42.88 186 GLY A O 1
ATOM 1435 N N . GLN A 1 187 ? 36.260 -8.705 10.241 1.00 28.42 187 GLN A N 1
ATOM 1436 C CA . GLN A 1 187 ? 37.323 -7.775 10.678 1.00 28.42 187 GLN A CA 1
ATOM 1437 C C . GLN A 1 187 ? 37.738 -6.601 9.750 1.00 28.42 187 GLN A C 1
ATOM 1439 O O . GLN A 1 187 ? 37.891 -6.720 8.541 1.00 28.42 187 GLN A O 1
ATOM 1444 N N . THR A 1 188 ? 37.913 -5.449 10.416 1.00 30.20 188 THR A N 1
ATOM 1445 C CA . THR A 1 188 ? 38.100 -4.039 9.997 1.00 30.20 188 THR A CA 1
ATOM 1446 C C . THR A 1 188 ? 39.473 -3.676 9.396 1.00 30.20 188 THR A C 1
ATOM 1448 O O . THR A 1 188 ? 40.468 -4.188 9.897 1.00 30.20 188 THR A O 1
ATOM 1451 N N . ASP A 1 189 ? 39.538 -2.724 8.434 1.00 24.28 189 ASP A N 1
ATOM 1452 C CA . ASP A 1 189 ? 40.324 -1.453 8.515 1.00 24.28 189 ASP A CA 1
ATOM 1453 C C . ASP A 1 189 ? 40.387 -0.589 7.207 1.00 24.28 189 ASP A C 1
ATOM 1455 O O . ASP A 1 189 ? 40.709 -1.075 6.128 1.00 24.28 189 ASP A O 1
ATOM 1459 N N . VAL A 1 190 ? 40.098 0.719 7.376 1.00 25.14 190 VAL A N 1
ATOM 1460 C CA . VAL A 1 190 ? 40.489 2.002 6.703 1.00 25.14 190 VAL A CA 1
ATOM 1461 C C . VAL A 1 190 ? 40.869 2.100 5.192 1.00 25.14 190 VAL A C 1
ATOM 1463 O O . VAL A 1 190 ? 41.874 1.534 4.777 1.00 25.14 190 VAL A O 1
ATOM 1466 N N . LEU A 1 191 ? 40.203 3.003 4.421 1.00 22.42 191 LEU A N 1
ATOM 1467 C CA . LEU A 1 191 ? 40.754 4.177 3.658 1.00 22.42 191 LEU A CA 1
ATOM 1468 C C . LEU A 1 191 ? 39.826 4.739 2.527 1.00 22.42 191 LEU A C 1
ATOM 1470 O O . LEU A 1 191 ? 38.908 4.084 2.058 1.00 22.42 191 LEU A O 1
ATOM 1474 N N . ASN A 1 192 ? 40.077 6.006 2.146 1.00 23.55 192 ASN A N 1
ATOM 1475 C CA . ASN A 1 192 ? 39.214 7.034 1.504 1.00 23.55 192 ASN A CA 1
ATOM 1476 C C . ASN A 1 192 ? 39.036 6.995 -0.061 1.00 23.55 192 ASN A C 1
ATOM 1478 O O . ASN A 1 192 ? 39.765 6.268 -0.731 1.00 23.55 192 ASN A O 1
ATOM 1482 N N . PRO A 1 193 ? 38.115 7.814 -0.654 1.00 34.53 193 PRO A N 1
ATOM 1483 C CA . PRO A 1 193 ? 37.410 7.602 -1.946 1.00 34.53 193 PRO A CA 1
ATOM 1484 C C . PRO A 1 193 ? 37.982 8.357 -3.176 1.00 34.53 193 PRO A C 1
ATOM 1486 O O . PRO A 1 193 ? 38.827 9.239 -3.011 1.00 34.53 193 PRO A O 1
ATOM 1489 N N . PRO A 1 194 ? 37.470 8.102 -4.411 1.00 24.12 194 PRO A N 1
ATOM 1490 C CA . PRO A 1 194 ? 36.972 9.237 -5.219 1.00 24.12 194 PRO A CA 1
ATOM 1491 C C . PRO A 1 194 ? 35.806 8.982 -6.222 1.00 24.12 194 PRO A C 1
ATOM 1493 O O . PRO A 1 194 ? 35.803 8.028 -6.991 1.00 24.12 194 PRO A O 1
ATOM 1496 N N . ALA A 1 195 ? 34.909 9.980 -6.261 1.00 20.94 195 ALA A N 1
ATOM 1497 C CA . ALA A 1 195 ? 34.297 10.705 -7.397 1.00 20.94 195 ALA A CA 1
ATOM 1498 C C . ALA A 1 195 ? 33.462 10.017 -8.514 1.00 20.94 195 ALA A C 1
ATOM 1500 O O . ALA A 1 195 ? 33.955 9.314 -9.393 1.00 20.94 195 ALA A O 1
ATOM 1501 N N . THR A 1 196 ? 32.195 10.444 -8.540 1.00 25.23 196 THR A N 1
ATOM 1502 C CA . THR A 1 196 ? 31.099 10.278 -9.513 1.00 25.23 196 THR A CA 1
ATOM 1503 C C . THR A 1 196 ? 31.328 10.989 -10.858 1.00 25.23 196 THR A C 1
ATOM 1505 O O . THR A 1 196 ? 31.955 12.049 -10.908 1.00 25.23 196 THR A O 1
ATOM 1508 N N . LYS A 1 197 ? 30.706 10.485 -11.938 1.00 22.58 197 LYS A N 1
ATOM 1509 C CA . LYS A 1 197 ? 30.362 11.274 -13.139 1.00 22.58 197 LYS A CA 1
ATOM 1510 C C . LYS A 1 197 ? 28.953 10.945 -13.642 1.00 22.58 197 LYS A C 1
ATOM 1512 O O . LYS A 1 197 ? 28.635 9.787 -13.892 1.00 22.58 197 LYS A O 1
ATOM 1517 N N . GLU A 1 198 ? 28.156 12.002 -13.779 1.00 25.55 198 GLU A N 1
ATOM 1518 C CA . GLU A 1 198 ? 26.807 12.069 -14.350 1.00 25.55 198 GLU A CA 1
ATOM 1519 C C . GLU A 1 198 ? 26.808 11.905 -15.879 1.00 25.55 198 GLU A C 1
ATOM 1521 O O . GLU A 1 198 ? 27.762 12.318 -16.545 1.00 25.55 198 GLU A O 1
ATOM 1526 N N . VAL A 1 199 ? 25.698 11.410 -16.444 1.00 23.61 199 VAL A N 1
ATOM 1527 C CA . VAL A 1 199 ? 25.324 11.651 -17.849 1.00 23.61 199 VAL A CA 1
ATOM 1528 C C . VAL A 1 199 ? 23.819 11.931 -17.950 1.00 23.61 199 VAL A C 1
ATOM 1530 O O . VAL A 1 199 ? 22.994 11.168 -17.457 1.00 23.61 199 VAL A O 1
ATOM 1533 N N . ASN A 1 200 ? 23.517 13.056 -18.601 1.00 24.48 200 ASN A N 1
ATOM 1534 C CA . ASN A 1 200 ? 22.213 13.642 -18.916 1.00 24.48 200 ASN A CA 1
ATOM 1535 C C . ASN A 1 200 ? 21.360 12.827 -19.908 1.00 24.48 200 ASN A C 1
ATOM 1537 O O . ASN A 1 200 ? 21.902 12.292 -20.873 1.00 24.48 200 ASN A O 1
ATOM 1541 N N . GLY A 1 201 ? 20.031 12.981 -19.801 1.00 24.94 201 GLY A N 1
ATOM 1542 C CA . GLY A 1 201 ? 19.187 13.293 -20.965 1.00 24.94 201 GLY A CA 1
ATOM 1543 C C . GLY A 1 201 ? 17.964 12.402 -21.222 1.00 24.94 201 GLY A C 1
ATOM 1544 O O . GLY A 1 201 ? 18.100 11.203 -21.409 1.00 24.94 201 GLY A O 1
ATOM 1545 N N . GLU A 1 202 ? 16.814 13.072 -21.369 1.00 23.86 202 GLU A N 1
ATOM 1546 C CA . GLU A 1 202 ? 15.552 12.647 -22.007 1.00 23.86 202 GLU A CA 1
ATOM 1547 C C . GLU A 1 202 ? 14.476 11.904 -21.180 1.00 23.86 202 GLU A C 1
ATOM 1549 O O . GLU A 1 202 ? 14.712 10.961 -20.432 1.00 23.86 202 GLU A O 1
ATOM 1554 N N . PHE A 1 203 ? 13.246 12.418 -21.314 1.00 34.22 203 PHE A N 1
ATOM 1555 C CA . PHE A 1 203 ? 12.013 12.087 -20.591 1.00 34.22 203 PHE A CA 1
ATOM 1556 C C . PHE A 1 203 ? 11.598 10.616 -20.775 1.00 34.22 203 PHE A C 1
ATOM 1558 O O . PHE A 1 203 ? 10.779 10.282 -21.627 1.00 34.22 203 PHE A O 1
ATOM 1565 N N . THR A 1 204 ? 12.111 9.718 -19.940 1.00 33.62 204 THR A N 1
ATOM 1566 C CA . THR A 1 204 ? 11.656 8.320 -19.902 1.00 33.62 204 THR A CA 1
ATOM 1567 C C . THR A 1 204 ? 11.820 7.751 -18.508 1.00 33.62 204 THR A C 1
ATOM 1569 O O . THR A 1 204 ? 12.865 7.200 -18.188 1.00 33.62 204 THR A O 1
ATOM 1572 N N . ARG A 1 205 ? 10.781 7.894 -17.683 1.00 43.25 205 ARG A N 1
ATOM 1573 C CA . ARG A 1 205 ? 10.366 6.952 -16.629 1.00 43.25 205 ARG A CA 1
ATOM 1574 C C . ARG A 1 205 ? 9.405 7.697 -15.717 1.00 43.25 205 ARG A C 1
ATOM 1576 O O . ARG A 1 205 ? 9.822 8.407 -14.814 1.00 43.25 205 ARG A O 1
ATOM 1583 N N . VAL A 1 206 ? 8.103 7.508 -15.923 1.00 47.22 206 VAL A N 1
ATOM 1584 C CA . VAL A 1 206 ? 7.252 7.491 -14.734 1.00 47.22 206 VAL A CA 1
ATOM 1585 C C . VAL A 1 206 ? 7.739 6.285 -13.950 1.00 47.22 206 VAL A C 1
ATOM 1587 O O . VAL A 1 206 ? 7.582 5.149 -14.402 1.00 47.22 206 VAL A O 1
ATOM 1590 N N . GLU A 1 207 ? 8.447 6.528 -12.853 1.00 53.19 207 GLU A N 1
ATOM 1591 C CA . GLU A 1 207 ? 8.911 5.441 -12.011 1.00 53.19 207 GLU A CA 1
ATOM 1592 C C . GLU A 1 207 ? 7.678 4.754 -11.429 1.00 53.19 207 GLU A C 1
ATOM 1594 O O . GLU A 1 207 ? 6.853 5.376 -10.761 1.00 53.19 207 GLU A O 1
ATOM 1599 N N . PHE A 1 208 ? 7.527 3.463 -11.715 1.00 56.09 208 PHE A N 1
ATOM 1600 C CA . PHE A 1 208 ? 6.393 2.660 -11.256 1.00 56.09 208 PHE A CA 1
ATOM 1601 C C . PHE A 1 208 ? 6.179 2.765 -9.736 1.00 56.09 208 PHE A C 1
ATOM 1603 O O . PHE A 1 208 ? 5.043 2.746 -9.271 1.00 56.09 208 PHE A O 1
ATOM 1610 N N . GLU A 1 209 ? 7.254 2.939 -8.962 1.00 56.50 209 GLU A N 1
ATOM 1611 C CA . GLU A 1 209 ? 7.163 3.181 -7.520 1.00 56.50 209 GLU A CA 1
ATOM 1612 C C . GLU A 1 209 ? 6.616 4.575 -7.179 1.00 56.50 209 GLU A C 1
ATOM 1614 O O . GLU A 1 209 ? 5.831 4.685 -6.245 1.00 56.50 209 GLU A O 1
ATOM 1619 N N . GLU A 1 210 ? 6.928 5.633 -7.936 1.00 59.06 210 GLU A N 1
ATOM 1620 C CA . GLU A 1 210 ? 6.301 6.950 -7.732 1.00 59.06 210 GLU A CA 1
ATOM 1621 C C . GLU A 1 210 ? 4.799 6.880 -8.036 1.00 59.06 210 GLU A C 1
ATOM 1623 O O . GLU A 1 210 ? 3.979 7.415 -7.289 1.00 59.06 210 GLU A O 1
ATOM 1628 N N . PHE A 1 211 ? 4.424 6.165 -9.102 1.00 67.50 211 PHE A N 1
ATOM 1629 C CA . PHE A 1 211 ? 3.024 5.897 -9.421 1.00 67.50 211 PHE A CA 1
ATOM 1630 C C . PHE A 1 211 ? 2.328 5.137 -8.285 1.00 67.50 211 PHE A C 1
ATOM 1632 O O . PHE A 1 211 ? 1.277 5.561 -7.804 1.00 67.50 211 PHE A O 1
ATOM 1639 N N . LYS A 1 212 ? 2.932 4.041 -7.817 1.00 66.44 212 LYS A N 1
ATOM 1640 C CA . LYS A 1 212 ? 2.410 3.222 -6.722 1.00 66.44 212 LYS A CA 1
ATOM 1641 C C . LYS A 1 212 ? 2.298 4.014 -5.421 1.00 66.44 212 LYS A C 1
ATOM 1643 O O . LYS A 1 212 ? 1.273 3.927 -4.757 1.00 66.44 212 LYS A O 1
ATOM 1648 N N . ASN A 1 213 ? 3.302 4.813 -5.068 1.00 71.19 213 ASN A N 1
ATOM 1649 C CA . ASN A 1 213 ? 3.274 5.643 -3.866 1.00 71.19 213 ASN A CA 1
ATOM 1650 C C . ASN A 1 213 ? 2.161 6.687 -3.949 1.00 71.19 213 ASN A C 1
ATOM 1652 O O . ASN A 1 213 ? 1.389 6.815 -3.006 1.00 71.19 213 ASN A O 1
ATOM 1656 N N . LYS A 1 214 ? 2.001 7.372 -5.089 1.00 78.31 214 LYS A N 1
ATOM 1657 C CA . LYS A 1 214 ? 0.871 8.292 -5.298 1.00 78.31 214 LYS A CA 1
ATOM 1658 C C . LYS A 1 214 ? -0.478 7.570 -5.249 1.00 78.31 214 LYS A C 1
ATOM 1660 O O . LYS A 1 214 ? -1.426 8.111 -4.691 1.00 78.31 214 LYS A O 1
ATOM 1665 N N . ALA A 1 215 ? -0.573 6.353 -5.787 1.00 82.50 215 ALA A N 1
ATOM 1666 C CA . ALA A 1 215 ? -1.784 5.536 -5.709 1.00 82.50 215 ALA A CA 1
ATOM 1667 C C . ALA A 1 215 ? -2.136 5.165 -4.258 1.00 82.50 215 ALA A C 1
ATOM 1669 O O . ALA A 1 215 ? -3.289 5.310 -3.852 1.00 82.50 215 ALA A O 1
ATOM 1670 N N . LEU A 1 216 ? -1.150 4.726 -3.470 1.00 81.38 216 LEU A N 1
ATOM 1671 C CA . LEU A 1 216 ? -1.325 4.381 -2.058 1.00 81.38 216 LEU A CA 1
ATOM 1672 C C . LEU A 1 216 ? -1.664 5.616 -1.217 1.00 81.38 216 LEU A C 1
ATOM 1674 O O . LEU A 1 216 ? -2.645 5.581 -0.485 1.00 81.38 216 LEU A O 1
ATOM 1678 N N . LEU A 1 217 ? -0.952 6.730 -1.403 1.00 79.88 217 LEU A N 1
ATOM 1679 C CA . LEU A 1 217 ? -1.240 7.991 -0.714 1.00 79.88 217 LEU A CA 1
ATOM 1680 C C . LEU A 1 217 ? -2.661 8.483 -1.005 1.00 79.88 217 LEU A C 1
ATOM 1682 O O . LEU A 1 217 ? -3.403 8.778 -0.077 1.00 79.88 217 LEU A O 1
ATOM 1686 N N . LYS A 1 218 ? -3.100 8.490 -2.270 1.00 88.50 218 LYS A N 1
ATOM 1687 C CA . LYS A 1 218 ? -4.482 8.878 -2.616 1.00 88.50 218 LYS A CA 1
ATOM 1688 C C . LYS A 1 218 ? -5.518 7.906 -2.044 1.00 88.50 218 LYS A C 1
ATOM 1690 O O . LYS A 1 218 ? -6.630 8.307 -1.711 1.00 88.50 218 LYS A O 1
ATOM 1695 N N . THR A 1 219 ? -5.160 6.632 -1.898 1.00 90.12 219 THR A N 1
ATOM 1696 C CA . THR A 1 219 ? -6.005 5.626 -1.237 1.00 90.12 219 THR A CA 1
ATOM 1697 C C . THR A 1 219 ? -6.136 5.916 0.264 1.00 90.12 219 THR A C 1
ATOM 1699 O O . THR A 1 219 ? -7.239 5.859 0.807 1.00 90.12 219 THR A O 1
ATOM 1702 N N . GLU A 1 220 ? -5.043 6.282 0.932 1.00 84.44 220 GLU A N 1
ATOM 1703 C CA . GLU A 1 220 ? -5.032 6.682 2.345 1.00 84.44 220 GLU A CA 1
ATOM 1704 C C . GLU A 1 220 ? -5.769 8.011 2.577 1.00 84.44 220 GLU A C 1
ATOM 1706 O O . GLU A 1 220 ? -6.561 8.122 3.515 1.00 84.44 220 GLU A O 1
ATOM 1711 N N . GLU A 1 221 ? -5.592 8.995 1.691 1.00 85.06 221 GLU A N 1
ATOM 1712 C CA . GLU A 1 221 ? -6.335 10.261 1.708 1.00 85.06 221 GLU A CA 1
ATOM 1713 C C . GLU A 1 221 ? -7.845 10.019 1.596 1.00 85.06 221 GLU A C 1
ATOM 1715 O O . GLU A 1 221 ? -8.622 10.586 2.368 1.00 85.06 221 GLU A O 1
ATOM 1720 N N . LEU A 1 222 ? -8.274 9.125 0.695 1.00 96.75 222 LEU A N 1
ATOM 1721 C CA . LEU A 1 222 ? -9.679 8.734 0.578 1.00 96.75 222 LEU A CA 1
ATOM 1722 C C . LEU A 1 222 ? -10.207 8.119 1.882 1.00 96.75 222 LEU A C 1
ATOM 1724 O O . LEU A 1 222 ? -11.304 8.477 2.315 1.00 96.75 222 LEU A O 1
ATOM 1728 N N . ALA A 1 223 ? -9.438 7.236 2.527 1.00 92.75 223 ALA A N 1
ATOM 1729 C CA . ALA A 1 223 ? -9.812 6.655 3.817 1.00 92.75 223 ALA A CA 1
ATOM 1730 C C . ALA A 1 223 ? -9.993 7.740 4.893 1.00 92.75 223 ALA A C 1
ATOM 1732 O O . ALA A 1 223 ? -10.995 7.741 5.616 1.00 92.75 223 ALA A O 1
ATOM 1733 N N . GLY A 1 224 ? -9.063 8.698 4.950 1.00 90.88 224 GLY A N 1
ATOM 1734 C CA . GLY A 1 224 ? -9.131 9.854 5.842 1.00 90.88 224 GLY A CA 1
ATOM 1735 C C . GLY A 1 224 ? -10.387 10.693 5.607 1.00 90.88 224 GLY A C 1
ATOM 1736 O O . GLY A 1 224 ? -11.145 10.943 6.546 1.00 90.88 224 GLY A O 1
ATOM 1737 N N . TYR A 1 225 ? -10.673 11.054 4.352 1.00 96.62 225 TYR A N 1
ATOM 1738 C CA . TYR A 1 225 ? -11.884 11.805 4.022 1.00 96.62 225 TYR A CA 1
ATOM 1739 C C . TYR A 1 225 ? -13.158 11.030 4.345 1.00 96.62 225 TYR A C 1
ATOM 1741 O O . TYR A 1 225 ? -14.093 11.615 4.886 1.00 96.62 225 TYR A O 1
ATOM 1749 N N . MET A 1 226 ? -13.212 9.721 4.085 1.00 95.94 226 MET A N 1
ATOM 1750 C CA . MET A 1 226 ? -14.362 8.893 4.464 1.00 95.94 226 MET A CA 1
ATOM 1751 C C . MET A 1 226 ? -14.601 8.906 5.976 1.00 95.94 226 MET A C 1
ATOM 1753 O O . MET A 1 226 ? -15.753 9.012 6.398 1.00 95.94 226 MET A O 1
ATOM 1757 N N . GLN A 1 227 ? -13.539 8.861 6.785 1.00 93.69 227 GLN A N 1
ATOM 1758 C CA . GLN A 1 227 ? -13.649 8.970 8.240 1.00 93.69 227 GLN A CA 1
ATOM 1759 C C . GLN A 1 227 ? -14.119 10.366 8.682 1.00 93.69 227 GLN A C 1
ATOM 1761 O O . GLN A 1 227 ? -14.936 10.468 9.596 1.00 93.69 227 GLN A O 1
ATOM 1766 N N . THR A 1 228 ? -13.662 11.439 8.028 1.00 90.88 228 THR A N 1
ATOM 1767 C CA . THR A 1 228 ? -14.172 12.799 8.273 1.00 90.88 228 THR A CA 1
ATOM 1768 C C . THR A 1 228 ? -15.653 12.919 7.914 1.00 90.88 228 THR A C 1
ATOM 1770 O O . THR A 1 228 ? -16.419 13.498 8.674 1.00 90.88 228 THR A O 1
ATOM 1773 N N . ILE A 1 229 ? -16.078 12.342 6.787 1.00 95.38 229 ILE A N 1
ATOM 1774 C CA . ILE A 1 229 ? -17.457 12.419 6.282 1.00 95.38 229 ILE A CA 1
ATOM 1775 C C . ILE A 1 229 ? -18.465 11.784 7.246 1.00 95.38 229 ILE A C 1
ATOM 1777 O O . ILE A 1 229 ? -19.586 12.278 7.356 1.00 95.38 229 ILE A O 1
ATOM 1781 N N . VAL A 1 230 ? -18.085 10.697 7.922 1.00 94.44 230 VAL A N 1
ATOM 1782 C CA . VAL A 1 230 ? -18.953 10.002 8.889 1.00 94.44 230 VAL A CA 1
ATOM 1783 C C . VAL A 1 230 ? -18.818 10.508 10.321 1.00 94.44 230 VAL A C 1
ATOM 1785 O O . VAL A 1 230 ? -19.542 10.041 11.200 1.00 94.44 230 VAL A O 1
ATOM 1788 N N . SER A 1 231 ? -17.876 11.415 10.579 1.00 90.12 231 SER A N 1
ATOM 1789 C CA . SER A 1 231 ? -17.649 11.941 11.918 1.00 90.12 231 SER A CA 1
ATOM 1790 C C . SER A 1 231 ? -18.770 12.897 12.316 1.00 90.12 231 SER A C 1
ATOM 1792 O O . SER A 1 231 ? -19.111 13.810 11.569 1.00 90.12 231 SER A O 1
ATOM 1794 N N . GLN A 1 232 ? -19.308 12.717 13.521 1.00 86.56 232 GLN A N 1
ATOM 1795 C CA . GLN A 1 232 ? -20.254 13.663 14.121 1.00 86.56 232 GLN A CA 1
ATOM 1796 C C . GLN A 1 232 ? -19.551 14.844 14.804 1.00 86.56 232 GLN A C 1
ATOM 1798 O O . GLN A 1 232 ? -20.194 15.835 15.137 1.00 86.56 232 GLN A O 1
ATOM 1803 N N . ASP A 1 233 ? -18.229 14.756 14.977 1.00 87.75 233 ASP A N 1
ATOM 1804 C CA . ASP A 1 233 ? -17.414 15.787 15.628 1.00 87.75 233 ASP A CA 1
ATOM 1805 C C . ASP A 1 233 ? -17.031 16.934 14.674 1.00 87.75 233 ASP A C 1
ATOM 1807 O O . ASP A 1 233 ? -16.350 17.875 15.078 1.00 87.75 233 ASP A O 1
ATOM 1811 N N . VAL A 1 234 ? -17.438 16.858 13.401 1.00 90.06 234 VAL A N 1
ATOM 1812 C CA . VAL A 1 234 ? -17.165 17.882 12.383 1.00 90.06 234 VAL A CA 1
ATOM 1813 C C . VAL A 1 234 ? -18.452 18.549 11.917 1.00 90.06 234 VAL A C 1
ATOM 1815 O O . VAL A 1 234 ? -19.542 17.979 11.953 1.00 90.06 234 VAL A O 1
ATOM 1818 N N . THR A 1 235 ? -18.334 19.779 11.434 1.00 91.75 235 THR A N 1
ATOM 1819 C CA . THR A 1 235 ? -19.475 20.536 10.921 1.00 91.75 235 THR A CA 1
ATOM 1820 C C . THR A 1 235 ? -19.996 19.970 9.593 1.00 91.75 235 THR A C 1
ATOM 1822 O O . THR A 1 235 ? -19.302 19.289 8.829 1.00 91.75 235 THR A O 1
ATOM 1825 N N . SER A 1 236 ? -21.249 20.298 9.255 1.00 90.75 236 SER A N 1
ATOM 1826 C CA . SER A 1 236 ? -21.822 19.921 7.954 1.00 90.75 236 SER A CA 1
ATOM 1827 C C . SER A 1 236 ? -21.039 20.528 6.777 1.00 90.75 236 SER A C 1
ATOM 1829 O O . SER A 1 236 ? -20.937 19.905 5.721 1.00 90.75 236 SER A O 1
ATOM 1831 N N . GLU A 1 237 ? -20.447 21.711 6.964 1.00 93.25 237 GLU A N 1
ATOM 1832 C CA . GLU A 1 237 ? -19.572 22.353 5.979 1.00 93.25 237 GLU A CA 1
ATOM 1833 C C . GLU A 1 237 ? -18.256 21.585 5.802 1.00 93.25 237 GLU A C 1
ATOM 1835 O O . GLU A 1 237 ? -17.884 21.271 4.673 1.00 93.25 237 GLU A O 1
ATOM 1840 N N . GLU A 1 238 ? -17.592 21.202 6.896 1.00 89.12 238 GLU A N 1
ATOM 1841 C CA . GLU A 1 238 ? -16.355 20.410 6.851 1.00 89.12 238 GLU A CA 1
ATOM 1842 C C . GLU A 1 238 ? -16.572 19.033 6.220 1.00 89.12 238 GLU A C 1
ATOM 1844 O O . GLU A 1 238 ? -15.779 18.613 5.379 1.00 89.12 238 GLU A O 1
ATOM 1849 N N . SER A 1 239 ? -17.674 18.352 6.551 1.00 91.38 239 SER A N 1
ATOM 1850 C CA . SER A 1 239 ? -18.024 17.078 5.908 1.00 91.38 239 SER A CA 1
ATOM 1851 C C . SER A 1 239 ? -18.336 17.247 4.416 1.00 91.38 239 SER A C 1
ATOM 1853 O O . SER A 1 239 ? -17.912 16.420 3.614 1.00 91.38 239 SER A O 1
ATOM 1855 N N . ASN A 1 240 ? -19.014 18.326 4.002 1.00 92.00 240 ASN A N 1
ATOM 1856 C CA . ASN A 1 240 ? -19.238 18.613 2.579 1.00 92.00 240 ASN A CA 1
ATOM 1857 C C . ASN A 1 240 ? -17.922 18.911 1.847 1.00 92.00 240 ASN A C 1
ATOM 1859 O O . ASN A 1 240 ? -17.699 18.394 0.754 1.00 92.00 240 ASN A O 1
ATOM 1863 N N . LYS A 1 241 ? -17.015 19.665 2.474 1.00 91.56 241 LYS A N 1
ATOM 1864 C CA . LYS A 1 241 ? -15.672 19.912 1.942 1.00 91.56 241 LYS A CA 1
ATOM 1865 C C . LYS A 1 241 ? -14.871 18.615 1.814 1.00 91.56 241 LYS A C 1
ATOM 1867 O O . LYS A 1 241 ? -14.192 18.426 0.811 1.00 91.56 241 LYS A O 1
ATOM 1872 N N . ALA A 1 242 ? -14.970 17.706 2.784 1.00 91.31 242 ALA A N 1
ATOM 1873 C CA . ALA A 1 242 ? -14.345 16.388 2.702 1.00 91.31 242 ALA A CA 1
ATOM 1874 C C . ALA A 1 242 ? -14.915 15.549 1.544 1.00 91.31 242 ALA A C 1
ATOM 1876 O O . ALA A 1 242 ? -14.150 14.866 0.871 1.00 91.31 242 ALA A O 1
ATOM 1877 N N . ILE A 1 243 ? -16.221 15.646 1.252 1.00 95.81 243 ILE A N 1
ATOM 1878 C CA . ILE A 1 243 ? -16.815 15.035 0.048 1.00 95.81 243 ILE A CA 1
ATOM 1879 C C . ILE A 1 243 ? -16.174 15.614 -1.217 1.00 95.81 243 ILE A C 1
ATOM 1881 O O . ILE A 1 243 ? -15.781 14.849 -2.092 1.00 95.81 243 ILE A O 1
ATOM 1885 N N . ASP A 1 244 ? -16.051 16.938 -1.324 1.00 86.62 244 ASP A N 1
ATOM 1886 C CA . ASP A 1 244 ? -15.476 17.576 -2.514 1.00 86.62 244 ASP A CA 1
ATOM 1887 C C . ASP A 1 244 ? -13.998 17.215 -2.714 1.00 86.62 244 ASP A C 1
ATOM 1889 O O . ASP A 1 244 ? -13.590 16.896 -3.831 1.00 86.62 244 ASP A O 1
ATOM 1893 N N . LEU A 1 245 ? -13.214 17.191 -1.632 1.00 83.69 245 LEU A N 1
ATOM 1894 C CA . LEU A 1 245 ? -11.813 16.769 -1.665 1.00 83.69 245 LEU A CA 1
ATOM 1895 C C . LEU A 1 245 ? -11.675 15.291 -2.049 1.00 83.69 245 LEU A C 1
ATOM 1897 O O . LEU A 1 245 ? -10.873 14.967 -2.921 1.00 83.69 245 LEU A O 1
ATOM 1901 N N . ALA A 1 246 ? -12.498 14.411 -1.472 1.00 92.62 246 ALA A N 1
ATOM 1902 C CA . ALA A 1 246 ? -12.503 12.991 -1.809 1.00 92.62 246 ALA A CA 1
ATOM 1903 C C . ALA A 1 246 ? -12.877 12.745 -3.273 1.00 92.62 246 ALA A C 1
ATOM 1905 O O . ALA A 1 246 ? -12.228 11.940 -3.931 1.00 92.62 246 ALA A O 1
ATOM 1906 N N . VAL A 1 247 ? -13.884 13.448 -3.807 1.00 92.19 247 VAL A N 1
ATOM 1907 C CA . VAL A 1 247 ? -14.244 13.371 -5.234 1.00 92.19 247 VAL A CA 1
ATOM 1908 C C . VAL A 1 247 ? -13.088 13.853 -6.117 1.00 92.19 247 VAL A C 1
ATOM 1910 O O . VAL A 1 247 ? -12.835 13.250 -7.157 1.00 92.19 247 VAL A O 1
ATOM 1913 N N . GLY A 1 248 ? -12.338 14.871 -5.682 1.00 84.50 248 GLY A N 1
ATOM 1914 C CA . GLY A 1 248 ? -11.157 15.383 -6.384 1.00 84.50 248 GLY A CA 1
ATOM 1915 C C . GLY A 1 248 ? -9.991 14.394 -6.513 1.00 84.50 248 GLY A C 1
ATOM 1916 O O . GLY A 1 248 ? -9.120 14.596 -7.357 1.00 84.50 248 GLY A O 1
ATOM 1917 N N . LEU A 1 249 ? -9.979 13.306 -5.733 1.00 86.19 249 LEU A N 1
ATOM 1918 C CA . LEU A 1 249 ? -9.004 12.221 -5.892 1.00 86.19 249 LEU A CA 1
ATOM 1919 C C . LEU A 1 249 ? -9.281 11.359 -7.131 1.00 86.19 249 LEU A C 1
ATOM 1921 O O . LEU A 1 249 ? -8.389 10.638 -7.583 1.00 86.19 249 LEU A O 1
ATOM 1925 N N . PHE A 1 250 ? -10.502 11.406 -7.672 1.00 94.19 250 PHE A N 1
ATOM 1926 C CA . PHE A 1 250 ? -10.930 10.549 -8.770 1.00 94.19 250 PHE A CA 1
ATOM 1927 C C . PHE A 1 250 ? -10.691 11.198 -10.131 1.00 94.19 250 PHE A C 1
ATOM 1929 O O . PHE A 1 250 ? -10.794 12.409 -10.304 1.00 94.19 250 PHE A O 1
ATOM 1936 N N . LEU A 1 251 ? -10.428 10.358 -11.131 1.00 89.31 251 LEU A N 1
ATOM 1937 C CA . LEU A 1 251 ? -10.195 10.770 -12.515 1.00 89.31 251 LEU A CA 1
ATOM 1938 C C . LEU A 1 251 ? -11.411 11.502 -13.099 1.00 89.31 251 LEU A C 1
ATOM 1940 O O . LEU A 1 251 ? -11.272 12.358 -13.973 1.00 89.31 251 LEU A O 1
ATOM 1944 N N . SER A 1 252 ? -12.601 11.117 -12.639 1.00 89.06 252 SER A N 1
ATOM 1945 C CA . SER A 1 252 ? -13.892 11.635 -13.066 1.00 89.06 252 SER A CA 1
ATOM 1946 C C . SER A 1 252 ? -14.903 11.537 -11.924 1.00 89.06 252 SER A C 1
ATOM 1948 O O . SER A 1 252 ? -14.904 10.560 -11.175 1.00 89.06 252 SER A O 1
ATOM 1950 N N . GLU A 1 253 ? -15.831 12.493 -11.835 1.00 85.62 253 GLU A N 1
ATOM 1951 C CA . GLU A 1 253 ? -16.992 12.379 -10.935 1.00 85.62 253 GLU A CA 1
ATOM 1952 C C . GLU A 1 253 ? -17.935 11.225 -11.325 1.00 85.62 253 GLU A C 1
ATOM 1954 O O . GLU A 1 253 ? -18.763 10.788 -10.524 1.00 85.62 253 GLU A O 1
ATOM 1959 N N . GLU A 1 254 ? -17.800 10.716 -12.552 1.00 91.88 254 GLU A N 1
ATOM 1960 C CA . GLU A 1 254 ? -18.546 9.562 -13.053 1.00 91.88 254 GLU A CA 1
ATOM 1961 C C . GLU A 1 254 ? -17.998 8.222 -12.541 1.00 91.88 254 GLU A C 1
ATOM 1963 O O . GLU A 1 254 ? -18.657 7.200 -12.732 1.00 91.88 254 GLU A O 1
ATOM 1968 N N . SER A 1 255 ? -16.831 8.213 -11.880 1.00 95.19 255 SER A N 1
ATOM 1969 C CA . SER A 1 255 ? -16.273 7.017 -11.242 1.00 95.19 255 SER A CA 1
ATOM 1970 C C . SER A 1 255 ? -17.273 6.396 -10.269 1.00 95.19 255 SER A C 1
ATOM 1972 O O . SER A 1 255 ? -17.997 7.095 -9.552 1.00 95.19 255 SER A O 1
ATOM 1974 N N . GLN A 1 256 ? -17.318 5.068 -10.241 1.00 96.44 256 GLN A N 1
ATOM 1975 C CA . GLN A 1 256 ? -18.351 4.310 -9.545 1.00 96.44 256 GLN A CA 1
ATOM 1976 C C . GLN A 1 256 ? -17.795 3.496 -8.379 1.00 96.44 256 GLN A C 1
ATOM 1978 O O . GLN A 1 256 ? -16.671 3.006 -8.414 1.00 96.44 256 GLN A O 1
ATOM 1983 N N . VAL A 1 257 ? -18.618 3.319 -7.350 1.00 97.12 257 VAL A N 1
ATOM 1984 C CA . VAL A 1 257 ? -18.344 2.487 -6.183 1.00 97.12 257 VAL A CA 1
ATOM 1985 C C . VAL A 1 257 ? -19.396 1.392 -6.104 1.00 97.12 257 VAL A C 1
ATOM 1987 O O . VAL A 1 257 ? -20.598 1.665 -6.021 1.00 97.12 257 VAL A O 1
ATOM 1990 N N . GLU A 1 258 ? -18.933 0.149 -6.098 1.00 95.19 258 GLU A N 1
ATOM 1991 C CA . GLU A 1 258 ? -19.732 -1.009 -5.737 1.00 95.19 258 GLU A CA 1
ATOM 1992 C C . GLU A 1 258 ? -19.875 -1.093 -4.213 1.00 95.19 258 GLU A C 1
ATOM 1994 O O . GLU A 1 258 ? -18.920 -0.934 -3.438 1.00 95.19 258 GLU A O 1
ATOM 1999 N N . ILE A 1 259 ? -21.091 -1.393 -3.776 1.00 91.69 259 ILE A N 1
ATOM 2000 C CA . ILE A 1 259 ? -21.413 -1.758 -2.402 1.00 91.69 259 ILE A CA 1
ATOM 2001 C C . ILE A 1 259 ? -22.201 -3.063 -2.420 1.00 91.69 259 ILE A C 1
ATOM 2003 O O . ILE A 1 259 ? -22.976 -3.325 -3.339 1.00 91.69 259 ILE A O 1
ATOM 2007 N N . THR A 1 260 ? -22.016 -3.876 -1.389 1.00 87.38 260 THR A N 1
ATOM 2008 C CA . THR A 1 260 ? -22.850 -5.056 -1.157 1.00 87.38 260 THR A CA 1
ATOM 2009 C C . THR A 1 260 ? -23.411 -4.999 0.247 1.00 87.38 260 THR A C 1
ATOM 2011 O O . THR A 1 260 ? -22.901 -4.281 1.108 1.00 87.38 260 THR A O 1
ATOM 2014 N N . ASN A 1 261 ? -24.493 -5.733 0.462 1.00 77.00 261 ASN A N 1
ATOM 2015 C CA . ASN A 1 261 ? -25.033 -5.946 1.788 1.00 77.00 261 ASN A CA 1
ATOM 2016 C C . ASN A 1 261 ? -24.421 -7.233 2.359 1.00 77.00 261 ASN A C 1
ATOM 2018 O O . ASN A 1 261 ? -24.444 -8.270 1.701 1.00 77.00 261 ASN A O 1
ATOM 2022 N N . ALA A 1 262 ? -23.931 -7.205 3.600 1.00 77.56 262 ALA A N 1
ATOM 2023 C CA . ALA A 1 262 ? -23.410 -8.402 4.256 1.00 77.56 262 ALA A CA 1
ATOM 2024 C C . ALA A 1 262 ? -24.445 -9.549 4.364 1.00 77.56 262 ALA A C 1
ATOM 2026 O O . ALA A 1 262 ? -24.052 -10.715 4.424 1.00 77.56 262 ALA A O 1
ATOM 2027 N N . TYR A 1 263 ? -25.747 -9.230 4.357 1.00 73.94 263 TYR A N 1
ATOM 2028 C CA . TYR A 1 263 ? -26.858 -10.192 4.360 1.00 73.94 263 TYR A CA 1
ATOM 2029 C C . TYR A 1 263 ? -27.237 -10.710 2.963 1.00 73.94 263 TYR A C 1
ATOM 2031 O O . TYR A 1 263 ? -27.782 -11.804 2.855 1.00 73.94 263 TYR A O 1
ATOM 2039 N N . ASP A 1 264 ? -26.944 -9.950 1.905 1.00 77.44 264 ASP A N 1
ATOM 2040 C CA . ASP A 1 264 ? -27.209 -10.327 0.513 1.00 77.44 264 ASP A CA 1
ATOM 2041 C C . ASP A 1 264 ? -26.000 -9.972 -0.356 1.00 77.44 264 ASP A C 1
ATOM 2043 O O . ASP A 1 264 ? -25.904 -8.899 -0.955 1.00 77.44 264 ASP A O 1
ATOM 2047 N N . LYS A 1 265 ? -25.056 -10.915 -0.397 1.00 75.12 265 LYS A N 1
ATOM 2048 C CA . LYS A 1 265 ? -23.787 -10.782 -1.123 1.00 75.12 265 LYS A CA 1
ATOM 2049 C C . LYS A 1 265 ? -23.959 -10.849 -2.642 1.00 75.12 265 LYS A C 1
ATOM 2051 O O . LYS A 1 265 ? -23.029 -10.511 -3.368 1.00 75.12 265 LYS A O 1
ATOM 2056 N N . SER A 1 266 ? -25.115 -11.319 -3.119 1.00 75.19 266 SER A N 1
ATOM 2057 C CA . SER A 1 266 ? -25.400 -11.461 -4.550 1.00 75.19 266 SER A CA 1
ATOM 2058 C C . SER A 1 266 ? -25.837 -10.141 -5.183 1.00 75.19 266 SER A C 1
ATOM 2060 O O . SER A 1 266 ? -25.588 -9.901 -6.364 1.00 75.19 266 SER A O 1
ATOM 2062 N N . ASN A 1 267 ? -26.425 -9.252 -4.381 1.00 84.62 267 ASN A N 1
ATOM 2063 C CA . ASN A 1 267 ? -26.909 -7.961 -4.831 1.00 84.62 267 ASN A CA 1
ATOM 2064 C C . ASN A 1 267 ? -25.837 -6.870 -4.673 1.00 84.62 267 ASN A C 1
ATOM 2066 O O . ASN A 1 267 ? -25.680 -6.252 -3.615 1.00 84.62 267 ASN A O 1
ATOM 2070 N N . LYS A 1 268 ? -25.092 -6.631 -5.756 1.00 87.81 268 LYS A N 1
ATOM 2071 C CA . LYS A 1 268 ? -24.163 -5.503 -5.883 1.00 87.81 268 LYS A CA 1
ATOM 2072 C C . LYS A 1 268 ? -24.915 -4.253 -6.332 1.00 87.81 268 LYS A C 1
ATOM 2074 O O . LYS A 1 268 ? -25.501 -4.226 -7.411 1.00 87.81 268 LYS A O 1
ATOM 2079 N N . ILE A 1 269 ? -24.850 -3.196 -5.529 1.00 92.00 269 ILE A N 1
ATOM 2080 C CA . ILE A 1 269 ? -25.370 -1.875 -5.890 1.00 92.00 269 ILE A CA 1
ATOM 2081 C C . ILE A 1 269 ? -24.196 -1.013 -6.341 1.00 92.00 269 ILE A C 1
ATOM 2083 O O . ILE A 1 269 ? -23.180 -0.929 -5.655 1.00 92.00 269 ILE A O 1
ATOM 2087 N N . VAL A 1 270 ? -24.360 -0.329 -7.468 1.00 94.94 270 VAL A N 1
ATOM 2088 C CA . VAL A 1 270 ? -23.361 0.589 -8.018 1.00 94.94 270 VAL A CA 1
ATOM 2089 C C . VAL A 1 270 ? -23.838 2.025 -7.833 1.00 94.94 270 VAL A C 1
ATOM 2091 O O . VAL A 1 270 ? -25.003 2.337 -8.086 1.00 94.94 270 VAL A O 1
ATOM 2094 N N . ARG A 1 271 ? -22.957 2.912 -7.364 1.00 96.19 271 ARG A N 1
ATOM 2095 C CA . ARG A 1 271 ? -23.242 4.347 -7.194 1.00 96.19 271 ARG A CA 1
ATOM 2096 C C . ARG A 1 271 ? -22.100 5.179 -7.745 1.00 96.19 271 ARG A C 1
ATOM 2098 O O . ARG A 1 271 ? -20.952 4.772 -7.627 1.00 96.19 271 ARG A O 1
ATOM 2105 N N . LYS A 1 272 ? -22.390 6.369 -8.270 1.00 97.94 272 LYS A N 1
ATOM 2106 C CA . LYS A 1 272 ? -21.340 7.362 -8.540 1.00 97.94 272 LYS A CA 1
ATOM 2107 C C . LYS A 1 272 ? -20.640 7.743 -7.239 1.00 97.94 272 LYS A C 1
ATOM 2109 O O . LYS A 1 272 ? -21.278 7.758 -6.182 1.00 97.94 272 LYS A O 1
ATOM 2114 N N . ILE A 1 273 ? -19.359 8.087 -7.310 1.00 97.81 273 ILE A N 1
ATOM 2115 C CA . ILE A 1 273 ? -18.530 8.359 -6.133 1.00 97.81 273 ILE A CA 1
ATOM 2116 C C . ILE A 1 273 ? -19.134 9.444 -5.235 1.00 97.81 273 ILE A C 1
ATOM 2118 O O . ILE A 1 273 ? -19.258 9.255 -4.026 1.00 97.81 273 ILE A O 1
ATOM 2122 N N . ARG A 1 274 ? -19.615 10.545 -5.820 1.00 97.62 274 ARG A N 1
ATOM 2123 C CA . ARG A 1 274 ? -20.244 11.635 -5.064 1.00 97.62 274 ARG A CA 1
ATOM 2124 C C . ARG A 1 274 ? -21.523 11.184 -4.353 1.00 97.62 274 ARG A C 1
ATOM 2126 O O . ARG A 1 274 ? -21.740 11.535 -3.193 1.00 97.62 274 ARG A O 1
ATOM 2133 N N . ASP A 1 275 ? -22.350 10.380 -5.017 1.00 97.56 275 ASP A N 1
ATOM 2134 C CA . ASP A 1 275 ? -23.591 9.851 -4.439 1.00 97.56 275 ASP A CA 1
ATOM 2135 C C . ASP A 1 275 ? -23.312 8.828 -3.335 1.00 97.56 275 ASP A C 1
ATOM 2137 O O . ASP A 1 275 ? -24.008 8.803 -2.318 1.00 97.56 275 ASP A O 1
ATOM 2141 N N . TYR A 1 276 ? -22.274 8.007 -3.507 1.00 97.62 276 TYR A N 1
ATOM 2142 C CA . TYR A 1 276 ? -21.784 7.095 -2.480 1.00 97.62 276 TYR A CA 1
ATOM 2143 C C . TYR A 1 276 ? -21.344 7.857 -1.222 1.00 97.62 276 TYR A C 1
ATOM 2145 O O . TYR A 1 276 ? -21.838 7.561 -0.134 1.00 97.62 276 TYR A O 1
ATOM 2153 N N . LEU A 1 277 ? -20.497 8.881 -1.362 1.00 97.75 277 LEU A N 1
ATOM 2154 C CA . LEU A 1 277 ? -19.990 9.671 -0.233 1.00 97.75 277 LEU A CA 1
ATOM 2155 C C . LEU A 1 277 ? -21.098 10.472 0.473 1.00 97.75 277 LEU A C 1
ATOM 2157 O O . LEU A 1 277 ? -21.136 10.532 1.700 1.00 97.75 277 LEU A O 1
ATOM 2161 N N . ARG A 1 278 ? -22.067 11.021 -0.272 1.00 96.94 278 ARG A N 1
ATOM 2162 C CA . ARG A 1 278 ? -23.265 11.645 0.321 1.00 96.94 278 ARG A CA 1
ATOM 2163 C C . ARG A 1 278 ? -24.104 10.640 1.102 1.00 96.94 278 ARG A C 1
ATOM 2165 O O . ARG A 1 278 ? -24.606 10.960 2.175 1.00 96.94 278 ARG A O 1
ATOM 2172 N N . LYS A 1 279 ? -24.255 9.416 0.589 1.00 95.38 279 LYS A N 1
ATOM 2173 C CA . LYS A 1 279 ? -24.976 8.363 1.310 1.00 95.38 279 LYS A CA 1
ATOM 2174 C C . LYS A 1 279 ? -24.227 7.929 2.569 1.00 95.38 279 LYS A C 1
ATOM 2176 O O . LYS A 1 279 ? -24.874 7.663 3.574 1.00 95.38 279 LYS A O 1
ATOM 2181 N N . LEU A 1 280 ? -22.897 7.907 2.520 1.00 94.38 280 LEU A N 1
ATOM 2182 C CA . LEU A 1 280 ? -22.036 7.636 3.665 1.00 94.38 280 LEU A CA 1
ATOM 2183 C C . LEU A 1 280 ? -22.212 8.689 4.772 1.00 94.38 280 LEU A C 1
ATOM 2185 O O . LEU A 1 280 ? -22.394 8.314 5.926 1.00 94.38 280 LEU A O 1
ATOM 2189 N N . LYS A 1 281 ? -22.279 9.982 4.418 1.00 95.00 281 LYS A N 1
ATOM 2190 C CA . LYS A 1 281 ? -22.625 11.068 5.356 1.00 95.00 281 LYS A CA 1
ATOM 2191 C C . LYS A 1 281 ? -23.961 10.818 6.058 1.00 95.00 281 LYS A C 1
ATOM 2193 O O . LYS A 1 281 ? -24.033 10.878 7.278 1.00 95.00 281 LYS A O 1
ATOM 2198 N N . LEU A 1 282 ? -24.999 10.457 5.296 1.00 93.38 282 LEU A N 1
ATOM 2199 C CA . LEU A 1 282 ? -26.321 10.149 5.858 1.00 93.38 282 LEU A CA 1
ATOM 2200 C C . LEU A 1 282 ? -26.288 8.963 6.835 1.00 93.38 282 LEU A C 1
ATOM 2202 O O . LEU A 1 282 ? -27.098 8.918 7.750 1.00 93.38 282 LEU A O 1
ATOM 2206 N N . LEU A 1 283 ? -25.378 7.997 6.665 1.00 89.94 283 LEU A N 1
ATOM 2207 C CA . LEU A 1 283 ? -25.207 6.918 7.646 1.00 89.94 283 LEU A CA 1
ATOM 2208 C C . LEU A 1 283 ? -24.613 7.438 8.960 1.00 89.94 283 LEU A C 1
ATOM 2210 O O . LEU A 1 283 ? -25.019 6.971 10.020 1.00 89.94 283 LEU A O 1
ATOM 2214 N N . GLY A 1 284 ? -23.713 8.423 8.902 1.00 82.25 284 GLY A N 1
ATOM 2215 C CA . GLY A 1 284 ? -23.201 9.121 10.088 1.00 82.25 284 GLY A CA 1
ATOM 2216 C C . GLY A 1 284 ? -24.293 9.823 10.905 1.00 82.25 284 GLY A C 1
ATOM 2217 O O . GLY A 1 284 ? -24.130 9.996 12.106 1.00 82.25 284 GLY A O 1
ATOM 2218 N N . GLU A 1 285 ? -25.422 10.169 10.280 1.00 85.12 285 GLU A N 1
ATOM 2219 C CA . GLU A 1 285 ? -26.602 10.754 10.939 1.00 85.12 285 GLU A CA 1
ATOM 2220 C C . GLU A 1 285 ? -27.593 9.695 11.466 1.00 85.12 285 GLU A C 1
ATOM 2222 O O . GLU A 1 285 ? -28.465 10.013 12.269 1.00 85.12 285 GLU A O 1
ATOM 2227 N N . GLN A 1 286 ? -27.497 8.442 11.003 1.00 88.75 286 GLN A N 1
ATOM 2228 C CA . GLN A 1 286 ? -28.399 7.346 11.399 1.00 88.75 286 GLN A CA 1
ATOM 2229 C C . GLN A 1 286 ? -27.895 6.546 12.600 1.00 88.75 286 GLN A C 1
ATOM 2231 O O . GLN A 1 286 ? -28.695 5.971 13.335 1.00 88.75 286 GLN A O 1
ATOM 2236 N N . TYR A 1 287 ? -26.578 6.472 12.764 1.00 90.38 287 TYR A N 1
ATOM 2237 C CA . TYR A 1 287 ? -25.923 5.857 13.911 1.00 90.38 287 TYR A CA 1
ATOM 2238 C C . TYR A 1 287 ? -2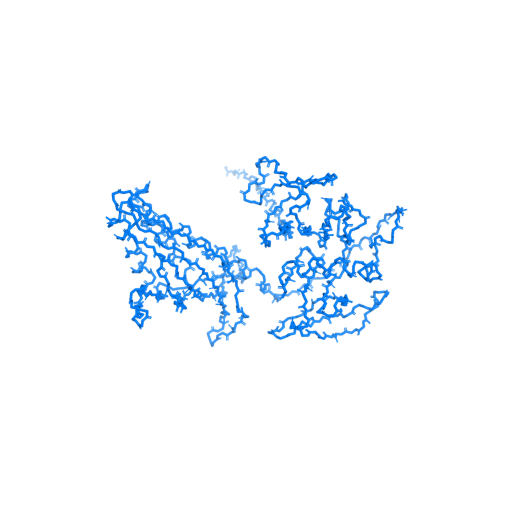5.456 6.946 14.874 1.00 90.38 287 TYR A C 1
ATOM 2240 O O . TYR A 1 287 ? -25.073 8.024 14.438 1.00 90.38 287 TYR A O 1
ATOM 2248 N N . ASP A 1 288 ? -25.383 6.640 16.166 1.00 89.81 288 ASP A N 1
ATOM 2249 C CA . ASP A 1 288 ? -24.775 7.525 17.171 1.00 89.81 288 ASP A CA 1
ATOM 2250 C C . ASP A 1 288 ? -23.270 7.681 16.942 1.00 89.81 288 ASP A C 1
ATOM 2252 O O . ASP A 1 288 ? -22.648 8.638 17.386 1.00 89.81 288 ASP A O 1
ATOM 2256 N N . LYS A 1 289 ? -22.653 6.692 16.293 1.00 92.75 289 LYS A N 1
ATOM 2257 C CA . LYS A 1 289 ? -21.261 6.750 15.866 1.00 92.75 289 LYS A CA 1
ATOM 2258 C C . LYS A 1 289 ? -21.040 5.788 14.717 1.00 92.75 289 LYS A C 1
ATOM 2260 O O . LYS A 1 289 ? -21.498 4.647 14.756 1.00 92.75 289 LYS A O 1
ATOM 2265 N N . VAL A 1 290 ? -20.268 6.227 13.734 1.00 94.38 290 VAL A N 1
ATOM 2266 C CA . VAL A 1 290 ? -19.742 5.370 12.674 1.00 94.38 290 VAL A CA 1
ATOM 2267 C C . VAL A 1 290 ? -18.222 5.401 12.735 1.00 94.38 290 VAL A C 1
ATOM 2269 O O . VAL A 1 290 ? -17.613 6.457 12.920 1.00 94.38 290 VAL A O 1
ATOM 2272 N N . LYS A 1 291 ? -17.597 4.236 12.582 1.00 92.62 291 LYS A N 1
ATOM 2273 C CA . LYS A 1 291 ? -16.149 4.106 12.437 1.00 92.62 291 LYS A CA 1
ATOM 2274 C C . LYS A 1 291 ? -15.841 3.337 11.162 1.00 92.62 291 LYS A C 1
ATOM 2276 O O . LYS A 1 291 ? -16.383 2.256 10.938 1.00 92.62 291 LYS A O 1
ATOM 2281 N N . ILE A 1 292 ? -14.963 3.905 10.343 1.00 93.50 292 ILE A N 1
ATOM 2282 C CA . ILE A 1 292 ? -14.447 3.272 9.135 1.00 93.50 292 ILE A CA 1
ATOM 2283 C C . ILE A 1 292 ? -12.938 3.154 9.300 1.00 93.50 292 ILE A C 1
ATOM 2285 O O . ILE A 1 292 ? -12.256 4.132 9.589 1.00 93.50 292 ILE A O 1
ATOM 2289 N N . SER A 1 293 ? -12.404 1.953 9.127 1.00 87.12 293 SER A N 1
ATOM 2290 C CA . SER A 1 293 ? -10.958 1.728 9.165 1.00 87.12 293 SER A CA 1
ATOM 2291 C C . SER A 1 293 ? -10.531 0.888 7.980 1.00 87.12 293 SER A C 1
ATOM 2293 O O . SER A 1 293 ? -11.190 -0.102 7.662 1.00 87.12 293 SER A O 1
ATOM 2295 N N . TRP A 1 294 ? -9.447 1.293 7.329 1.00 86.75 294 TRP A N 1
ATOM 2296 C CA . TRP A 1 294 ? -8.845 0.560 6.223 1.00 86.75 294 TRP A CA 1
ATOM 2297 C C . TRP A 1 294 ? -7.579 -0.147 6.715 1.00 86.75 294 TRP A C 1
ATOM 2299 O O . TRP A 1 294 ? -6.802 0.432 7.473 1.00 86.75 294 TRP A O 1
ATOM 2309 N N . SER A 1 295 ? -7.398 -1.401 6.311 1.00 68.44 295 SER A N 1
ATOM 2310 C CA . SER A 1 295 ? -6.213 -2.223 6.564 1.00 68.44 295 SER A CA 1
ATOM 2311 C C . SER A 1 295 ? -5.797 -2.946 5.285 1.00 68.44 295 SER A C 1
ATOM 2313 O O . SER A 1 295 ? -6.522 -2.938 4.287 1.00 68.44 295 SER A O 1
ATOM 2315 N N . ASP A 1 296 ? -4.612 -3.557 5.310 1.00 68.88 296 ASP A N 1
ATOM 2316 C CA . ASP A 1 296 ? -4.109 -4.407 4.222 1.00 68.88 296 ASP A CA 1
ATOM 2317 C C . ASP A 1 296 ? -4.099 -3.706 2.853 1.00 68.88 296 ASP A C 1
ATOM 2319 O O . ASP A 1 296 ? -4.308 -4.331 1.809 1.00 68.88 296 ASP A O 1
ATOM 2323 N N . ILE A 1 297 ? -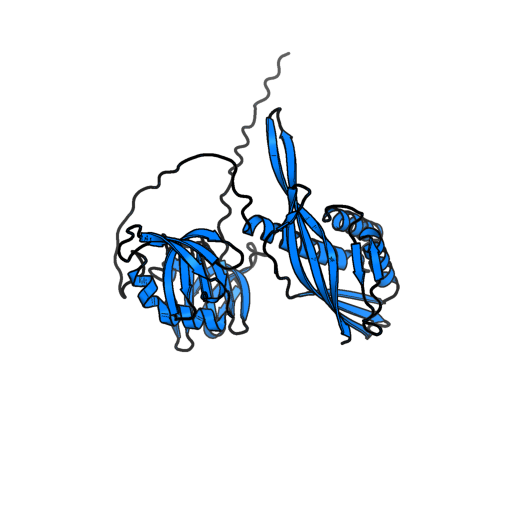3.864 -2.386 2.864 1.00 69.88 297 ILE A N 1
ATOM 2324 C CA . ILE A 1 297 ? -3.760 -1.579 1.651 1.00 69.88 297 ILE A CA 1
ATOM 2325 C C . ILE A 1 297 ? -2.532 -2.063 0.884 1.00 69.88 297 ILE A C 1
ATOM 2327 O O . ILE A 1 297 ? -1.388 -1.887 1.304 1.00 69.88 297 ILE A O 1
ATOM 2331 N N . SER A 1 298 ? -2.780 -2.703 -0.248 1.00 53.91 298 SER A N 1
ATOM 2332 C CA . SER A 1 298 ? -1.758 -3.335 -1.067 1.00 53.91 298 SER A CA 1
ATOM 2333 C C . SER A 1 298 ? -1.978 -2.963 -2.520 1.00 53.91 298 SER A C 1
ATOM 2335 O O . SER A 1 298 ? -3.094 -2.956 -3.023 1.00 53.91 298 SER A O 1
ATOM 2337 N N . TYR A 1 299 ? -0.904 -2.629 -3.220 1.00 51.62 299 TYR A N 1
ATOM 2338 C CA . TYR A 1 299 ? -0.951 -2.431 -4.661 1.00 51.62 299 TYR A CA 1
ATOM 2339 C C . TYR A 1 299 ? -0.696 -3.786 -5.333 1.00 51.62 299 TYR A C 1
ATOM 2341 O O . TYR A 1 299 ? 0.348 -4.390 -5.080 1.00 51.62 299 TYR A O 1
ATOM 2349 N N . VAL A 1 300 ? -1.654 -4.292 -6.117 1.00 49.69 300 VAL A N 1
ATOM 2350 C CA . VAL A 1 300 ? -1.718 -5.726 -6.479 1.00 49.69 300 VAL A CA 1
ATOM 2351 C C . VAL A 1 300 ? -1.585 -5.993 -7.984 1.00 49.69 300 VAL A C 1
ATOM 2353 O O . VAL A 1 300 ? -1.463 -7.151 -8.367 1.00 49.69 300 VAL A O 1
ATOM 2356 N N . SER A 1 301 ? -1.558 -4.977 -8.857 1.00 54.59 301 SER A N 1
ATOM 2357 C CA . SER A 1 301 ? -1.472 -5.219 -10.311 1.00 54.59 301 SER A CA 1
ATOM 2358 C C . SER A 1 301 ? -0.338 -4.483 -11.014 1.00 54.59 301 SER A C 1
ATOM 2360 O O . SER A 1 301 ? -0.075 -3.318 -10.736 1.00 54.59 301 SER A O 1
ATOM 2362 N N . ASP A 1 302 ? 0.256 -5.106 -12.028 1.00 53.31 302 ASP A N 1
ATOM 2363 C CA . ASP A 1 302 ? 1.103 -4.392 -12.983 1.00 53.31 302 ASP A CA 1
ATOM 2364 C C . ASP A 1 302 ? 0.306 -3.292 -13.720 1.00 53.31 302 ASP A C 1
ATOM 2366 O O . ASP A 1 302 ? -0.931 -3.313 -13.779 1.00 53.31 302 ASP A O 1
ATOM 2370 N N . LEU A 1 303 ? 1.014 -2.270 -14.215 1.00 64.75 303 LEU A N 1
ATOM 2371 C CA . LEU A 1 303 ? 0.401 -1.157 -14.939 1.00 64.75 303 LEU A CA 1
ATOM 2372 C C . LEU A 1 303 ? -0.006 -1.600 -16.349 1.00 64.75 303 LEU A C 1
ATOM 2374 O O . LEU A 1 303 ? 0.849 -1.910 -17.176 1.00 64.75 303 LEU A O 1
ATOM 2378 N N . ARG A 1 304 ? -1.300 -1.540 -16.667 1.00 69.31 304 ARG A N 1
ATOM 2379 C CA . ARG A 1 304 ? -1.815 -1.801 -18.021 1.00 69.31 304 ARG A CA 1
ATOM 2380 C C . ARG A 1 304 ? -2.038 -0.492 -18.771 1.00 69.31 304 ARG A C 1
ATOM 2382 O O . ARG A 1 304 ? -2.688 0.410 -18.253 1.00 69.31 304 ARG A O 1
ATOM 2389 N N . LYS A 1 305 ? -1.541 -0.373 -20.001 1.00 73.50 305 LYS A N 1
ATOM 2390 C CA . LYS A 1 305 ? -1.843 0.787 -20.852 1.00 73.50 305 LYS A CA 1
ATOM 2391 C C . LYS A 1 305 ? -3.223 0.616 -21.490 1.00 73.50 305 LYS A C 1
ATOM 2393 O O . LYS A 1 305 ? -3.462 -0.378 -22.173 1.00 73.50 305 LYS A O 1
ATOM 2398 N N . GLY A 1 306 ? -4.129 1.559 -21.258 1.00 69.94 306 GLY A N 1
ATOM 2399 C CA . GLY A 1 306 ? -5.452 1.580 -21.875 1.00 69.94 306 GLY A CA 1
ATOM 2400 C C . GLY A 1 306 ? -5.432 2.120 -23.304 1.00 69.94 306 GLY A C 1
ATOM 2401 O O . GLY A 1 306 ? -4.455 2.716 -23.763 1.00 69.94 306 GLY A O 1
ATOM 2402 N N . ALA A 1 307 ? -6.548 1.930 -24.012 1.00 72.62 307 ALA A N 1
ATOM 2403 C CA . ALA A 1 307 ? -6.739 2.431 -25.378 1.00 72.62 307 ALA A CA 1
ATOM 2404 C C . ALA A 1 307 ? -6.755 3.970 -25.464 1.00 72.62 307 ALA A C 1
ATOM 2406 O O . ALA A 1 307 ? -6.543 4.535 -26.532 1.00 72.62 307 ALA A O 1
ATOM 2407 N N . ASP A 1 308 ? -6.987 4.642 -24.338 1.00 71.19 308 ASP A N 1
ATOM 2408 C CA . ASP A 1 308 ? -6.954 6.095 -24.179 1.00 71.19 308 ASP A CA 1
ATOM 2409 C C . ASP A 1 308 ? -5.538 6.649 -23.920 1.00 71.19 308 ASP A C 1
ATOM 2411 O O . ASP A 1 308 ? -5.355 7.858 -23.794 1.00 71.19 308 ASP A O 1
ATOM 2415 N N . GLY A 1 309 ? -4.531 5.772 -23.852 1.00 68.19 309 GLY A N 1
ATOM 2416 C CA . GLY A 1 309 ? -3.135 6.133 -23.628 1.00 68.19 309 GLY A CA 1
ATOM 2417 C C . GLY A 1 309 ? -2.740 6.295 -22.159 1.00 68.19 309 GLY A C 1
ATOM 2418 O O . GLY A 1 309 ? -1.546 6.464 -21.900 1.00 68.19 309 GLY A O 1
ATOM 2419 N N . ASN A 1 310 ? -3.686 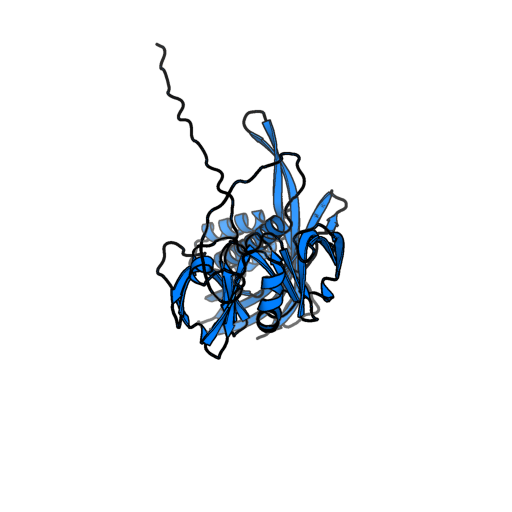6.195 -21.218 1.00 79.00 310 ASN A N 1
ATOM 2420 C CA . ASN A 1 310 ? -3.408 6.223 -19.781 1.00 79.00 310 ASN A CA 1
ATOM 2421 C C . ASN A 1 310 ? -2.924 4.852 -19.284 1.00 79.00 310 ASN A C 1
ATOM 2423 O O . ASN A 1 310 ? -3.157 3.825 -19.925 1.00 79.00 310 ASN A O 1
ATOM 2427 N N . TYR A 1 311 ? -2.258 4.822 -18.129 1.00 74.38 311 TYR A N 1
ATOM 2428 C CA . TYR A 1 311 ? -1.867 3.569 -17.471 1.00 74.38 311 TYR A CA 1
ATOM 2429 C C . TYR A 1 311 ? -2.765 3.299 -16.270 1.00 74.38 311 TYR A C 1
ATOM 2431 O O . TYR A 1 311 ? -3.087 4.222 -15.530 1.00 74.38 311 TYR A O 1
ATOM 2439 N N . TYR A 1 312 ? -3.139 2.041 -16.067 1.00 78.31 312 TYR A N 1
ATOM 2440 C CA . TYR A 1 312 ? -4.092 1.617 -15.051 1.00 78.31 312 TYR A CA 1
ATOM 2441 C C . TYR A 1 312 ? -3.478 0.584 -14.117 1.00 78.31 312 TYR A C 1
ATOM 2443 O O . TYR A 1 312 ? -2.777 -0.318 -14.567 1.00 78.31 312 TYR A O 1
ATOM 2451 N N . GLY A 1 313 ? -3.805 0.681 -12.837 1.00 80.50 313 GLY A N 1
ATOM 2452 C CA . GLY A 1 313 ? -3.399 -0.242 -11.786 1.00 80.50 313 GLY A CA 1
ATOM 2453 C C . GLY A 1 313 ? -4.548 -0.578 -10.843 1.00 80.50 313 GLY A C 1
ATOM 2454 O O . GLY A 1 313 ? -5.639 -0.020 -10.969 1.00 80.50 313 GLY A O 1
ATOM 2455 N N . VAL A 1 314 ? -4.299 -1.464 -9.880 1.00 80.38 314 VAL A N 1
ATOM 2456 C CA . VAL A 1 314 ? -5.274 -1.871 -8.864 1.00 80.38 314 VAL A CA 1
ATOM 2457 C C . VAL A 1 314 ? -4.646 -1.840 -7.476 1.00 80.38 314 VAL A C 1
ATOM 2459 O O . VAL A 1 314 ? -3.629 -2.489 -7.220 1.00 80.38 314 VAL A O 1
ATOM 2462 N N . VAL A 1 315 ? -5.304 -1.124 -6.567 1.00 82.38 315 VAL A N 1
ATOM 2463 C CA . VAL A 1 315 ? -5.059 -1.171 -5.124 1.00 82.38 315 VAL A CA 1
ATOM 2464 C C . VAL A 1 315 ? -6.148 -2.014 -4.468 1.00 82.38 315 VAL A C 1
ATOM 2466 O O . VAL A 1 315 ? -7.333 -1.764 -4.665 1.00 82.38 315 VAL A O 1
ATOM 2469 N N . THR A 1 316 ? -5.760 -3.000 -3.672 1.00 77.00 316 THR A N 1
ATOM 2470 C CA . THR A 1 316 ? -6.656 -3.816 -2.855 1.00 77.00 316 THR A CA 1
ATOM 2471 C C . THR A 1 316 ? -6.627 -3.314 -1.418 1.00 77.00 316 THR A C 1
ATOM 2473 O O . THR A 1 316 ? -5.560 -3.025 -0.882 1.00 77.00 316 THR A O 1
ATOM 2476 N N . VAL A 1 317 ? -7.792 -3.223 -0.781 1.00 84.88 317 VAL A N 1
ATOM 2477 C CA . VAL A 1 317 ? -7.933 -2.788 0.616 1.00 84.88 317 VAL A CA 1
ATOM 2478 C C . VAL A 1 317 ? -8.975 -3.624 1.349 1.00 84.88 317 VAL A C 1
ATOM 2480 O O . VAL A 1 317 ? -9.981 -4.028 0.759 1.00 84.88 317 VAL A O 1
ATOM 2483 N N . GLN A 1 318 ? -8.768 -3.846 2.647 1.00 87.00 318 GLN A N 1
ATOM 2484 C CA . GLN A 1 318 ? -9.818 -4.291 3.557 1.00 87.00 318 GLN A CA 1
ATOM 2485 C C . GLN A 1 318 ? -10.417 -3.092 4.286 1.00 87.00 318 GLN A C 1
ATOM 2487 O O . GLN A 1 318 ? -9.741 -2.387 5.027 1.00 87.00 318 GLN A O 1
ATOM 2492 N N . GLN A 1 319 ? -11.710 -2.860 4.089 1.00 93.88 319 GLN A N 1
ATOM 2493 C CA . GLN A 1 319 ? -12.469 -1.858 4.824 1.00 93.88 319 GLN A CA 1
ATOM 2494 C C . GLN A 1 319 ? -13.276 -2.542 5.921 1.00 93.88 319 GLN A C 1
ATOM 2496 O O . GLN A 1 319 ? -14.122 -3.379 5.619 1.00 93.88 319 GLN A O 1
ATOM 2501 N N . LYS A 1 320 ? -13.101 -2.112 7.168 1.00 94.44 320 LYS A N 1
ATOM 2502 C CA . LYS A 1 320 ? -14.012 -2.424 8.269 1.00 94.44 320 LYS A CA 1
ATOM 2503 C C . LYS A 1 320 ? -14.971 -1.256 8.496 1.00 94.44 320 LYS A C 1
ATOM 2505 O O . LYS A 1 320 ? -14.525 -0.111 8.607 1.00 94.44 320 LYS A O 1
ATOM 2510 N N . PHE A 1 321 ? -16.266 -1.545 8.564 1.00 94.88 321 PHE A N 1
ATOM 2511 C CA . PHE A 1 321 ? -17.318 -0.582 8.891 1.00 94.88 321 PHE A CA 1
ATOM 2512 C C . PHE A 1 321 ? -17.981 -0.978 10.209 1.00 94.88 321 PHE A C 1
ATOM 2514 O O . PHE A 1 321 ? -18.409 -2.118 10.357 1.00 94.88 321 PHE A O 1
ATOM 2521 N N . GLU A 1 322 ? -18.100 -0.040 11.148 1.00 94.56 322 GLU A N 1
ATOM 2522 C CA . GLU A 1 322 ? -18.730 -0.249 12.456 1.00 94.56 322 GLU A CA 1
ATOM 2523 C C . GLU A 1 322 ? -19.770 0.847 12.719 1.00 94.56 322 GLU A C 1
ATOM 2525 O O . GLU A 1 322 ? -19.447 2.036 12.681 1.00 94.56 322 GLU A O 1
ATOM 2530 N N . GLY A 1 323 ? -21.011 0.447 13.001 1.00 94.88 323 GLY A N 1
ATOM 2531 C CA . GLY A 1 323 ? -22.121 1.336 13.348 1.00 94.88 323 GLY A CA 1
ATOM 2532 C C . GLY A 1 323 ? -22.582 1.111 14.785 1.00 94.88 323 GLY A C 1
ATOM 2533 O O . GLY A 1 323 ? -22.832 -0.028 15.196 1.00 94.88 323 GLY A O 1
ATOM 2534 N N . PHE A 1 324 ? -22.707 2.197 15.545 1.00 94.69 324 PHE A N 1
ATOM 2535 C CA . PHE A 1 324 ? -23.101 2.181 16.951 1.00 94.69 324 PHE A CA 1
ATOM 2536 C C . PHE A 1 324 ? -24.444 2.886 17.160 1.00 94.69 324 PHE A C 1
ATOM 2538 O O . PHE A 1 324 ? -24.724 3.895 16.523 1.00 94.69 324 PHE A O 1
ATOM 2545 N N . SER A 1 325 ? -25.262 2.377 18.075 1.00 93.88 325 SER A N 1
ATOM 2546 C CA . SER A 1 325 ? -26.507 3.009 18.522 1.00 93.88 325 SER A CA 1
ATOM 2547 C C . SER A 1 325 ? -26.657 2.797 20.025 1.00 93.88 325 SER A C 1
ATOM 2549 O O . SER A 1 325 ? -26.327 1.728 20.542 1.00 93.88 325 SER A O 1
ATOM 2551 N N . GLU A 1 326 ? -27.048 3.845 20.737 1.00 92.38 326 GLU A N 1
ATOM 2552 C CA . GLU A 1 326 ? -27.008 3.971 22.196 1.00 92.38 326 GLU A CA 1
ATOM 2553 C C . GLU A 1 326 ? -25.639 3.575 22.781 1.00 92.38 326 GLU A C 1
ATOM 2555 O O . GLU A 1 326 ? -25.532 2.882 23.795 1.00 92.38 326 GLU A O 1
ATOM 2560 N N . GLY A 1 327 ? -24.562 3.950 22.077 1.00 89.19 327 GLY A N 1
ATOM 2561 C CA . GLY A 1 327 ? -23.180 3.596 22.421 1.00 89.19 327 GLY A CA 1
ATOM 2562 C C . GLY A 1 327 ? -22.807 2.114 22.249 1.00 89.19 327 GLY A C 1
ATOM 2563 O O . GLY A 1 327 ? -21.671 1.738 22.541 1.00 89.19 327 GLY A O 1
ATOM 2564 N N . LYS A 1 328 ? -23.716 1.260 21.762 1.00 94.31 328 LYS A N 1
ATOM 2565 C CA . LYS A 1 328 ? -23.479 -0.176 21.532 1.00 94.31 328 LYS A CA 1
ATOM 2566 C C . LYS A 1 328 ? -23.203 -0.454 20.062 1.00 94.31 328 LYS A C 1
ATOM 2568 O O . LYS A 1 328 ? -23.843 0.127 19.194 1.00 94.31 328 LYS A O 1
ATOM 2573 N N . LEU A 1 329 ? -22.286 -1.378 19.779 1.00 94.31 329 LEU A N 1
ATOM 2574 C CA . LEU A 1 329 ? -22.04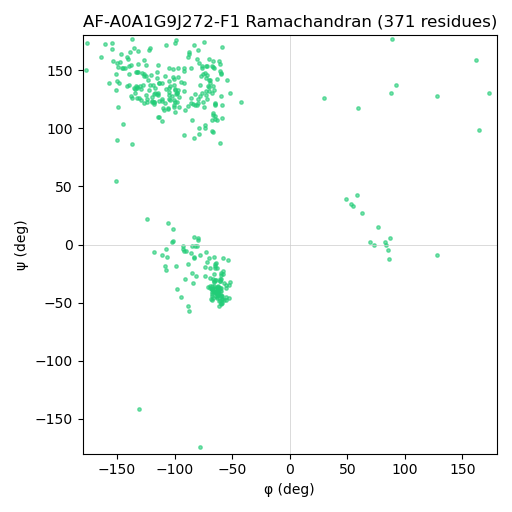4 -1.860 18.419 1.00 94.31 329 LEU A CA 1
ATOM 2575 C C . LEU A 1 329 ? -23.278 -2.635 17.933 1.00 94.31 329 LEU A C 1
ATOM 2577 O O . LEU A 1 329 ? -23.589 -3.696 18.472 1.00 94.31 329 LEU A O 1
ATOM 2581 N N . VAL A 1 330 ? -23.977 -2.103 16.930 1.00 94.75 330 VAL A N 1
ATOM 2582 C CA . VAL A 1 330 ? -25.199 -2.710 16.366 1.00 94.75 330 VAL A CA 1
ATOM 2583 C C . VAL A 1 330 ? -24.978 -3.288 14.969 1.00 94.75 330 VAL A C 1
ATOM 2585 O O . VAL A 1 330 ? -25.747 -4.139 14.520 1.00 94.75 330 VAL A O 1
ATOM 2588 N N . TYR A 1 331 ? -23.913 -2.863 14.285 1.00 92.94 331 TYR A N 1
ATOM 2589 C CA . TYR A 1 331 ? -23.548 -3.364 12.966 1.00 92.94 331 TYR A CA 1
ATOM 2590 C C . TYR A 1 331 ? -22.029 -3.358 12.767 1.00 92.94 331 TYR A C 1
ATOM 2592 O O . TYR A 1 331 ? -21.362 -2.396 13.142 1.00 92.94 331 TYR A O 1
ATOM 2600 N N . SER A 1 332 ? -21.496 -4.415 12.150 1.00 93.75 332 SER A N 1
ATOM 2601 C CA . SER A 1 332 ? -20.083 -4.531 11.791 1.00 93.75 332 SER A CA 1
ATOM 2602 C C . SER A 1 332 ? -19.908 -5.408 10.552 1.00 93.75 332 SER A C 1
ATOM 2604 O O . SER A 1 332 ? -20.481 -6.500 10.478 1.00 93.75 332 SER A O 1
ATOM 2606 N N . ASP A 1 333 ? -19.116 -4.952 9.585 1.00 93.25 333 ASP A N 1
ATOM 2607 C CA . ASP A 1 333 ? -18.661 -5.772 8.461 1.00 93.25 333 ASP A CA 1
ATOM 2608 C C . ASP A 1 333 ? -17.199 -5.491 8.091 1.00 93.25 333 ASP A C 1
ATOM 2610 O O . ASP A 1 333 ? -16.631 -4.456 8.445 1.00 93.25 333 ASP A O 1
ATOM 2614 N N . ILE A 1 334 ? -16.592 -6.451 7.389 1.00 91.50 334 ILE A N 1
ATOM 2615 C CA . ILE A 1 334 ? -15.350 -6.283 6.636 1.00 91.50 334 ILE A CA 1
ATOM 2616 C C . ILE A 1 334 ? -15.656 -6.518 5.162 1.00 91.50 334 ILE A C 1
ATOM 2618 O O . ILE A 1 334 ? -16.230 -7.544 4.788 1.00 91.50 334 ILE A O 1
ATOM 2622 N N . THR A 1 335 ? -15.216 -5.588 4.324 1.00 90.38 335 THR A N 1
ATOM 2623 C CA . THR A 1 335 ? -15.342 -5.641 2.872 1.00 90.38 335 THR A CA 1
ATOM 2624 C C . THR A 1 335 ? -13.974 -5.502 2.215 1.00 90.38 335 THR A C 1
ATOM 2626 O O . THR A 1 335 ? -13.305 -4.486 2.399 1.00 90.38 335 THR A O 1
ATOM 2629 N N . GLN A 1 336 ? -13.579 -6.480 1.400 1.00 87.69 336 GLN A N 1
ATOM 2630 C CA . GLN A 1 336 ? -12.422 -6.350 0.518 1.00 87.69 336 GLN A CA 1
ATOM 2631 C C . GLN A 1 336 ? -12.831 -5.604 -0.756 1.00 87.69 336 GLN A C 1
ATOM 2633 O O . GLN A 1 336 ? -13.823 -5.957 -1.407 1.00 87.69 336 GLN A O 1
ATOM 2638 N N . LYS A 1 337 ? -12.066 -4.575 -1.121 1.00 91.69 337 LYS A N 1
ATOM 2639 C CA . LYS A 1 337 ? -12.314 -3.732 -2.294 1.00 91.69 337 LYS A CA 1
ATOM 2640 C C . LYS A 1 337 ? -11.088 -3.658 -3.188 1.00 91.69 337 LYS A C 1
ATOM 2642 O O . LYS A 1 337 ? -9.969 -3.621 -2.686 1.00 91.69 337 LYS A O 1
ATOM 2647 N N . ASN A 1 338 ? -11.336 -3.559 -4.489 1.00 88.94 338 ASN A N 1
ATOM 2648 C CA . ASN A 1 338 ? -10.325 -3.253 -5.495 1.00 88.94 338 ASN A CA 1
ATOM 2649 C C . ASN A 1 338 ? -10.603 -1.857 -6.050 1.00 88.94 338 ASN A C 1
ATOM 2651 O O . ASN A 1 338 ? -11.694 -1.599 -6.553 1.00 88.94 338 ASN A O 1
ATOM 2655 N N . ILE A 1 339 ? -9.622 -0.971 -5.959 1.00 95.12 339 ILE A N 1
ATOM 2656 C CA . ILE A 1 339 ? -9.662 0.405 -6.440 1.00 95.12 339 ILE A CA 1
ATOM 2657 C C . ILE A 1 339 ? -8.805 0.462 -7.697 1.00 95.12 339 ILE A C 1
ATOM 2659 O O . ILE A 1 339 ? -7.598 0.224 -7.639 1.00 95.12 339 ILE A O 1
ATOM 2663 N N . GLU A 1 340 ? -9.417 0.768 -8.834 1.00 92.44 340 GLU A N 1
ATOM 2664 C CA . GLU A 1 340 ? -8.661 1.077 -10.041 1.00 92.44 340 GLU A CA 1
ATOM 2665 C C . GLU A 1 340 ? -7.978 2.440 -9.880 1.00 92.44 340 GLU A C 1
ATOM 2667 O O . GLU A 1 340 ? -8.586 3.397 -9.401 1.00 92.44 340 GLU A O 1
ATOM 2672 N N . VAL A 1 341 ? -6.717 2.539 -10.287 1.00 91.56 341 VAL A N 1
ATOM 2673 C CA . VAL A 1 341 ? -5.931 3.777 -10.256 1.00 91.56 341 VAL A CA 1
ATOM 2674 C C . VAL A 1 341 ? -5.376 4.087 -11.637 1.00 91.56 341 VAL A C 1
ATOM 2676 O O . VAL A 1 341 ? -5.047 3.172 -12.384 1.00 91.56 341 VAL A O 1
ATOM 2679 N N . VAL A 1 342 ? -5.287 5.367 -11.992 1.00 89.12 342 VAL A N 1
ATOM 2680 C CA . VAL A 1 342 ? -5.004 5.823 -13.356 1.00 89.12 342 VAL A CA 1
ATOM 2681 C C . VAL A 1 342 ? -3.901 6.869 -13.357 1.00 89.12 342 VAL A C 1
ATOM 2683 O O . VAL A 1 342 ? -4.010 7.889 -12.685 1.00 89.12 342 VAL A O 1
ATOM 2686 N N . LEU A 1 343 ? -2.853 6.639 -14.141 1.00 84.00 343 LEU A N 1
ATOM 2687 C CA . LEU A 1 343 ? -1.803 7.608 -14.435 1.00 84.00 343 LEU A CA 1
ATOM 2688 C C . LEU A 1 343 ? -2.255 8.475 -15.602 1.00 84.00 343 LEU A C 1
ATOM 2690 O O . LEU A 1 343 ? -2.478 7.957 -16.700 1.00 84.00 343 LEU A O 1
ATOM 2694 N N . LYS A 1 344 ? -2.324 9.788 -15.384 1.00 76.75 344 LYS A N 1
ATOM 2695 C CA . LYS A 1 344 ? -2.663 10.759 -16.424 1.00 76.75 344 LYS A CA 1
ATOM 2696 C C . LYS A 1 344 ? -1.577 11.820 -16.560 1.00 76.75 344 LYS A C 1
ATOM 2698 O O . LYS A 1 344 ? -1.246 12.509 -15.596 1.00 76.75 344 LYS A O 1
ATOM 2703 N N . GLY A 1 345 ? -1.062 11.975 -17.776 1.00 72.19 345 GLY A N 1
ATOM 2704 C CA . GLY A 1 345 ? -0.199 13.096 -18.144 1.00 72.19 345 GLY A CA 1
ATOM 2705 C C . GLY A 1 345 ? -1.002 14.383 -18.369 1.00 72.19 345 GLY A C 1
ATOM 2706 O O . GLY A 1 345 ? -2.128 14.340 -18.868 1.00 72.19 345 GLY A O 1
ATOM 2707 N N . TYR A 1 346 ? -0.436 15.535 -18.020 1.00 63.88 346 TYR A N 1
ATOM 2708 C CA . TYR A 1 346 ? -0.993 16.855 -18.300 1.00 63.88 346 TYR A CA 1
ATOM 2709 C C . TYR A 1 346 ? 0.111 17.875 -18.576 1.00 63.88 346 TYR A C 1
ATOM 2711 O O . TYR A 1 346 ? 1.219 17.773 -18.060 1.00 63.88 346 TYR A O 1
ATOM 2719 N N . GLN A 1 347 ? -0.209 18.895 -19.366 1.00 67.31 347 GLN A N 1
ATOM 2720 C CA . GLN A 1 347 ? 0.714 19.986 -19.658 1.00 67.31 347 GLN A CA 1
ATOM 2721 C C . GLN A 1 347 ? 0.445 21.178 -18.751 1.00 67.31 347 GLN A C 1
ATOM 2723 O O . GLN A 1 347 ? -0.698 21.616 -18.602 1.00 67.31 347 GLN A O 1
ATOM 2728 N N . LYS A 1 348 ? 1.503 21.736 -18.165 1.00 57.50 348 LYS A N 1
ATOM 2729 C CA . LYS A 1 348 ? 1.446 22.972 -17.387 1.00 57.50 348 LYS A CA 1
ATOM 2730 C C . LYS A 1 348 ? 2.351 24.014 -18.024 1.00 57.50 348 LYS A C 1
ATOM 2732 O O . LYS A 1 348 ? 3.547 23.796 -18.176 1.00 57.50 348 LYS A O 1
ATOM 2737 N N . VAL A 1 349 ? 1.786 25.169 -18.366 1.00 52.06 349 VAL A N 1
ATOM 2738 C CA . VAL A 1 349 ? 2.568 26.316 -18.837 1.00 52.06 349 VAL A CA 1
ATOM 2739 C C . VAL A 1 349 ? 2.943 27.172 -17.633 1.00 52.06 349 VAL A C 1
ATOM 2741 O O . VAL A 1 349 ? 2.073 27.731 -16.966 1.00 52.06 349 VAL A O 1
ATOM 2744 N N . ALA A 1 350 ? 4.239 27.278 -17.349 1.00 51.75 350 ALA A N 1
ATOM 2745 C CA . ALA A 1 350 ? 4.776 28.134 -16.297 1.00 51.75 350 ALA A CA 1
ATOM 2746 C C . ALA A 1 350 ? 5.862 29.035 -16.894 1.00 51.75 350 ALA A C 1
ATOM 2748 O O . ALA A 1 350 ? 6.825 28.556 -17.485 1.00 51.75 350 ALA A O 1
ATOM 2749 N N . GLY A 1 351 ? 5.687 30.356 -16.791 1.00 45.69 351 GLY A N 1
ATOM 2750 C CA . GLY A 1 351 ? 6.667 31.319 -17.312 1.00 45.69 351 GLY A CA 1
ATOM 2751 C C . GLY A 1 351 ? 6.880 31.271 -18.834 1.00 45.69 351 GLY A C 1
ATOM 2752 O O . GLY A 1 351 ? 7.963 31.607 -19.295 1.00 45.69 351 GLY A O 1
ATOM 2753 N N . GLY A 1 352 ? 5.880 30.839 -19.614 1.00 62.53 352 GLY A N 1
ATOM 2754 C CA . GLY A 1 352 ? 5.982 30.712 -21.077 1.00 62.53 352 GLY A CA 1
ATOM 2755 C C . GLY A 1 352 ? 6.640 29.416 -21.567 1.00 62.53 352 GLY A C 1
ATOM 2756 O O . GLY A 1 352 ? 6.768 29.228 -22.773 1.00 62.53 352 GLY A O 1
ATOM 2757 N N . VAL A 1 353 ? 7.016 28.516 -20.654 1.00 47.56 353 VAL A N 1
ATOM 2758 C CA . VAL A 1 353 ? 7.545 27.182 -20.962 1.00 47.56 353 VAL A CA 1
ATOM 2759 C C . VAL A 1 353 ? 6.464 26.141 -20.676 1.00 47.56 353 VAL A C 1
ATOM 2761 O O . VAL A 1 353 ? 5.881 26.131 -19.590 1.00 47.56 353 VAL A O 1
ATOM 2764 N N . THR A 1 354 ? 6.195 25.272 -21.650 1.00 56.72 354 THR A N 1
ATOM 2765 C CA . THR A 1 354 ? 5.318 24.105 -21.485 1.00 56.72 354 THR A CA 1
ATOM 2766 C C . THR A 1 354 ? 6.090 22.985 -20.794 1.00 56.72 354 THR A C 1
ATOM 2768 O O . THR A 1 354 ? 7.157 22.597 -21.262 1.00 56.72 354 THR A O 1
ATOM 2771 N N . GLN A 1 355 ? 5.556 22.478 -19.685 1.00 49.88 355 GLN A N 1
ATOM 2772 C CA . GLN A 1 355 ? 6.086 21.329 -18.950 1.00 49.88 355 GLN A CA 1
ATOM 2773 C C . GLN A 1 355 ? 5.094 20.169 -19.026 1.00 49.88 355 GLN A C 1
ATOM 2775 O O . GLN A 1 355 ? 3.920 20.351 -18.696 1.00 49.88 355 GLN A O 1
ATOM 2780 N N . ASP A 1 356 ? 5.566 18.988 -19.419 1.00 56.34 356 ASP A N 1
ATOM 2781 C CA . ASP A 1 356 ? 4.810 17.742 -19.309 1.00 56.34 356 ASP A CA 1
ATOM 2782 C C . ASP A 1 356 ? 4.922 17.211 -17.871 1.00 56.34 356 ASP A C 1
ATOM 2784 O O . ASP A 1 356 ? 6.015 16.953 -17.365 1.00 56.34 356 ASP A O 1
ATOM 2788 N N . LEU A 1 357 ? 3.785 17.077 -17.196 1.00 59.16 357 LEU A N 1
ATOM 2789 C CA . LEU A 1 357 ? 3.648 16.555 -15.839 1.00 59.16 357 LEU A CA 1
ATOM 2790 C C . LEU A 1 357 ? 2.712 15.347 -15.847 1.00 59.16 357 LEU A C 1
ATOM 2792 O O . LEU A 1 357 ? 2.014 15.089 -16.825 1.00 59.16 357 LEU A O 1
ATOM 2796 N N . TRP A 1 358 ? 2.675 14.600 -14.752 1.00 73.94 358 TRP A N 1
ATOM 2797 C CA . TRP A 1 358 ? 1.735 13.500 -14.585 1.00 73.94 358 TRP A CA 1
ATOM 2798 C C . TRP A 1 358 ? 1.274 13.389 -13.133 1.00 73.94 358 TRP A C 1
ATOM 2800 O O . TRP A 1 358 ? 1.998 13.750 -12.202 1.00 73.94 358 TRP A O 1
ATOM 2810 N N . ASP A 1 359 ? 0.060 12.878 -12.950 1.00 72.44 359 ASP A N 1
ATOM 2811 C CA . ASP A 1 359 ? -0.505 12.566 -11.639 1.00 72.44 359 ASP A CA 1
ATOM 2812 C C . ASP A 1 359 ? -1.267 11.232 -11.683 1.00 72.44 359 ASP A C 1
ATOM 2814 O O . ASP A 1 359 ? -1.548 10.685 -12.755 1.00 72.44 359 ASP A O 1
ATOM 2818 N N . VAL A 1 360 ? -1.568 10.699 -10.503 1.00 86.12 360 VAL A N 1
ATOM 2819 C CA . VAL A 1 360 ? -2.392 9.508 -10.305 1.00 86.12 360 VAL A CA 1
ATOM 2820 C C . VAL A 1 360 ? -3.787 9.924 -9.882 1.00 86.12 360 VAL A C 1
ATOM 2822 O O . VAL A 1 360 ? -3.966 10.870 -9.126 1.00 86.12 360 VAL A O 1
ATOM 2825 N N . PHE A 1 361 ? -4.788 9.195 -10.333 1.00 87.81 361 PHE A N 1
ATOM 2826 C CA . PHE A 1 361 ? -6.170 9.395 -9.941 1.00 87.81 361 PHE A CA 1
ATOM 2827 C C . PHE A 1 361 ? -6.792 8.063 -9.554 1.00 87.81 361 PHE A C 1
ATOM 2829 O O . PHE A 1 361 ? -6.443 7.026 -10.113 1.00 87.81 361 PHE A O 1
ATOM 2836 N N . LEU A 1 362 ? -7.733 8.083 -8.619 1.00 94.69 362 LEU A N 1
ATOM 2837 C CA . LEU A 1 362 ? -8.588 6.934 -8.349 1.00 94.69 362 LEU A CA 1
ATOM 2838 C C . LEU A 1 362 ? -9.661 6.819 -9.447 1.00 94.69 362 LEU A C 1
ATOM 2840 O O . LEU A 1 362 ? -10.048 7.799 -10.084 1.00 94.69 362 LEU A O 1
ATOM 2844 N N . SER A 1 363 ? -10.159 5.618 -9.685 1.00 95.44 363 SER A N 1
ATOM 2845 C CA . SER A 1 363 ? -11.224 5.319 -10.644 1.00 95.44 363 SER A CA 1
ATOM 2846 C C . SER A 1 363 ? -12.270 4.449 -9.940 1.00 95.44 363 SER A C 1
ATOM 2848 O O . SER A 1 363 ? -12.607 4.693 -8.782 1.00 95.44 363 SER A O 1
ATOM 2850 N N . ASN A 1 364 ? -12.836 3.462 -10.622 1.00 93.88 364 ASN A N 1
ATOM 2851 C CA . ASN A 1 364 ? -13.884 2.618 -10.077 1.00 93.88 364 ASN A CA 1
ATOM 2852 C C . ASN A 1 364 ? -13.395 1.795 -8.876 1.00 93.88 364 ASN A C 1
ATOM 2854 O O . ASN A 1 364 ? -12.275 1.284 -8.861 1.00 93.88 364 ASN A O 1
ATOM 2858 N N . ILE A 1 365 ? -14.274 1.629 -7.889 1.00 97.06 365 ILE A N 1
ATOM 2859 C CA . ILE A 1 365 ? -14.049 0.809 -6.699 1.00 97.06 365 ILE A CA 1
ATOM 2860 C C . ILE A 1 365 ? -15.002 -0.382 -6.743 1.00 97.06 365 ILE A C 1
ATOM 2862 O O . ILE A 1 365 ? -16.206 -0.227 -6.551 1.00 97.06 365 ILE A O 1
ATOM 2866 N N . GLY A 1 366 ? -14.464 -1.576 -6.971 1.00 93.12 366 GLY A N 1
ATOM 2867 C CA . GLY A 1 366 ? -15.208 -2.834 -6.968 1.00 93.12 366 GLY A CA 1
ATOM 2868 C C . GLY A 1 366 ? -15.216 -3.511 -5.598 1.00 93.12 366 GLY A C 1
ATOM 2869 O O . GLY A 1 366 ? -14.272 -3.368 -4.819 1.00 93.12 366 GLY A O 1
ATOM 2870 N N . VAL A 1 367 ? -16.262 -4.288 -5.306 1.00 92.94 367 VAL A N 1
ATOM 2871 C CA . VAL A 1 367 ? -16.312 -5.166 -4.123 1.00 92.94 367 VAL A CA 1
ATOM 2872 C C . VAL A 1 367 ? -15.889 -6.572 -4.519 1.00 92.94 367 VAL A C 1
ATOM 2874 O O . VAL A 1 367 ? -16.467 -7.163 -5.434 1.00 92.94 367 VAL A O 1
ATOM 2877 N N . VAL A 1 368 ? -14.911 -7.119 -3.800 1.00 86.62 368 VAL A N 1
ATOM 2878 C CA . VAL A 1 368 ? -14.472 -8.511 -3.950 1.00 86.62 368 VAL A CA 1
ATOM 2879 C C . VAL A 1 368 ? -15.317 -9.414 -3.059 1.00 86.62 368 VAL A C 1
ATOM 2881 O O . VAL A 1 368 ? -16.004 -10.304 -3.553 1.00 86.62 368 VAL A O 1
ATOM 2884 N N . GLU A 1 369 ? -15.330 -9.146 -1.754 1.00 86.81 369 GLU A N 1
ATOM 2885 C CA . GLU A 1 369 ? -16.144 -9.878 -0.786 1.00 86.81 369 GLU A CA 1
ATOM 2886 C C . GLU A 1 369 ? -16.566 -8.989 0.386 1.00 86.81 369 GLU A C 1
ATOM 2888 O O . GLU A 1 369 ? -15.853 -8.055 0.746 1.00 86.81 369 GLU A O 1
ATOM 2893 N N . THR A 1 370 ? -17.701 -9.320 1.008 1.00 88.06 370 THR A N 1
ATOM 2894 C CA . THR A 1 370 ? -18.167 -8.710 2.261 1.00 88.06 370 THR A CA 1
ATOM 2895 C C . THR A 1 370 ? -18.550 -9.799 3.260 1.00 88.06 370 THR A C 1
ATOM 2897 O O . THR A 1 370 ? -19.205 -10.797 2.920 1.00 88.06 370 THR A O 1
ATOM 2900 N N . ARG A 1 371 ? -18.134 -9.618 4.515 1.00 87.44 371 ARG A N 1
ATOM 2901 C CA . ARG A 1 371 ? -18.404 -10.524 5.635 1.00 87.44 371 ARG A CA 1
ATOM 2902 C C . ARG A 1 371 ? -18.848 -9.723 6.852 1.00 87.44 371 ARG A C 1
ATOM 2904 O O . ARG A 1 371 ? -18.183 -8.769 7.232 1.00 87.44 371 ARG A O 1
ATOM 2911 N N . LYS A 1 372 ? -19.956 -10.134 7.467 1.00 87.56 372 LYS A N 1
ATOM 2912 C CA . LYS A 1 372 ? -20.400 -9.592 8.754 1.00 87.56 372 LYS A CA 1
ATOM 2913 C C . LYS A 1 372 ? -19.478 -10.092 9.872 1.00 87.56 372 LYS A C 1
ATOM 2915 O O . LYS A 1 372 ? -19.016 -11.232 9.787 1.00 87.56 372 LYS A O 1
ATOM 2920 N N . ILE A 1 373 ? -19.255 -9.260 10.888 1.00 79.56 373 ILE A N 1
ATOM 2921 C CA . ILE A 1 373 ? -18.585 -9.644 12.142 1.00 79.56 373 ILE A CA 1
ATOM 2922 C C . ILE A 1 373 ? -19.613 -9.785 13.259 1.00 79.56 373 ILE A C 1
ATOM 2924 O O . ILE A 1 373 ? -20.529 -8.929 13.332 1.00 79.56 373 ILE A O 1
#

Sequence (373 aa):
MRRFLPLCLLCLFYGAVSAQDVIYETDGSKVLCQIVGMEPDFIKFKKLDNLSGPNYAVEKSRLLMAFSESGSYVVFDQDGKDYTNAESLEAFVSNKPANAFDLMVTQQKEVIAGTIRDSTEQELIFERRGRNGVNAGIQSVAKDQLLAVIYHDGKHRFWAAPTVVSDALKGVSAQIAEVVPGAPNGQTDVLNPPATKEVNGEFTRVEFEEFKNKALLKTEELAGYMQTIVSQDVTSEESNKAIDLAVGLFLSEESQVEITNAYDKSNKIVRKIRDYLRKLKLLGEQYDKVKISWSDISYVSDLRKGADGNYYGVVTVQQKFEGFSEGKLVYSDITQKNIEVVLKGYQKVAGGVTQDLWDVFLSNIGVVETRKI

Foldseek 3Di:
DDDDDDDPDPPDPPDDPFDFKWWAFPVLDIFTWQFQDDDQFWTWTGGPVCPVDDIDIDGLCGTQKMFHSQLKIWGRDNVSDIFILAQDVVRRNVSPQSAPFKWWQFPVLATWTFHFPDDDPFKTWTQTADLVRDTPGIDIDTPNRTQKMRGSRRDMDGPDGSNSVSVSCVVCSVVSPRRGPRGDPPDDDDDDDDDDDDDDDDDDDPDVVVQVVLVLVLVVLLQVLLQQLLDPVDDPVSNVVSLVVNCVQAPDQQFKEWDDDQVGFPDIDIDRSSVVSVVSSVLSVVAPGKDKDKDPFDWDDDWDQDPVRKTKTKTKIKIWIFGHHPNHTPWIKIWIKIKMKIKDWDWDQDPNDIDIDIHMGIGYIDTPDMHTD